Protein AF-A0A1V0A4M1-F1 (afdb_monomer_lite)

Foldseek 3Di:
DAAEEEEEELDVVVVLLLVLCVLCVVHYDYQAYAYCDPVSQVVCCVVRVHHYHPAPVRSVVRPDGLAYEYQDFQCCLLVVCLRRVVVVGAYEYEPQSHDDLVRLQVSCVRPVLVQRYFYLQLLCVQALNVLLLLCLVVCVQHQWAEKEWEADAQLNLLLSGCSSNVHDQAKKKKAKAKDWDFDAAQADPVGGPPDRGTDIKIWMWMWIDRPRHIYIYTYIPPRNGGPVHDTWMWIHHPAWIDIRFKIWGDPDPPDIDIKGFDWDFAPPDPRPQNTDTAATDIPPHTSGGQPPPPSNDHSSSSSSSVQSSQSSCVSVVNDDRPGTSLRSSSSNQVSVQSVVNNVVVDIDMDDRDPSSDDNPDPDDDPDPPPPPDDDDDDDDDDDDDDDDDDDDDDDDDDDDDDDDDDDDDDDDDDDDDDDDDDDDDDDDDDDDDDDDDDDDDDDDDDDDDDDDDDDYDDDDDDDDDDDDDDDDDDDDDDDDDDDDDDDDDDDDDDDDDDDDDDDDDDDDDDDDDDDDDDPPPPPPRDSPD

Sequence (529 aa):
MTITFGAIGGGRRTRFFLRLAAALPGRLRISGVVTRGEERGRQITDEWGVPAFRSVGDLLRHERPDYVAAAVPWPAMPDAIRSVVEHGLPVLAETPPAPDLDGLRALWQDVGGTGLVQVAEQYLLMPGHAARLALVREGVIGEPTSVQVSSTHLYHAVSMIRGLLGIGFEPAEVRAGAFDAPLADPLGPDGWTGDGTPQRRTTTIATLDFGGRMGLYDFTENQWWNPLRTRRIVVRGSIGELADDRVVRLTDPVTPVESHLVRRDTGVDLSLEFRDLKHISFDGRVVYRNPFDGSGLSDDDIAVADILERTGVWARQEGPAPYPLAEACQDHLISLAIGESARTGGPVTTGKEAWAQPVRCNGWRLVITEGSGEEADRPALARHPRVGPVAAALPVPGQVHGGGDRGRPRPRRQRAAAAPPLLARAPAVGAADGRGQARGDLRADRRARGARGDRAGGQRGRAGAPQERVPAAGRGRVRGFLRGRRHDAAQRDGDPGGPLVRPRRPARGPAGAAPPADHVITWEGRPWW

InterPro domains:
  IPR000683 Gfo/Idh/MocA-like oxidoreductase, N-terminal [PF01408] (4-111)
  IPR036291 NAD(P)-binding domain superfamily [SSF51735] (3-150)
  IPR050463 Gfo/Idh/MocA family oxidoreductases and glycosidases [PTHR43818] (2-150)

Secondary structure (DSSP, 8-state):
--EEEEEE--SHHHHHHHHHHHH-TTTEEEEEEE-S-HHHHHHHHHHHSPPEESSHHHHHHH---SEEEE---GGGHHHHHHHHHTTT--EEEPSPSSSSHHHHHHHHHHHGGG--EEE---TTTSHHHHHHHHHHHTTTTSSEEEEEEESS-HHHHHHHHHHHHT--S---EEEEEEEEEEEE--EETTEE----PEEEEEEEEEEEE-SS-EEEEEEETTTTT-TTS--EEEEEETTEEEETTEEEEESSSS-EEEEE-EEEE-SSTT--S-S-EEEEEETTEEEEE-TTTTS---HHHHHHHHHHHHHHHHHTTSS--SSBHHHHHHHHHHHHHHHHHHHHSS-EE----GGGS----SS-------------PPPPPPP-PPPPP----------------------------------------------------------------------------------------------------------------------------PPPP------------

Radius of gyration: 36.13 Å; chains: 1; bounding box: 114×107×91 Å

Structure (mmCIF, N/CA/C/O backbone):
data_AF-A0A1V0A4M1-F1
#
_entry.id   AF-A0A1V0A4M1-F1
#
loop_
_atom_site.group_PDB
_atom_site.id
_atom_site.type_symbol
_atom_site.label_atom_id
_atom_site.label_alt_id
_atom_site.label_comp_id
_atom_site.label_asym_id
_atom_site.label_entity_id
_atom_site.label_seq_id
_atom_site.pdbx_PDB_ins_code
_atom_site.Cartn_x
_atom_site.Cartn_y
_atom_site.Cartn_z
_atom_site.occupancy
_atom_site.B_iso_or_equiv
_atom_site.auth_seq_id
_atom_site.auth_comp_id
_atom_site.auth_asym_id
_atom_site.auth_atom_id
_atom_site.pdbx_PDB_model_num
ATOM 1 N N . MET A 1 1 ? -23.392 -8.794 3.029 1.00 82.31 1 MET A N 1
ATOM 2 C CA . MET A 1 1 ? -23.694 -8.295 4.388 1.00 82.31 1 MET A CA 1
ATOM 3 C C . MET A 1 1 ? -22.776 -7.112 4.628 1.00 82.31 1 MET A C 1
ATOM 5 O O . MET A 1 1 ? -21.588 -7.277 4.399 1.00 82.31 1 MET A O 1
ATOM 9 N N . THR A 1 2 ? -23.289 -5.946 5.020 1.00 95.88 2 THR A N 1
ATOM 10 C CA . THR A 1 2 ? -22.465 -4.738 5.204 1.00 95.88 2 THR A CA 1
ATOM 11 C C . THR A 1 2 ? -21.412 -4.948 6.299 1.00 95.88 2 THR A C 1
ATOM 13 O O . THR A 1 2 ? -21.731 -5.461 7.373 1.00 95.88 2 THR A O 1
ATOM 16 N N . ILE A 1 3 ? -20.169 -4.557 6.035 1.00 98.31 3 ILE A N 1
ATOM 17 C CA . ILE A 1 3 ? -19.078 -4.431 7.004 1.00 98.31 3 ILE A CA 1
ATOM 18 C C . ILE A 1 3 ? -19.245 -3.119 7.775 1.00 98.31 3 ILE A C 1
ATOM 20 O O . ILE A 1 3 ? -19.440 -2.060 7.178 1.00 98.31 3 ILE A O 1
ATOM 24 N N . THR A 1 4 ? -19.164 -3.186 9.101 1.00 98.44 4 THR A N 1
ATOM 25 C CA . THR A 1 4 ? -19.245 -2.035 10.006 1.00 98.44 4 THR A CA 1
ATOM 26 C C . THR A 1 4 ? -17.897 -1.821 10.677 1.00 98.44 4 THR A C 1
ATOM 28 O O . THR A 1 4 ? -17.433 -2.695 11.402 1.00 98.44 4 THR A O 1
ATOM 31 N N . PHE A 1 5 ? -17.284 -0.652 10.504 1.00 98.75 5 PHE A N 1
ATOM 32 C CA . PHE A 1 5 ? -15.995 -0.338 11.122 1.00 98.75 5 PHE A CA 1
ATOM 33 C C . PHE A 1 5 ? -16.015 0.973 11.912 1.00 98.75 5 PHE A C 1
ATOM 35 O O . PHE A 1 5 ? -16.737 1.911 11.587 1.00 98.75 5 PHE A O 1
ATOM 42 N N . GLY A 1 6 ? -15.221 1.041 12.977 1.00 98.62 6 GLY A N 1
ATOM 43 C CA . GLY A 1 6 ? -14.880 2.308 13.623 1.00 98.62 6 GLY A CA 1
ATOM 44 C C . GLY A 1 6 ? -13.687 2.957 12.928 1.00 98.62 6 GLY A C 1
ATOM 45 O O . GLY A 1 6 ? -12.928 2.269 12.249 1.00 98.62 6 GLY A O 1
ATOM 46 N N . ALA A 1 7 ? -13.451 4.249 13.146 1.00 98.44 7 ALA A N 1
ATOM 47 C CA . ALA A 1 7 ? -12.192 4.886 12.754 1.00 98.44 7 ALA A CA 1
ATOM 48 C C . ALA A 1 7 ? -11.535 5.638 13.921 1.00 98.44 7 ALA A C 1
ATOM 50 O O . ALA A 1 7 ? -12.231 6.207 14.759 1.00 98.44 7 ALA A O 1
ATOM 51 N N . ILE A 1 8 ? -10.201 5.686 13.964 1.00 98.38 8 ILE A N 1
ATOM 52 C CA . ILE A 1 8 ? -9.423 6.541 14.874 1.00 98.38 8 ILE A CA 1
ATOM 53 C C . ILE A 1 8 ? -8.665 7.579 14.053 1.00 98.38 8 ILE A C 1
ATOM 55 O O . ILE A 1 8 ? -7.984 7.250 13.086 1.00 98.38 8 ILE A O 1
ATOM 59 N N . GLY A 1 9 ? -8.732 8.832 14.494 1.00 96.75 9 GLY A N 1
ATOM 60 C CA . GLY A 1 9 ? -8.091 9.968 13.845 1.00 96.75 9 GLY A CA 1
ATOM 61 C C . GLY A 1 9 ? -9.068 10.759 12.982 1.00 96.75 9 GLY A C 1
ATOM 62 O O . GLY A 1 9 ? -10.015 10.223 12.419 1.00 96.75 9 GLY A O 1
ATOM 63 N N . GLY A 1 10 ? -8.837 12.068 12.883 1.00 93.12 10 GLY A N 1
ATOM 64 C CA . GLY A 1 10 ? -9.635 12.986 12.065 1.00 93.12 10 GLY A CA 1
ATOM 65 C C . GLY A 1 10 ? -8.887 13.486 10.829 1.00 93.12 10 GLY A C 1
ATOM 66 O O . GLY A 1 10 ? -9.061 14.649 10.463 1.00 93.12 10 GLY A O 1
ATOM 67 N N . GLY A 1 11 ? -8.000 12.675 10.246 1.00 92.38 11 GLY A N 1
ATOM 68 C CA . GLY A 1 11 ? -7.174 13.063 9.097 1.00 92.38 11 GLY A CA 1
ATOM 69 C C . GLY A 1 11 ? -7.951 13.136 7.776 1.00 92.38 11 GLY A C 1
ATOM 70 O O . GLY A 1 11 ? -9.155 12.874 7.726 1.00 92.38 11 GLY A O 1
ATOM 71 N N . ARG A 1 12 ? -7.251 13.451 6.677 1.00 91.12 12 ARG A N 1
ATOM 72 C CA . ARG A 1 12 ? -7.808 13.300 5.319 1.00 91.12 12 ARG A CA 1
ATOM 73 C C . ARG A 1 12 ? -8.047 11.824 4.980 1.00 91.12 12 ARG A C 1
ATOM 75 O O . ARG A 1 12 ? -9.084 11.515 4.409 1.00 91.12 12 ARG A O 1
ATOM 82 N N . ARG A 1 13 ? -7.190 10.898 5.434 1.00 94.88 13 ARG A N 1
ATOM 83 C CA . ARG A 1 13 ? -7.414 9.448 5.264 1.00 94.88 13 ARG A CA 1
ATOM 84 C C . ARG A 1 13 ? -8.703 8.948 5.930 1.00 94.88 13 ARG A C 1
ATOM 86 O O . ARG A 1 13 ? -9.442 8.195 5.312 1.00 94.88 13 ARG A O 1
ATOM 93 N N . THR A 1 14 ? -9.075 9.463 7.105 1.00 96.69 14 THR A N 1
ATOM 94 C CA . THR A 1 14 ? -10.398 9.170 7.691 1.00 96.69 14 THR A CA 1
ATOM 95 C C . THR A 1 14 ? -11.543 9.682 6.812 1.00 96.69 14 THR A C 1
ATOM 97 O O . THR A 1 14 ? -12.535 8.982 6.632 1.00 96.69 14 THR A O 1
ATOM 100 N N . ARG A 1 15 ? -11.409 10.876 6.211 1.00 95.69 15 ARG A N 1
ATOM 101 C CA . ARG A 1 15 ? -12.386 11.382 5.226 1.00 95.69 15 ARG A CA 1
ATOM 102 C C . ARG A 1 15 ? -12.441 10.528 3.960 1.00 95.69 15 ARG A C 1
ATOM 104 O O . ARG A 1 15 ? -13.508 10.392 3.377 1.00 95.69 15 ARG A O 1
ATOM 111 N N . PHE A 1 16 ? -11.327 9.925 3.548 1.00 96.12 16 PHE A N 1
ATOM 112 C CA . PHE A 1 16 ? -11.307 8.949 2.458 1.00 96.12 16 PHE A CA 1
ATOM 113 C C . PHE A 1 16 ? -12.146 7.716 2.838 1.00 96.12 16 PHE A C 1
ATOM 115 O O . PHE A 1 16 ? -13.059 7.361 2.096 1.00 96.12 16 PHE A O 1
ATOM 122 N N . PHE A 1 17 ? -11.957 7.141 4.029 1.00 98.12 17 PHE A N 1
ATOM 123 C CA . PHE A 1 17 ? -12.806 6.041 4.507 1.00 98.12 17 PHE A CA 1
ATOM 124 C C . PHE A 1 17 ? -14.297 6.424 4.578 1.00 98.12 17 PHE A C 1
ATOM 126 O O . PHE A 1 17 ? -15.149 5.648 4.149 1.00 98.12 17 PHE A O 1
ATOM 133 N N . LEU A 1 18 ? -14.615 7.635 5.054 1.00 97.88 18 LEU A N 1
ATOM 134 C CA . LEU A 1 18 ? -15.982 8.176 5.081 1.00 97.88 18 LEU A CA 1
ATOM 135 C C . LEU A 1 18 ? -16.575 8.327 3.669 1.00 97.88 18 LEU A C 1
ATOM 137 O O . LEU A 1 18 ? -17.707 7.903 3.439 1.00 97.88 18 LEU A O 1
ATOM 141 N N . ARG A 1 19 ? -15.796 8.825 2.698 1.00 97.56 19 ARG A N 1
ATOM 142 C CA . ARG A 1 19 ? -16.190 8.887 1.280 1.00 97.56 19 ARG A CA 1
ATOM 143 C C . ARG A 1 19 ? -16.479 7.501 0.704 1.00 97.56 19 ARG A C 1
ATOM 145 O O . ARG A 1 19 ? -17.467 7.350 -0.006 1.00 97.56 19 ARG A O 1
ATOM 152 N N . LEU A 1 20 ? -15.651 6.498 1.003 1.00 98.12 20 LEU A N 1
ATOM 153 C CA . LEU A 1 20 ? -15.854 5.128 0.518 1.00 98.12 20 LEU A CA 1
ATOM 154 C C . LEU A 1 20 ? -17.085 4.468 1.144 1.00 98.12 20 LEU A C 1
ATOM 156 O O . LEU A 1 20 ? -17.860 3.841 0.428 1.00 98.12 20 LEU A O 1
ATOM 160 N N . ALA A 1 21 ? -17.318 4.657 2.446 1.00 97.50 21 ALA A N 1
ATOM 161 C CA . ALA A 1 21 ? -18.536 4.187 3.106 1.00 97.50 21 ALA A CA 1
ATOM 162 C C . ALA A 1 21 ? -19.799 4.851 2.521 1.00 97.50 21 ALA A C 1
ATOM 164 O O . ALA A 1 21 ? -20.790 4.172 2.261 1.00 97.50 21 ALA A O 1
ATOM 165 N N . ALA A 1 22 ? -19.747 6.156 2.231 1.00 96.75 22 ALA A N 1
ATOM 166 C CA . ALA A 1 22 ? -20.837 6.876 1.571 1.00 96.75 22 ALA A CA 1
ATOM 167 C C . ALA A 1 22 ? -21.062 6.438 0.108 1.00 96.75 22 ALA A C 1
ATOM 169 O O . ALA A 1 22 ? -22.201 6.423 -0.354 1.00 96.75 22 ALA A O 1
ATOM 170 N N . ALA A 1 23 ? -20.002 6.060 -0.616 1.00 96.56 23 ALA A N 1
ATOM 171 C CA . ALA A 1 23 ? -20.084 5.551 -1.988 1.00 96.56 23 ALA A CA 1
ATOM 172 C C . ALA A 1 23 ? -20.543 4.081 -2.071 1.00 96.56 23 ALA A C 1
ATOM 174 O O . ALA A 1 23 ? -21.127 3.673 -3.074 1.00 96.56 23 ALA A O 1
ATOM 175 N N . LEU A 1 24 ? -20.302 3.281 -1.025 1.00 97.44 24 LEU A N 1
ATOM 176 C CA . LEU A 1 24 ? -20.588 1.842 -0.978 1.00 97.44 24 LEU A CA 1
ATOM 177 C C . LEU A 1 24 ? -21.485 1.442 0.221 1.00 97.44 24 LEU A C 1
ATOM 179 O O . LEU A 1 24 ? -21.157 0.482 0.923 1.00 97.44 24 LEU A O 1
ATOM 183 N N . PRO A 1 25 ? -22.649 2.084 0.458 1.00 95.56 25 PRO A N 1
ATOM 184 C CA . PRO A 1 25 ? -23.432 1.910 1.693 1.00 95.56 25 PRO A CA 1
ATOM 185 C C . PRO A 1 25 ? -23.995 0.490 1.895 1.00 95.56 25 PRO A C 1
ATOM 187 O O . PRO A 1 25 ? -24.290 0.076 3.015 1.00 95.56 25 PRO A O 1
ATOM 190 N N . GLY A 1 26 ? -24.124 -0.296 0.819 1.00 95.94 26 GLY A N 1
ATOM 191 C CA . GLY A 1 26 ? -24.495 -1.717 0.884 1.00 95.94 26 GLY A CA 1
ATOM 192 C C . GLY A 1 26 ? -23.355 -2.663 1.293 1.00 95.94 26 GLY A C 1
ATOM 193 O O . GLY A 1 26 ? -23.593 -3.862 1.441 1.00 95.94 26 GLY A O 1
ATOM 194 N N . ARG A 1 27 ? -22.125 -2.152 1.445 1.00 97.50 27 ARG A N 1
ATOM 195 C CA . ARG A 1 27 ? -20.906 -2.934 1.725 1.00 97.50 27 ARG A CA 1
ATOM 196 C C . ARG A 1 27 ? -20.094 -2.403 2.894 1.00 97.50 27 ARG A C 1
ATOM 198 O O . ARG A 1 27 ? -19.628 -3.200 3.694 1.00 97.50 27 ARG A O 1
ATOM 205 N N . LEU A 1 28 ? -19.964 -1.086 3.017 1.00 98.31 28 LEU A N 1
ATOM 206 C CA . LEU A 1 28 ? -19.162 -0.413 4.033 1.00 98.31 28 LEU A CA 1
ATOM 207 C C . LEU A 1 28 ? -20.028 0.580 4.815 1.00 98.31 28 LEU A C 1
ATOM 209 O O . LEU A 1 28 ? -20.766 1.368 4.230 1.00 98.31 28 LEU A O 1
ATOM 213 N N . ARG A 1 29 ? -19.898 0.579 6.142 1.00 98.12 29 ARG A N 1
ATOM 214 C CA . ARG A 1 29 ? -20.491 1.575 7.039 1.00 98.12 29 ARG A CA 1
ATOM 215 C C . ARG A 1 29 ? -19.513 1.912 8.157 1.00 98.12 29 ARG A C 1
ATOM 217 O O . ARG A 1 29 ? -18.894 1.015 8.722 1.00 98.12 29 ARG A O 1
ATOM 224 N N . ILE A 1 30 ? -19.431 3.191 8.515 1.00 97.69 30 ILE A N 1
ATOM 225 C CA . ILE A 1 30 ? -18.683 3.632 9.694 1.00 97.69 30 ILE A CA 1
ATOM 226 C C . ILE A 1 30 ? -19.649 3.806 10.869 1.00 97.69 30 ILE A C 1
ATOM 228 O O . ILE A 1 30 ? -20.643 4.518 10.738 1.00 97.69 30 ILE A O 1
ATOM 232 N N . SER A 1 31 ? -19.371 3.153 12.000 1.00 97.50 31 SER A N 1
ATOM 233 C CA . SER A 1 31 ? -20.165 3.289 13.236 1.00 97.50 31 SER A CA 1
ATOM 234 C C . SER A 1 31 ? -19.814 4.544 14.037 1.00 97.50 31 SER A C 1
ATOM 236 O O . SER A 1 31 ? -20.642 5.063 14.779 1.00 97.50 31 SER A O 1
ATOM 238 N N . GLY A 1 32 ? -18.595 5.063 13.877 1.00 98.06 32 GLY A N 1
ATOM 239 C CA . GLY A 1 32 ? -18.172 6.319 14.485 1.00 98.06 32 GLY A CA 1
ATOM 240 C C . GLY A 1 32 ? -16.685 6.615 14.324 1.00 98.06 32 GLY A C 1
ATOM 241 O O . GLY A 1 32 ? -15.900 5.749 13.928 1.00 98.06 32 GLY A O 1
ATOM 242 N N . VAL 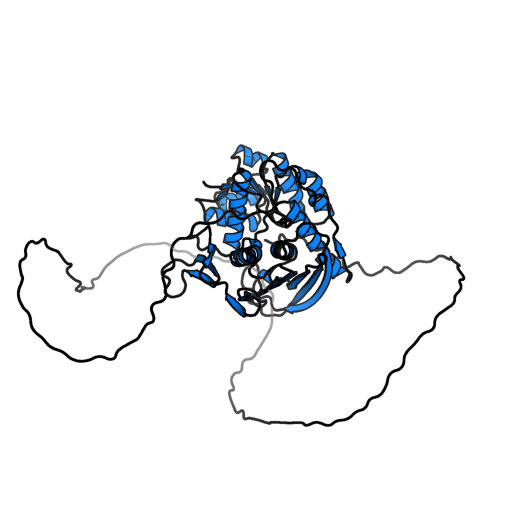A 1 33 ? -16.294 7.847 14.659 1.00 98.38 33 VAL A N 1
ATOM 243 C CA . VAL A 1 33 ? -14.902 8.315 14.566 1.00 98.38 33 VAL A CA 1
ATOM 244 C C . VAL A 1 33 ? -14.371 8.783 15.920 1.00 98.38 33 VAL A C 1
ATOM 246 O O . VAL A 1 33 ? -14.806 9.791 16.472 1.00 98.38 33 VAL A O 1
ATOM 249 N N . VAL A 1 34 ? -13.365 8.092 16.445 1.00 98.31 34 VAL A N 1
ATOM 250 C CA . VAL A 1 34 ? -12.632 8.483 17.651 1.00 98.31 34 VAL A CA 1
ATOM 251 C C . VAL A 1 34 ? -11.619 9.576 17.300 1.00 98.31 34 VAL A C 1
ATOM 253 O O . VAL A 1 34 ? -10.750 9.395 16.445 1.00 98.31 34 VAL A O 1
ATOM 256 N N . THR A 1 35 ? -11.685 10.721 17.977 1.00 96.12 35 THR A N 1
ATOM 257 C CA . THR A 1 35 ? -10.749 11.841 17.773 1.00 96.12 35 THR A CA 1
ATOM 258 C C . THR A 1 35 ? -10.191 12.357 19.099 1.00 96.12 35 THR A C 1
ATOM 260 O O . THR A 1 35 ? -10.790 12.180 20.156 1.00 96.12 35 THR A O 1
ATOM 263 N N . ARG A 1 36 ? -9.043 13.053 19.074 1.00 89.12 36 ARG A N 1
ATOM 264 C CA . ARG A 1 36 ? -8.453 13.673 20.282 1.00 89.12 36 ARG A CA 1
ATOM 265 C C . ARG A 1 36 ? -8.967 15.082 20.598 1.00 89.12 36 ARG A C 1
ATOM 267 O O . ARG A 1 36 ? -8.821 15.503 21.739 1.00 89.12 36 ARG A O 1
ATOM 274 N N . GLY A 1 37 ? -9.587 15.786 19.651 1.00 89.25 37 GLY A N 1
ATOM 275 C CA . GLY A 1 37 ? -10.135 17.132 19.861 1.00 89.25 37 GLY A CA 1
ATOM 276 C C . GLY A 1 37 ? -11.644 17.163 19.652 1.00 89.25 37 GLY A C 1
ATOM 277 O O . GLY A 1 37 ? -12.123 16.660 18.640 1.00 89.25 37 GLY A O 1
ATOM 278 N N . GLU A 1 38 ? -12.385 17.770 20.581 1.00 91.62 38 GLU A N 1
ATOM 279 C CA . GLU A 1 38 ? -13.848 17.871 20.489 1.00 91.62 38 GLU A CA 1
ATOM 280 C C . GLU A 1 38 ? -14.294 18.633 19.234 1.00 91.62 38 GLU A C 1
ATOM 282 O O . GLU A 1 38 ? -15.157 18.153 18.507 1.00 91.62 38 GLU A O 1
ATOM 287 N N . GLU A 1 39 ? -13.654 19.765 18.928 1.00 94.00 39 GLU A N 1
ATOM 288 C CA . GLU A 1 39 ? -13.916 20.552 17.716 1.00 94.00 39 GLU A CA 1
ATOM 289 C C . GLU A 1 39 ? -13.775 19.705 16.442 1.00 94.00 39 GLU A C 1
ATOM 291 O O . GLU A 1 39 ? -14.656 19.708 15.586 1.00 94.00 39 GLU A O 1
ATOM 296 N N . ARG A 1 40 ? -12.700 18.910 16.343 1.00 92.94 40 ARG A N 1
ATOM 297 C CA . ARG A 1 40 ? -12.467 18.018 15.200 1.00 92.94 40 ARG A CA 1
ATOM 298 C C . ARG A 1 40 ? -13.524 16.913 15.118 1.00 92.94 40 ARG A C 1
ATOM 300 O O . ARG A 1 40 ? -13.888 16.522 14.014 1.00 92.94 40 ARG A O 1
ATOM 307 N N . GLY A 1 41 ? -14.014 16.434 16.261 1.00 94.38 41 GLY A N 1
ATOM 308 C CA . GLY A 1 41 ? -15.144 15.514 16.333 1.00 94.38 41 GLY A CA 1
ATOM 309 C C . GLY A 1 41 ? -16.434 16.147 15.810 1.00 94.38 41 GLY A C 1
ATOM 310 O O . GLY A 1 41 ? -17.037 15.596 14.896 1.00 94.38 41 GLY A O 1
ATOM 311 N N . ARG A 1 42 ? -16.805 17.334 16.313 1.00 95.81 42 ARG A N 1
ATOM 312 C CA . ARG A 1 42 ? -17.986 18.092 15.856 1.00 95.81 42 ARG A CA 1
ATOM 313 C C . ARG A 1 42 ? -17.948 18.329 14.345 1.00 95.81 42 ARG A C 1
ATOM 315 O O . ARG A 1 42 ? -18.881 17.935 13.664 1.00 95.81 42 ARG A O 1
ATOM 322 N N . GLN A 1 43 ? -16.822 18.813 13.813 1.00 95.19 43 GLN A N 1
ATOM 323 C CA . GLN A 1 43 ? -16.626 18.983 12.367 1.00 95.19 43 GLN A CA 1
ATOM 324 C C . GLN A 1 43 ? -16.903 17.700 11.565 1.00 95.19 43 GLN A C 1
ATOM 326 O O . GLN A 1 43 ? -17.462 17.783 10.483 1.00 95.19 43 GLN A O 1
ATOM 331 N N . ILE A 1 44 ? -16.508 16.518 12.057 1.00 95.62 44 ILE A N 1
ATOM 332 C CA . ILE A 1 44 ? -16.776 15.245 11.363 1.00 95.62 44 ILE A CA 1
ATOM 333 C C . ILE A 1 44 ? -18.262 14.880 11.444 1.00 95.62 44 ILE A C 1
ATOM 335 O O . ILE A 1 44 ? -18.829 14.480 10.429 1.00 95.62 44 ILE A O 1
ATOM 339 N N . THR A 1 45 ? -18.896 15.057 12.605 1.00 96.81 45 THR A N 1
ATOM 340 C CA . THR A 1 45 ? -20.341 14.845 12.770 1.00 96.81 45 THR A CA 1
ATOM 341 C C . THR A 1 45 ? -21.149 15.763 11.849 1.00 96.81 45 THR A C 1
ATOM 343 O O . THR A 1 45 ? -22.062 15.291 11.178 1.00 96.81 45 THR A O 1
ATOM 346 N N . ASP A 1 46 ? -20.785 17.043 11.766 1.00 96.88 46 ASP A N 1
ATOM 347 C CA . ASP A 1 46 ? -21.477 18.052 10.956 1.00 96.88 46 ASP A CA 1
ATOM 348 C C . ASP A 1 46 ? -21.259 17.832 9.443 1.00 96.88 46 ASP A C 1
ATOM 350 O O . ASP A 1 46 ? -22.173 18.028 8.646 1.00 96.88 46 ASP A O 1
ATOM 354 N N . GLU A 1 47 ? -20.053 17.412 9.038 1.00 95.88 47 GLU A N 1
ATOM 355 C CA . GLU A 1 47 ? -19.660 17.200 7.633 1.00 95.88 47 GLU A CA 1
ATOM 356 C C . GLU A 1 47 ? -20.162 15.855 7.067 1.00 95.88 47 GLU A C 1
ATOM 358 O O . GLU A 1 47 ? -20.465 15.775 5.877 1.00 95.88 47 GLU A O 1
ATOM 363 N N . TRP A 1 48 ? -20.264 14.804 7.895 1.00 96.44 48 TRP A N 1
ATOM 364 C CA . TRP A 1 48 ? -20.542 13.426 7.445 1.00 96.44 48 TRP A CA 1
ATOM 365 C C . TRP A 1 48 ? -21.755 12.746 8.095 1.00 96.44 48 TRP A C 1
ATOM 367 O O . TRP A 1 48 ? -22.116 11.646 7.682 1.00 96.44 48 TRP A O 1
ATOM 377 N N . GLY A 1 49 ? -22.375 13.336 9.122 1.00 95.94 49 GLY A N 1
ATOM 378 C CA . GLY A 1 49 ? -23.482 12.715 9.864 1.00 95.94 49 GLY A CA 1
ATOM 379 C C . GLY A 1 49 ? -23.084 11.497 10.713 1.00 95.94 49 GLY A C 1
ATOM 380 O O . GLY A 1 49 ? -23.954 10.771 11.191 1.00 95.94 49 GLY A O 1
ATOM 381 N N . VAL A 1 50 ? -21.782 11.254 10.898 1.00 97.00 50 VAL A N 1
ATOM 382 C CA . VAL A 1 50 ? -21.228 10.105 11.634 1.00 97.00 50 VAL A CA 1
ATOM 383 C C . VAL A 1 50 ? -20.830 10.541 13.048 1.00 97.00 50 VAL A C 1
ATOM 385 O O . VAL A 1 50 ? -20.104 11.527 13.178 1.00 97.00 50 VAL A O 1
ATOM 388 N N . PRO A 1 51 ? -21.246 9.834 14.117 1.00 97.50 51 PRO A N 1
ATOM 389 C CA . PRO A 1 51 ? -20.962 10.257 15.483 1.00 97.50 51 PRO A CA 1
ATOM 390 C C . PRO A 1 51 ? -19.462 10.216 15.798 1.00 97.50 51 PRO A C 1
ATOM 392 O O . PRO A 1 51 ? -18.749 9.262 15.468 1.00 97.50 51 PRO A O 1
ATOM 395 N N . ALA A 1 52 ? -18.985 11.257 16.479 1.00 97.75 52 ALA A N 1
ATOM 396 C CA . ALA A 1 52 ? -17.603 11.368 16.921 1.00 97.75 52 ALA A CA 1
ATOM 397 C C . ALA A 1 52 ? -17.446 11.090 18.423 1.00 97.75 52 ALA A C 1
ATOM 399 O O . ALA A 1 52 ? -18.212 11.578 19.253 1.00 97.75 52 ALA A O 1
ATOM 400 N N . PHE A 1 53 ? -16.394 10.352 18.773 1.00 98.00 53 PHE A N 1
ATOM 401 C CA . PHE A 1 53 ? -16.119 9.865 20.125 1.00 98.00 53 PHE A CA 1
ATOM 402 C C . PHE A 1 53 ? -14.767 10.358 20.653 1.00 98.00 53 PHE A C 1
ATOM 404 O O . PHE A 1 53 ? -13.894 10.790 19.893 1.00 98.00 53 PHE A O 1
ATOM 411 N N . ARG A 1 54 ? -14.591 10.316 21.980 1.00 96.00 54 ARG A N 1
ATOM 412 C CA . ARG A 1 54 ? -13.361 10.755 22.666 1.00 96.00 54 ARG A CA 1
ATOM 413 C C . ARG A 1 54 ? -12.384 9.601 22.912 1.00 96.00 54 ARG A C 1
ATOM 415 O O . ARG A 1 54 ? -11.181 9.839 22.972 1.00 96.00 54 ARG A O 1
ATOM 422 N N . SER A 1 55 ? -12.891 8.373 23.017 1.00 96.56 55 SER A N 1
ATOM 423 C CA . SER A 1 55 ? -12.124 7.140 23.230 1.00 96.56 55 SER A CA 1
ATOM 424 C C . SER A 1 55 ? -12.707 5.961 22.438 1.00 96.56 55 SER A C 1
ATOM 426 O O . SER A 1 55 ? -13.848 6.023 21.974 1.00 96.56 55 SER A O 1
ATOM 428 N N . VAL A 1 56 ? -11.944 4.866 22.319 1.00 97.44 56 VAL A N 1
ATOM 429 C CA . VAL A 1 56 ? -12.454 3.588 21.787 1.00 97.44 56 VAL A CA 1
ATOM 430 C C . VAL A 1 56 ? -13.604 3.076 22.662 1.00 97.44 56 VAL A C 1
ATOM 432 O O . VAL A 1 56 ? -14.662 2.757 22.136 1.00 97.44 56 VAL A O 1
ATOM 435 N N . GLY A 1 57 ? -13.468 3.100 23.992 1.00 97.50 57 GLY A N 1
ATOM 436 C CA . GLY A 1 57 ? -14.531 2.676 24.911 1.00 97.50 57 GLY A CA 1
ATOM 437 C C . GLY A 1 57 ? -15.859 3.435 24.745 1.00 97.50 57 GLY A C 1
ATOM 438 O O . GLY A 1 57 ? -16.922 2.836 24.891 1.00 97.50 57 GLY A O 1
ATOM 439 N N . ASP A 1 58 ? -15.831 4.725 24.388 1.00 97.12 58 ASP A N 1
ATOM 440 C CA . ASP A 1 58 ? -17.051 5.488 24.070 1.00 97.12 58 ASP A CA 1
ATOM 441 C C . ASP A 1 58 ? -17.736 4.987 22.797 1.00 97.12 58 ASP A C 1
ATOM 443 O O . ASP A 1 58 ? -18.950 4.788 22.803 1.00 97.12 58 ASP A O 1
ATOM 447 N N . LEU A 1 59 ? -16.957 4.738 21.736 1.00 98.00 59 LEU A N 1
ATOM 448 C CA . LEU A 1 59 ? -17.458 4.144 20.497 1.00 98.00 59 LEU A CA 1
ATOM 449 C C . LEU A 1 59 ? -18.133 2.798 20.793 1.00 98.00 59 LEU A C 1
ATOM 451 O O . LEU A 1 59 ? -19.267 2.591 20.381 1.00 98.00 59 LEU A O 1
ATOM 455 N N . LEU A 1 60 ? -17.495 1.924 21.578 1.00 97.88 60 LEU A N 1
ATOM 456 C CA . LEU A 1 60 ? -18.032 0.592 21.891 1.00 97.88 60 LEU A CA 1
ATOM 457 C C . LEU A 1 60 ? -19.287 0.609 22.770 1.00 97.88 60 LEU A C 1
ATOM 459 O O . LEU A 1 60 ? -20.078 -0.330 22.707 1.00 97.88 60 LEU A O 1
ATOM 463 N N . ARG A 1 61 ? -19.490 1.664 23.570 1.00 97.69 61 ARG A N 1
ATOM 464 C CA . ARG A 1 61 ? -20.749 1.888 24.302 1.00 97.69 61 ARG A CA 1
ATOM 465 C C . ARG A 1 61 ? -21.895 2.334 23.394 1.00 97.69 61 ARG A C 1
ATOM 467 O O . ARG A 1 61 ? -23.047 2.131 23.761 1.00 97.69 61 ARG A O 1
ATOM 474 N N . HIS A 1 62 ? -21.590 2.942 22.249 1.00 97.06 62 HIS A N 1
ATOM 475 C CA . HIS A 1 62 ? -22.579 3.297 21.234 1.00 97.06 62 HIS A CA 1
ATOM 476 C C . HIS A 1 62 ? -22.869 2.117 20.299 1.00 97.06 62 HIS A C 1
ATOM 478 O O . HIS A 1 62 ? -24.018 1.708 20.158 1.00 97.06 62 HIS A O 1
ATOM 484 N N . GLU A 1 63 ? -21.826 1.554 19.687 1.00 97.19 63 GLU A N 1
ATOM 485 C CA . GLU A 1 63 ? -21.906 0.415 18.778 1.00 97.19 63 GLU A CA 1
ATOM 486 C C . GLU A 1 63 ? -20.552 -0.310 18.700 1.00 97.19 63 GLU A C 1
ATOM 488 O O . GLU A 1 63 ? -19.507 0.315 18.515 1.00 97.19 63 GLU A O 1
ATOM 493 N N . ARG A 1 64 ? -20.556 -1.648 18.779 1.00 97.50 64 ARG A N 1
ATOM 494 C CA . ARG A 1 64 ? -19.350 -2.466 18.571 1.00 97.50 64 ARG A CA 1
ATOM 495 C C . ARG A 1 64 ? -19.165 -2.755 17.070 1.00 97.50 64 ARG A C 1
ATOM 497 O O . ARG A 1 64 ? -19.969 -3.509 16.525 1.00 97.50 64 ARG A O 1
ATOM 504 N N . PRO A 1 65 ? -18.138 -2.201 16.397 1.00 98.25 65 PRO A N 1
ATOM 505 C CA . PRO A 1 65 ? -17.849 -2.526 15.004 1.00 98.25 65 PRO A CA 1
ATOM 506 C C . PRO A 1 65 ? -17.202 -3.913 14.858 1.00 98.25 65 PRO A C 1
ATOM 508 O O . PRO A 1 65 ? -16.759 -4.509 15.842 1.00 98.25 65 PRO A O 1
ATOM 511 N N . ASP A 1 66 ? -17.085 -4.387 13.615 1.00 98.56 66 ASP A N 1
ATOM 512 C CA . ASP A 1 66 ? -16.299 -5.571 13.253 1.00 98.56 66 ASP A CA 1
ATOM 513 C C . ASP A 1 66 ? -14.800 -5.346 13.548 1.00 98.56 66 ASP A C 1
ATOM 515 O O . ASP A 1 66 ? -14.135 -6.208 14.118 1.00 98.56 66 ASP A O 1
ATOM 519 N N . TYR A 1 67 ? -14.279 -4.164 13.200 1.00 98.81 67 TYR A N 1
ATOM 520 C CA . TYR A 1 67 ? -12.899 -3.727 13.457 1.00 98.81 67 TYR A CA 1
ATOM 521 C C . TYR A 1 67 ? -12.803 -2.196 13.569 1.00 98.81 67 TYR A C 1
ATOM 523 O O . TYR A 1 67 ? -13.779 -1.477 13.336 1.00 98.81 67 TYR A O 1
ATOM 531 N N . VAL A 1 68 ? -11.619 -1.673 13.901 1.00 98.88 68 VAL A N 1
ATOM 532 C CA . VAL A 1 68 ? -11.338 -0.225 13.906 1.00 98.88 68 VAL A CA 1
ATOM 533 C C . VAL A 1 68 ? -10.195 0.117 12.944 1.00 98.88 68 VAL A C 1
ATOM 535 O O . VAL A 1 68 ? -9.130 -0.486 13.009 1.00 98.88 68 VAL A O 1
ATOM 538 N N . ALA A 1 69 ? -10.388 1.097 12.060 1.00 98.75 69 ALA A N 1
ATOM 539 C CA . ALA A 1 69 ? -9.355 1.615 11.164 1.00 98.75 69 ALA A CA 1
ATOM 540 C C . ALA A 1 69 ? -8.602 2.793 11.814 1.00 98.75 69 ALA A C 1
ATOM 542 O O . ALA A 1 69 ? -9.193 3.839 12.085 1.00 98.75 69 ALA A O 1
ATOM 543 N N . ALA A 1 70 ? -7.303 2.655 12.075 1.00 98.50 70 ALA A N 1
ATOM 544 C CA . ALA A 1 70 ? -6.481 3.694 12.692 1.00 98.50 70 ALA A CA 1
ATOM 545 C C . ALA A 1 70 ? -5.742 4.527 11.632 1.00 98.50 70 ALA A C 1
ATOM 547 O O . ALA A 1 70 ? -4.840 4.038 10.961 1.00 98.50 70 ALA A O 1
ATOM 548 N N . ALA A 1 71 ? -6.105 5.807 11.513 1.00 97.56 71 ALA A N 1
ATOM 549 C CA . ALA A 1 71 ? -5.548 6.772 10.565 1.00 97.56 71 ALA A CA 1
ATOM 550 C C . ALA A 1 71 ? -5.023 8.020 11.304 1.00 97.56 71 ALA A C 1
ATOM 552 O O . ALA A 1 71 ? -5.624 9.102 11.299 1.00 97.56 71 ALA A O 1
ATOM 553 N N . VAL A 1 72 ? -3.884 7.851 11.978 1.00 97.00 72 VAL A N 1
ATOM 554 C CA . VAL A 1 72 ? -3.218 8.866 12.814 1.00 97.00 72 VAL A CA 1
ATOM 555 C C . VAL A 1 72 ? -1.778 9.129 12.340 1.00 97.00 72 VAL A C 1
ATOM 557 O O . VAL A 1 72 ? -1.225 8.309 11.611 1.00 97.00 72 VAL A O 1
ATOM 560 N N . PRO A 1 73 ? -1.140 10.256 12.722 1.00 95.69 73 PRO A N 1
ATOM 561 C CA . PRO A 1 73 ? 0.279 10.486 12.434 1.00 95.69 73 PRO A CA 1
ATOM 562 C C . PRO A 1 73 ? 1.160 9.373 13.014 1.00 95.69 73 PRO A C 1
ATOM 564 O O . PRO A 1 73 ? 0.875 8.890 14.110 1.00 95.69 73 PRO A O 1
ATOM 567 N N . TRP A 1 74 ? 2.251 9.019 12.326 1.00 94.62 74 TRP A N 1
ATOM 568 C CA . TRP A 1 74 ? 3.081 7.849 12.655 1.00 94.62 74 TRP A CA 1
ATOM 569 C C . TRP A 1 74 ? 3.498 7.743 14.137 1.00 94.62 74 TRP A C 1
ATOM 571 O O . TRP A 1 74 ? 3.361 6.653 14.688 1.00 94.62 74 TRP A O 1
ATOM 581 N N . PRO A 1 75 ? 3.915 8.823 14.842 1.00 96.62 75 PRO A N 1
ATOM 582 C CA . PRO A 1 75 ? 4.291 8.727 16.259 1.00 96.62 75 PRO A CA 1
ATOM 583 C C . PRO A 1 75 ? 3.148 8.308 17.195 1.00 96.62 75 PRO A C 1
ATOM 585 O O . PRO A 1 75 ? 3.406 7.853 18.300 1.00 96.62 75 PRO A O 1
ATOM 588 N N . ALA A 1 76 ? 1.891 8.465 16.769 1.00 96.88 76 ALA A N 1
ATOM 589 C CA . ALA A 1 76 ? 0.703 8.070 17.523 1.00 96.88 76 ALA A CA 1
ATOM 590 C C . ALA A 1 76 ? 0.103 6.731 17.052 1.00 96.88 76 ALA A C 1
ATOM 592 O O . ALA A 1 76 ? -0.871 6.268 17.647 1.00 96.88 76 ALA A O 1
ATOM 593 N N . MET A 1 77 ? 0.638 6.119 15.987 1.00 98.06 77 MET A N 1
ATOM 594 C CA . MET A 1 77 ? 0.099 4.874 15.430 1.00 98.06 77 MET A CA 1
ATOM 595 C C . MET A 1 77 ? 0.234 3.683 16.393 1.00 98.06 77 MET A C 1
ATOM 597 O O . MET A 1 77 ? -0.782 3.024 16.622 1.00 98.06 77 MET A O 1
ATOM 601 N N . PRO A 1 78 ? 1.392 3.441 17.049 1.00 98.50 78 PRO A N 1
ATOM 602 C CA . PRO A 1 78 ? 1.523 2.336 17.999 1.00 98.50 78 PRO A CA 1
ATOM 603 C C . PRO A 1 78 ? 0.504 2.399 19.146 1.00 98.50 78 PRO A C 1
ATOM 605 O O . PRO A 1 78 ? -0.121 1.393 19.472 1.00 98.50 78 PRO A O 1
ATOM 608 N N . ASP A 1 79 ? 0.264 3.585 19.709 1.00 98.12 79 ASP A N 1
ATOM 609 C CA . ASP A 1 79 ? -0.682 3.767 20.818 1.00 98.12 79 ASP A CA 1
ATOM 610 C C . ASP A 1 79 ? -2.144 3.637 20.370 1.00 98.12 79 ASP A C 1
ATOM 612 O O . ASP A 1 79 ? -2.974 3.099 21.104 1.00 98.12 79 ASP A O 1
ATOM 616 N N . ALA A 1 80 ? -2.471 4.071 19.147 1.00 98.19 80 ALA A N 1
ATOM 617 C CA . ALA A 1 80 ? -3.789 3.838 18.563 1.00 98.19 80 ALA A CA 1
ATOM 618 C C . ALA A 1 80 ? -4.054 2.338 18.339 1.00 98.19 80 ALA A C 1
ATOM 620 O O . ALA A 1 80 ? -5.155 1.872 18.627 1.00 98.19 80 ALA A O 1
ATOM 621 N N . ILE A 1 81 ? -3.048 1.581 17.883 1.00 98.75 81 ILE A N 1
ATOM 622 C CA . ILE A 1 81 ? -3.123 0.120 17.726 1.00 98.75 81 ILE A CA 1
ATOM 623 C C . ILE A 1 81 ? -3.324 -0.553 19.089 1.00 98.75 81 ILE A C 1
ATOM 625 O O . ILE A 1 81 ? -4.298 -1.290 19.256 1.00 98.75 81 ILE A O 1
ATOM 629 N N . ARG A 1 82 ? -2.459 -0.259 20.074 1.00 98.50 82 ARG A N 1
ATOM 630 C CA . ARG A 1 82 ? -2.564 -0.778 21.452 1.00 98.50 82 ARG A CA 1
ATOM 631 C C . ARG A 1 82 ? -3.955 -0.539 22.031 1.00 98.50 82 ARG A C 1
ATOM 633 O O . ARG A 1 82 ? -4.600 -1.490 22.455 1.00 98.50 82 ARG A O 1
ATOM 640 N N . SER A 1 83 ? -4.465 0.690 21.937 1.00 97.88 83 SER A N 1
ATOM 641 C CA . SER A 1 83 ? -5.771 1.055 22.495 1.00 97.88 83 SER A CA 1
ATOM 642 C C . SER A 1 83 ? -6.941 0.251 21.910 1.00 97.88 83 SER A C 1
ATOM 644 O O . SER A 1 83 ? -7.902 -0.028 22.625 1.00 97.88 83 SER A O 1
ATOM 646 N N . VAL A 1 84 ? -6.890 -0.170 20.639 1.00 98.62 84 VAL A N 1
ATOM 647 C CA . VAL A 1 84 ? -7.919 -1.061 20.063 1.00 98.62 84 VAL A CA 1
ATOM 648 C C . VAL A 1 84 ? -7.726 -2.507 20.527 1.00 98.62 84 VAL A C 1
ATOM 650 O O . VAL A 1 84 ? -8.694 -3.163 20.918 1.00 98.62 84 VAL A O 1
ATOM 653 N N . VAL A 1 85 ? -6.481 -2.990 20.531 1.00 98.50 85 VAL A N 1
ATOM 654 C CA . VAL A 1 85 ? -6.132 -4.364 20.928 1.00 98.50 85 VAL A CA 1
ATOM 655 C C . VAL A 1 85 ? -6.439 -4.625 22.411 1.00 98.50 85 VAL A C 1
ATOM 657 O O . VAL A 1 85 ? -6.960 -5.688 22.741 1.00 98.50 85 VAL A O 1
ATOM 660 N N . GLU A 1 86 ? -6.240 -3.638 23.288 1.00 97.69 86 GLU A N 1
ATOM 661 C CA . GLU A 1 86 ? -6.640 -3.655 24.708 1.00 97.69 86 GLU A CA 1
ATOM 662 C C . GLU A 1 86 ? -8.146 -3.904 24.910 1.00 97.69 86 GLU A C 1
ATOM 664 O O . GLU A 1 86 ? -8.549 -4.505 25.905 1.00 97.69 86 GLU A O 1
ATOM 669 N N . HIS A 1 87 ? -8.987 -3.493 23.954 1.00 97.94 87 HIS A N 1
ATOM 670 C CA . HIS A 1 87 ? -10.433 -3.747 23.963 1.00 97.94 87 HIS A CA 1
ATOM 671 C C . HIS A 1 87 ? -10.817 -5.077 23.277 1.00 97.94 87 HIS A C 1
ATOM 673 O O . HIS A 1 87 ? -12.003 -5.344 23.057 1.00 97.94 87 HIS A O 1
ATOM 679 N N . GLY A 1 88 ? -9.838 -5.919 22.922 1.00 97.50 88 GLY A N 1
ATOM 680 C CA . GLY A 1 88 ? -10.054 -7.214 22.272 1.00 97.50 88 GLY A CA 1
ATOM 681 C C . GLY A 1 88 ? -10.676 -7.095 20.879 1.00 97.50 88 GLY A C 1
ATOM 682 O O . GLY A 1 88 ? -11.522 -7.914 20.508 1.00 97.50 88 GLY A O 1
ATOM 683 N N . LEU A 1 89 ? -10.320 -6.044 20.135 1.00 98.12 89 LEU A N 1
ATOM 684 C CA . LEU A 1 89 ? -10.851 -5.767 18.803 1.00 98.12 89 LEU A CA 1
ATOM 685 C C . LEU A 1 89 ? -9.783 -5.884 17.712 1.00 98.12 89 LEU A C 1
ATOM 687 O O . LEU A 1 89 ? -8.632 -5.510 17.939 1.00 98.12 89 LEU A O 1
ATOM 691 N N . PRO A 1 90 ? -10.169 -6.336 16.507 1.00 98.75 90 PRO A N 1
ATOM 692 C CA . PRO A 1 90 ? -9.319 -6.235 15.334 1.00 98.75 90 PRO A CA 1
ATOM 693 C C . PRO A 1 90 ? -9.080 -4.773 14.933 1.00 98.75 90 PRO A C 1
ATOM 695 O O . PRO A 1 90 ? -9.979 -3.929 15.025 1.00 98.75 90 PRO A O 1
ATOM 698 N N . VAL A 1 91 ? -7.876 -4.478 14.445 1.00 98.75 91 VAL A N 1
ATOM 699 C CA . VAL A 1 91 ? -7.464 -3.140 14.003 1.00 98.75 91 VAL A CA 1
ATOM 700 C C . VAL A 1 91 ? -6.803 -3.187 12.627 1.00 98.75 91 VAL A C 1
ATOM 702 O O . VAL A 1 91 ? -6.004 -4.077 12.339 1.00 98.75 91 VAL A O 1
ATOM 705 N N . LEU A 1 92 ? -7.134 -2.202 11.792 1.00 98.81 92 LEU A N 1
ATOM 706 C CA . LEU A 1 92 ? -6.472 -1.918 10.520 1.00 98.81 92 LEU A CA 1
ATOM 707 C C . LEU A 1 92 ? -5.679 -0.619 10.666 1.00 98.81 92 LEU A C 1
ATOM 709 O O . LEU A 1 92 ? -6.265 0.462 10.690 1.00 98.81 92 LEU A O 1
ATOM 713 N N . ALA A 1 93 ? -4.363 -0.715 10.807 1.00 98.56 93 ALA A N 1
ATOM 714 C CA . ALA A 1 93 ? -3.490 0.447 10.934 1.00 98.56 93 ALA A CA 1
ATOM 715 C C . ALA A 1 93 ? -3.108 1.014 9.563 1.00 98.56 93 ALA A C 1
ATOM 717 O O . ALA A 1 93 ? -2.763 0.259 8.661 1.00 98.56 93 ALA A O 1
ATOM 718 N N . GLU A 1 94 ? -3.111 2.333 9.399 1.00 97.19 94 GLU A N 1
ATOM 719 C CA . GLU A 1 94 ? -2.476 2.972 8.241 1.00 97.19 94 GLU A CA 1
ATOM 720 C C . GLU A 1 94 ? -0.953 2.774 8.221 1.00 97.19 94 GLU A C 1
ATOM 722 O O . GLU A 1 94 ? -0.329 2.466 9.239 1.00 97.19 94 GLU A O 1
ATOM 727 N N . THR A 1 95 ? -0.347 2.941 7.044 1.00 93.81 95 THR A N 1
ATOM 728 C CA . THR A 1 95 ? 1.086 2.694 6.846 1.00 93.81 95 THR A CA 1
ATOM 729 C C . THR A 1 95 ? 1.959 3.877 7.309 1.00 93.81 95 THR A C 1
ATOM 731 O O . THR A 1 95 ? 1.582 5.046 7.134 1.00 93.81 95 THR A O 1
ATOM 734 N N . PRO A 1 96 ? 3.160 3.614 7.865 1.00 93.88 96 PRO A N 1
ATOM 735 C CA . PRO A 1 96 ? 3.614 2.369 8.487 1.00 93.88 96 PRO A CA 1
ATOM 736 C C . PRO A 1 96 ? 3.054 2.223 9.925 1.00 93.88 96 PRO A C 1
ATOM 738 O O . PRO A 1 96 ? 2.701 3.222 10.559 1.00 93.88 96 PRO A O 1
ATOM 741 N N . PRO A 1 97 ? 3.027 1.001 10.494 1.00 95.50 97 PRO A N 1
ATOM 742 C CA . PRO A 1 97 ? 2.454 0.752 11.823 1.00 95.50 97 PRO A CA 1
ATOM 743 C C . PRO A 1 97 ? 3.251 1.380 12.988 1.00 95.50 97 PRO A C 1
ATOM 745 O O . PRO A 1 97 ? 2.690 1.601 14.061 1.00 95.50 97 PRO A O 1
ATOM 748 N N . ALA A 1 98 ? 4.535 1.700 12.789 1.00 97.38 98 ALA A N 1
ATOM 749 C CA . ALA A 1 98 ? 5.361 2.473 13.720 1.00 97.38 98 ALA A CA 1
ATOM 750 C C . ALA A 1 98 ? 6.394 3.334 12.955 1.00 97.38 98 ALA A C 1
ATOM 752 O O . ALA A 1 98 ? 6.703 3.007 11.809 1.00 97.38 98 ALA A O 1
ATOM 753 N N . PRO A 1 99 ? 6.951 4.413 13.549 1.00 95.88 99 PRO A N 1
ATOM 754 C CA . PRO A 1 99 ? 7.882 5.308 12.850 1.00 95.88 99 PRO A CA 1
ATOM 755 C C . PRO A 1 99 ? 9.222 4.662 12.476 1.00 95.88 99 PRO A C 1
ATOM 757 O O . PRO A 1 99 ? 9.708 4.859 11.364 1.00 95.88 99 PRO A O 1
ATOM 760 N N . ASP A 1 100 ? 9.808 3.898 13.395 1.00 97.25 100 ASP A N 1
ATOM 761 C CA . ASP A 1 100 ? 11.186 3.403 13.343 1.00 97.25 100 ASP A CA 1
ATOM 762 C C . ASP A 1 100 ? 11.288 1.948 13.837 1.00 97.25 100 ASP A C 1
ATOM 764 O O . ASP A 1 100 ? 10.303 1.347 14.269 1.00 97.25 100 ASP A O 1
ATOM 768 N N . LEU A 1 101 ? 12.486 1.363 13.743 1.00 97.31 101 LEU A N 1
ATOM 769 C CA . LEU A 1 101 ? 12.720 -0.053 14.028 1.00 97.31 101 LEU A CA 1
ATOM 770 C C . LEU A 1 101 ? 12.476 -0.432 15.497 1.00 97.31 101 LEU A C 1
ATOM 772 O O . LEU A 1 101 ? 11.950 -1.511 15.769 1.00 97.31 101 LEU A O 1
ATOM 776 N N . ASP A 1 102 ? 12.810 0.439 16.445 1.00 98.00 102 ASP A N 1
ATOM 777 C CA . ASP A 1 102 ? 12.581 0.148 17.861 1.00 98.00 102 ASP A CA 1
ATOM 778 C C . ASP A 1 102 ? 11.089 0.289 18.206 1.00 98.00 102 ASP A C 1
ATOM 780 O O . ASP A 1 102 ? 10.546 -0.541 18.938 1.00 98.00 102 ASP A O 1
ATOM 784 N N . GLY A 1 103 ? 10.385 1.230 17.568 1.00 98.06 103 GLY A N 1
ATOM 785 C CA . GLY A 1 103 ? 8.925 1.309 17.569 1.00 98.06 103 GLY A CA 1
ATOM 786 C C . GLY A 1 103 ? 8.245 0.066 16.981 1.00 98.06 103 GLY A C 1
ATOM 787 O O . GLY A 1 103 ? 7.290 -0.432 17.578 1.00 98.06 103 GLY A O 1
ATOM 788 N N . LEU A 1 104 ? 8.744 -0.479 15.861 1.00 98.06 104 LEU A N 1
ATOM 789 C CA . LEU A 1 104 ? 8.247 -1.738 15.277 1.00 98.06 104 LEU A CA 1
ATOM 790 C C . LEU A 1 104 ? 8.447 -2.919 16.235 1.00 98.06 104 LEU A C 1
ATOM 792 O O . LEU A 1 104 ? 7.536 -3.725 16.417 1.00 98.06 104 LEU A O 1
ATOM 796 N N . ARG A 1 105 ? 9.628 -3.027 16.858 1.00 98.31 105 ARG A N 1
ATOM 797 C CA . ARG A 1 105 ? 9.955 -4.099 17.812 1.00 98.31 105 ARG A CA 1
ATOM 798 C C . ARG A 1 105 ? 9.096 -4.028 19.069 1.00 98.31 105 ARG A C 1
ATOM 800 O O . ARG A 1 105 ? 8.551 -5.055 19.467 1.00 98.31 105 ARG A O 1
ATOM 807 N N . ALA A 1 106 ? 8.941 -2.842 19.657 1.00 98.38 106 ALA A N 1
ATOM 808 C CA . ALA A 1 106 ? 8.079 -2.631 20.817 1.00 98.38 106 ALA A CA 1
ATOM 809 C C . ALA A 1 106 ? 6.618 -2.970 20.484 1.00 98.38 106 ALA A C 1
ATOM 811 O O . ALA A 1 106 ? 5.998 -3.777 21.170 1.00 98.38 106 ALA A O 1
ATOM 812 N N . LEU A 1 107 ? 6.092 -2.449 19.369 1.00 98.50 107 LEU A N 1
ATOM 813 C CA . LEU A 1 107 ? 4.740 -2.770 18.915 1.00 98.50 107 LEU A CA 1
ATOM 814 C C . LEU A 1 107 ? 4.558 -4.280 18.686 1.00 98.50 107 LEU A C 1
ATOM 816 O O . LEU A 1 107 ? 3.560 -4.854 19.116 1.00 98.50 107 LEU A O 1
ATOM 820 N N . TRP A 1 108 ? 5.522 -4.952 18.053 1.00 98.12 108 TRP A N 1
ATOM 821 C CA . TRP A 1 108 ? 5.454 -6.399 17.846 1.00 98.12 108 TRP A CA 1
ATOM 822 C C . TRP A 1 108 ? 5.424 -7.188 19.162 1.00 98.12 108 TRP A C 1
ATOM 824 O O . TRP A 1 108 ? 4.657 -8.145 19.273 1.00 98.12 108 TRP A O 1
ATOM 834 N N . GLN A 1 109 ? 6.219 -6.785 20.158 1.00 97.75 109 GLN A N 1
ATOM 835 C CA . GLN A 1 109 ? 6.208 -7.395 21.492 1.00 97.75 109 GLN A CA 1
ATOM 836 C C . GLN A 1 109 ? 4.852 -7.223 22.188 1.00 97.75 109 GLN A C 1
ATOM 838 O O . GLN A 1 109 ? 4.351 -8.184 22.769 1.00 97.75 109 GLN A O 1
ATOM 843 N N . ASP A 1 110 ? 4.242 -6.040 22.080 1.00 97.81 110 ASP A N 1
ATOM 844 C CA . ASP A 1 110 ? 2.976 -5.722 22.746 1.00 97.81 110 ASP A CA 1
ATOM 845 C C . ASP A 1 110 ? 1.769 -6.433 22.113 1.00 97.81 110 ASP A C 1
ATOM 847 O O . ASP A 1 110 ? 0.915 -6.964 22.825 1.00 97.81 110 ASP A O 1
ATOM 851 N N . VAL A 1 111 ? 1.663 -6.426 20.775 1.00 98.06 111 VAL A N 1
ATOM 852 C CA . VAL A 1 111 ? 0.430 -6.846 20.075 1.00 98.06 111 VAL A CA 1
ATOM 853 C C . VAL A 1 111 ? 0.616 -7.936 19.019 1.00 98.06 111 VAL A C 1
ATOM 855 O O . VAL A 1 111 ? -0.377 -8.539 18.607 1.00 98.06 111 VAL A O 1
ATOM 858 N N . GLY A 1 112 ? 1.843 -8.258 18.595 1.00 95.94 112 GLY A N 1
ATOM 859 C CA . GLY A 1 112 ? 2.101 -9.231 17.521 1.00 95.94 112 GLY A CA 1
ATOM 860 C C . GLY A 1 112 ? 1.554 -10.631 17.823 1.00 95.94 112 GLY A C 1
ATOM 861 O O . GLY A 1 112 ? 0.943 -11.266 16.965 1.00 95.94 112 GLY A O 1
ATOM 862 N N . GLY A 1 113 ? 1.668 -11.073 19.080 1.00 94.56 113 GLY A N 1
ATOM 863 C CA . GLY A 1 113 ? 1.135 -12.359 19.544 1.00 94.56 113 GLY A CA 1
ATOM 864 C C . GLY A 1 113 ? -0.397 -12.454 19.606 1.00 94.56 113 GLY A C 1
ATOM 865 O O . GLY A 1 113 ? -0.921 -13.557 19.738 1.00 94.56 113 GLY A O 1
ATOM 866 N N . THR A 1 114 ? -1.127 -11.337 19.500 1.00 96.25 114 THR A N 1
ATOM 867 C CA . THR A 1 114 ? -2.604 -11.334 19.560 1.00 96.25 114 THR A CA 1
ATOM 868 C C . THR A 1 114 ? -3.257 -11.767 18.249 1.00 96.25 114 THR A C 1
ATOM 870 O O . THR A 1 114 ? -4.407 -12.200 18.246 1.00 96.25 114 THR A O 1
ATOM 873 N N . GLY A 1 115 ? -2.551 -11.605 17.125 1.00 95.00 115 GLY A N 1
ATOM 874 C CA . GLY A 1 115 ? -3.109 -11.779 15.785 1.00 95.00 115 GLY A CA 1
ATOM 875 C C . GLY A 1 115 ? -4.158 -10.732 15.378 1.00 95.00 115 GLY A C 1
ATOM 876 O O . GLY A 1 115 ? -4.701 -10.853 14.287 1.00 95.00 115 GLY A O 1
ATOM 877 N N . LEU A 1 116 ? -4.446 -9.707 16.195 1.00 98.12 116 LEU A N 1
ATOM 878 C CA . LEU A 1 116 ? -5.537 -8.742 15.966 1.00 98.12 116 LEU A CA 1
ATOM 879 C C . LEU A 1 116 ? -5.183 -7.561 15.041 1.00 98.12 116 LEU A C 1
ATOM 881 O O . LEU A 1 116 ? -6.041 -6.717 14.785 1.00 98.12 116 LEU A O 1
ATOM 885 N N . VAL A 1 117 ? -3.954 -7.484 14.523 1.00 98.56 117 VAL A N 1
ATOM 886 C CA . VAL A 1 117 ? -3.457 -6.310 13.784 1.00 98.56 117 VAL A CA 1
ATOM 887 C C . VAL A 1 117 ? -3.223 -6.617 12.307 1.00 98.56 117 VAL A C 1
ATOM 889 O O . VAL A 1 117 ? -2.419 -7.485 11.957 1.00 98.56 117 VAL A O 1
ATOM 892 N N . GLN A 1 118 ? -3.893 -5.847 11.452 1.00 98.56 118 GLN A N 1
ATOM 893 C CA . GLN A 1 118 ? -3.659 -5.752 10.011 1.00 98.56 118 GLN A CA 1
ATOM 894 C C . GLN A 1 118 ? -3.171 -4.343 9.659 1.00 98.56 118 GLN A C 1
ATOM 896 O O . GLN A 1 118 ? -3.369 -3.402 10.432 1.00 98.56 118 GLN A O 1
ATOM 901 N N . VAL A 1 119 ? -2.568 -4.180 8.483 1.00 98.56 119 VAL A N 1
ATOM 902 C CA . VAL A 1 119 ? -2.074 -2.884 7.993 1.00 98.56 119 VAL A CA 1
ATOM 903 C C . VAL A 1 119 ? -2.687 -2.548 6.629 1.00 98.56 119 VAL A C 1
ATOM 905 O O . VAL A 1 119 ? -2.890 -3.424 5.799 1.00 98.56 119 VAL A O 1
ATOM 908 N N . ALA A 1 120 ? -3.018 -1.281 6.391 1.00 97.81 120 ALA A N 1
ATOM 909 C CA . ALA A 1 120 ? -3.719 -0.798 5.203 1.00 97.81 120 ALA A CA 1
ATOM 910 C C . ALA A 1 120 ? -2.795 -0.647 3.977 1.00 97.81 120 ALA A C 1
ATOM 912 O O . ALA A 1 120 ? -2.738 0.413 3.360 1.00 97.81 120 ALA A O 1
ATOM 913 N N . GLU A 1 121 ? -2.061 -1.702 3.623 1.00 97.62 121 GLU A N 1
ATOM 914 C CA . GLU A 1 121 ? -1.264 -1.750 2.395 1.00 97.62 121 GLU A CA 1
ATOM 915 C C . GLU A 1 121 ? -2.139 -2.126 1.189 1.00 97.62 121 GLU A C 1
ATOM 917 O O . GLU A 1 121 ? -2.438 -3.298 0.952 1.00 97.62 121 GLU A O 1
ATOM 922 N N . GLN A 1 122 ? -2.567 -1.122 0.421 1.00 95.81 122 GLN A N 1
ATOM 923 C CA . GLN A 1 122 ? -3.466 -1.317 -0.714 1.00 95.81 122 GLN A CA 1
ATOM 924 C C . GLN A 1 122 ? -2.769 -1.535 -2.072 1.00 95.81 122 GLN A C 1
ATOM 926 O O . GLN A 1 122 ? -3.439 -1.910 -3.033 1.00 95.81 122 GLN A O 1
ATOM 931 N N . TYR A 1 123 ? -1.456 -1.316 -2.219 1.00 96.94 123 TYR A N 1
ATOM 932 C CA . TYR A 1 123 ? -0.843 -1.182 -3.554 1.00 96.94 123 TYR A CA 1
ATOM 933 C C . TYR A 1 123 ? -0.930 -2.439 -4.428 1.00 96.94 123 TYR A C 1
ATOM 935 O O . TYR A 1 123 ? -1.154 -2.328 -5.633 1.00 96.94 123 TYR A O 1
ATOM 943 N N . LEU A 1 124 ? -0.834 -3.639 -3.848 1.00 97.31 124 LEU A N 1
ATOM 944 C CA . LEU A 1 124 ? -1.033 -4.902 -4.579 1.00 97.31 124 LEU A CA 1
ATOM 945 C C . LEU A 1 124 ? -2.515 -5.257 -4.822 1.00 97.31 124 LEU A C 1
ATOM 947 O O . LEU A 1 124 ? -2.795 -6.188 -5.578 1.00 97.31 124 LEU A O 1
ATOM 951 N N . LEU A 1 125 ? -3.455 -4.518 -4.222 1.00 98.06 125 LEU A N 1
ATOM 952 C CA . LEU A 1 125 ? -4.900 -4.626 -4.463 1.00 98.06 125 LEU A CA 1
ATOM 953 C C . LEU A 1 125 ? -5.392 -3.654 -5.547 1.00 98.06 125 LEU A C 1
ATOM 955 O O . LEU A 1 125 ? -6.469 -3.864 -6.106 1.00 98.06 125 LEU A O 1
ATOM 959 N N . MET A 1 126 ? -4.601 -2.628 -5.894 1.00 97.88 126 MET A N 1
ATOM 960 C CA . MET A 1 126 ? -4.893 -1.754 -7.035 1.00 97.88 126 MET A CA 1
ATOM 961 C C . MET A 1 126 ? -5.069 -2.593 -8.308 1.00 97.88 126 MET A C 1
ATOM 963 O O . MET A 1 126 ? -4.196 -3.418 -8.594 1.00 97.88 126 MET A O 1
ATOM 967 N N . PRO A 1 127 ? -6.128 -2.377 -9.114 1.00 98.38 127 PRO A N 1
ATOM 968 C CA . PRO A 1 127 ? -6.503 -3.253 -10.223 1.00 98.38 127 PRO A CA 1
ATOM 969 C C . PRO A 1 127 ? -5.354 -3.710 -11.126 1.00 98.38 127 PRO A C 1
ATOM 971 O O . PRO A 1 127 ? -5.188 -4.907 -11.366 1.00 98.38 127 PRO A O 1
ATOM 974 N N . GLY A 1 128 ? -4.520 -2.772 -11.589 1.00 97.81 128 GLY A N 1
ATOM 975 C CA . GLY A 1 128 ? -3.361 -3.090 -12.426 1.00 97.81 128 GLY A CA 1
ATOM 976 C C . GLY A 1 128 ? -2.321 -3.960 -11.713 1.00 97.81 128 GLY A C 1
ATOM 977 O O . GLY A 1 128 ? -1.809 -4.907 -12.298 1.00 97.81 128 GLY A O 1
ATOM 978 N N . HIS A 1 129 ? -2.013 -3.693 -10.442 1.00 98.38 129 HIS A N 1
ATOM 979 C CA . HIS A 1 129 ? -1.051 -4.494 -9.678 1.00 98.38 129 HIS A CA 1
ATOM 980 C C . HIS A 1 129 ? -1.618 -5.859 -9.273 1.00 98.38 129 HIS A C 1
ATOM 982 O O . HIS A 1 129 ? -0.897 -6.849 -9.376 1.00 98.38 129 HIS A O 1
ATOM 988 N N . ALA A 1 130 ? -2.907 -5.941 -8.940 1.00 98.62 130 ALA A N 1
ATOM 989 C CA . ALA A 1 130 ? -3.602 -7.199 -8.687 1.00 98.62 130 ALA A CA 1
ATOM 990 C C . ALA A 1 130 ? -3.595 -8.114 -9.928 1.00 98.62 130 ALA A C 1
ATOM 992 O O . ALA A 1 130 ? -3.293 -9.302 -9.816 1.00 98.62 130 ALA A O 1
ATOM 993 N N . ALA A 1 131 ? -3.840 -7.559 -11.123 1.00 98.75 131 ALA A N 1
ATOM 994 C CA . ALA A 1 131 ? -3.742 -8.294 -12.385 1.00 98.75 131 ALA A CA 1
ATOM 995 C C . ALA A 1 131 ? -2.311 -8.793 -12.668 1.00 98.75 131 ALA A C 1
ATOM 997 O O . ALA A 1 131 ? -2.122 -9.956 -13.022 1.00 98.75 131 ALA A O 1
ATOM 998 N N . ARG A 1 132 ? -1.290 -7.949 -12.461 1.00 98.75 132 ARG A N 1
ATOM 999 C CA . ARG A 1 132 ? 0.130 -8.331 -12.615 1.00 98.75 132 ARG A CA 1
ATOM 1000 C C . ARG A 1 132 ? 0.522 -9.443 -11.640 1.00 98.75 132 ARG A C 1
ATOM 1002 O O . ARG A 1 132 ? 1.130 -10.427 -12.049 1.00 98.75 132 ARG A O 1
ATOM 1009 N N . LEU A 1 133 ? 0.124 -9.318 -10.373 1.00 98.69 133 LEU A N 1
ATOM 1010 C CA . LEU A 1 133 ? 0.365 -10.315 -9.331 1.00 98.69 133 LEU A CA 1
ATOM 1011 C C . LEU A 1 133 ? -0.333 -11.650 -9.636 1.00 98.69 133 LEU A C 1
ATOM 1013 O O . LEU A 1 133 ? 0.238 -12.701 -9.354 1.00 98.69 133 LEU A O 1
ATOM 1017 N N . ALA A 1 134 ? -1.525 -11.628 -10.242 1.00 98.69 134 ALA A N 1
ATOM 1018 C CA . ALA A 1 134 ? -2.197 -12.838 -10.712 1.00 98.69 134 ALA A CA 1
ATOM 1019 C C . ALA A 1 134 ? -1.369 -13.561 -11.790 1.00 98.69 134 ALA A C 1
ATOM 1021 O O . ALA A 1 134 ? -1.055 -14.734 -11.609 1.00 98.69 134 ALA A O 1
ATOM 1022 N N . LEU A 1 135 ? -0.921 -12.861 -12.843 1.00 98.69 135 LEU A N 1
ATOM 1023 C CA . LEU A 1 135 ? -0.075 -13.458 -13.892 1.00 98.69 135 LEU A CA 1
ATOM 1024 C C . LEU A 1 135 ? 1.250 -14.012 -13.339 1.00 98.69 135 LEU A C 1
ATOM 1026 O O . LEU A 1 135 ? 1.706 -15.079 -13.751 1.00 98.69 135 LEU A O 1
ATOM 1030 N N . VAL A 1 136 ? 1.862 -13.301 -12.389 1.00 98.69 136 VAL A N 1
ATOM 1031 C CA . VAL A 1 136 ? 3.087 -13.740 -11.705 1.00 98.69 136 VAL A CA 1
ATOM 1032 C C . VAL A 1 136 ? 2.846 -15.029 -10.911 1.00 98.69 136 VAL A C 1
ATOM 1034 O O . VAL A 1 136 ? 3.599 -15.986 -11.066 1.00 98.69 136 VAL A O 1
ATOM 1037 N N . ARG A 1 137 ? 1.767 -15.099 -10.119 1.00 98.25 137 ARG A N 1
ATOM 1038 C CA . ARG A 1 137 ? 1.401 -16.292 -9.329 1.00 98.25 137 ARG A CA 1
ATOM 1039 C C . ARG A 1 137 ? 0.980 -17.488 -10.183 1.00 98.25 137 ARG A C 1
ATOM 1041 O O . ARG A 1 137 ? 1.170 -18.623 -9.768 1.00 98.25 137 ARG A O 1
ATOM 1048 N N . GLU A 1 138 ? 0.437 -17.242 -11.370 1.00 97.75 138 GLU A N 1
ATOM 1049 C CA . GLU A 1 138 ? 0.138 -18.269 -12.375 1.00 97.75 138 GLU A CA 1
ATOM 1050 C C . GLU A 1 138 ? 1.394 -18.800 -13.097 1.00 97.75 138 GLU A C 1
ATOM 1052 O O . GLU A 1 138 ? 1.288 -19.733 -13.891 1.00 97.75 138 GLU A O 1
ATOM 1057 N N . GLY A 1 139 ? 2.576 -18.217 -12.857 1.00 98.19 139 GLY A N 1
ATOM 1058 C CA . GLY A 1 139 ? 3.830 -18.630 -13.492 1.00 98.19 139 GLY A CA 1
ATOM 1059 C C . GLY A 1 139 ? 3.970 -18.193 -14.954 1.00 98.19 139 GLY A C 1
ATOM 1060 O O . GLY A 1 139 ? 4.787 -18.755 -15.679 1.00 98.19 139 GLY A O 1
ATOM 1061 N N . VAL A 1 140 ? 3.215 -17.181 -15.404 1.00 98.50 140 VAL A N 1
ATOM 1062 C CA . VAL A 1 140 ? 3.187 -16.714 -16.811 1.00 98.50 140 VAL A CA 1
ATOM 1063 C C . VAL A 1 140 ? 4.565 -16.264 -17.322 1.00 98.50 140 VAL A C 1
ATOM 1065 O O . VAL A 1 140 ? 4.827 -16.338 -18.519 1.00 98.50 140 VAL A O 1
ATOM 1068 N N . ILE A 1 141 ? 5.454 -15.832 -16.425 1.00 98.56 141 ILE A N 1
ATOM 1069 C CA . ILE A 1 141 ? 6.849 -15.453 -16.719 1.00 98.56 141 ILE A CA 1
ATOM 1070 C C . ILE A 1 141 ? 7.881 -16.408 -16.085 1.00 98.56 141 ILE A C 1
ATOM 1072 O O . ILE A 1 141 ? 9.078 -16.124 -16.105 1.00 98.56 141 ILE A O 1
ATOM 1076 N N . GLY A 1 142 ? 7.441 -17.547 -15.541 1.00 98.31 142 GLY A N 1
ATOM 1077 C CA . GLY A 1 142 ? 8.277 -18.482 -14.782 1.00 98.31 142 GLY A CA 1
ATOM 1078 C C . GLY A 1 142 ? 8.533 -18.022 -13.349 1.00 98.31 142 GLY A C 1
ATOM 1079 O O . GLY A 1 142 ? 7.702 -17.343 -12.750 1.00 98.31 142 GLY A O 1
ATOM 1080 N N . GLU A 1 143 ? 9.689 -18.396 -12.799 1.00 98.19 143 GLU A N 1
ATOM 1081 C CA . GLU A 1 143 ? 10.112 -17.976 -11.458 1.00 98.19 143 GLU A CA 1
ATOM 1082 C C . GLU A 1 143 ? 10.525 -16.495 -11.475 1.00 98.19 143 GLU A C 1
ATOM 1084 O O . GLU A 1 143 ? 11.440 -16.163 -12.230 1.00 98.19 143 GLU A O 1
ATOM 1089 N N . PRO A 1 144 ? 9.922 -15.608 -10.659 1.00 98.38 144 PRO A N 1
ATOM 1090 C CA . PRO A 1 144 ? 10.325 -14.205 -10.573 1.00 98.38 144 PRO A CA 1
ATOM 1091 C C . PRO A 1 144 ? 11.720 -14.041 -9.960 1.00 98.38 144 PRO A C 1
ATOM 1093 O O . PRO A 1 144 ? 11.992 -14.528 -8.866 1.00 98.38 144 PRO A O 1
ATOM 1096 N N . THR A 1 145 ? 12.595 -13.301 -10.638 1.00 98.31 145 THR A N 1
ATOM 1097 C CA . THR A 1 145 ? 13.989 -13.067 -10.222 1.00 98.31 145 THR A CA 1
ATOM 1098 C C . THR A 1 145 ? 14.305 -11.597 -9.969 1.00 98.31 145 THR A C 1
ATOM 1100 O O . THR A 1 145 ? 15.189 -11.289 -9.170 1.00 98.31 145 THR A O 1
ATOM 1103 N N . SER A 1 146 ? 13.589 -10.660 -10.600 1.00 98.56 146 SER A N 1
ATOM 1104 C CA . SER A 1 146 ? 13.784 -9.231 -10.338 1.00 98.56 146 SER A CA 1
ATOM 1105 C C . SER A 1 146 ? 12.504 -8.417 -10.475 1.00 98.56 146 SER A C 1
ATOM 1107 O O . SER A 1 146 ? 11.729 -8.632 -11.404 1.00 98.56 146 SER A O 1
ATOM 1109 N N . VAL A 1 147 ? 12.311 -7.447 -9.578 1.00 98.81 147 VAL A N 1
ATOM 1110 C CA . VAL A 1 147 ? 11.225 -6.459 -9.643 1.00 98.81 147 VAL A CA 1
ATOM 1111 C C . VAL A 1 147 ? 11.814 -5.053 -9.624 1.00 98.81 147 VAL A C 1
ATOM 1113 O O . VAL A 1 147 ? 12.694 -4.761 -8.822 1.00 98.81 147 VAL A O 1
ATOM 1116 N N . GLN A 1 148 ? 11.321 -4.162 -10.482 1.00 98.69 148 GLN A N 1
ATOM 1117 C CA . GLN A 1 148 ? 11.646 -2.736 -10.473 1.00 98.69 148 GLN A CA 1
ATOM 1118 C C . GLN A 1 148 ? 10.370 -1.927 -10.245 1.00 98.69 148 GLN A C 1
ATOM 1120 O O . GLN A 1 148 ? 9.388 -2.151 -10.952 1.00 98.69 148 GLN A O 1
ATOM 1125 N N . VAL A 1 149 ? 10.386 -0.984 -9.301 1.00 98.38 149 VAL A N 1
ATOM 1126 C CA . VAL A 1 149 ? 9.246 -0.111 -8.981 1.00 98.38 149 VAL A CA 1
ATOM 1127 C C . VAL A 1 149 ? 9.680 1.351 -9.021 1.00 98.38 149 VAL A C 1
ATOM 1129 O O . VAL A 1 149 ? 10.550 1.771 -8.259 1.00 98.38 149 VAL A O 1
ATOM 1132 N N . SER A 1 150 ? 9.018 2.127 -9.880 1.00 97.06 150 SER A N 1
ATOM 1133 C CA . SER A 1 150 ? 9.084 3.586 -9.905 1.00 97.06 150 SER A CA 1
ATOM 1134 C C . SER A 1 150 ? 7.677 4.166 -9.982 1.00 97.06 150 SER A C 1
ATOM 1136 O O . SER A 1 150 ? 7.104 4.319 -11.058 1.00 97.06 150 SER A O 1
ATOM 1138 N N . SER A 1 151 ? 7.063 4.421 -8.830 1.00 92.25 151 SER A N 1
ATOM 1139 C CA . SER A 1 151 ? 5.682 4.929 -8.758 1.00 92.25 151 SER A CA 1
ATOM 1140 C C . SER A 1 151 ? 5.312 5.476 -7.383 1.00 92.25 151 SER A C 1
ATOM 1142 O O . SER A 1 151 ? 4.577 6.459 -7.292 1.00 92.25 151 SER A O 1
ATOM 1144 N N . THR A 1 152 ? 5.817 4.839 -6.328 1.00 93.06 152 THR A N 1
ATOM 1145 C CA . THR A 1 152 ? 5.464 5.089 -4.931 1.00 93.06 152 THR A CA 1
ATOM 1146 C C . THR A 1 152 ? 6.692 4.996 -4.027 1.00 93.06 152 THR A C 1
ATOM 1148 O O . THR A 1 152 ? 7.738 4.496 -4.444 1.00 93.06 152 THR A O 1
ATOM 1151 N N . HIS A 1 153 ? 6.577 5.510 -2.806 1.00 90.81 153 HIS A N 1
ATOM 1152 C CA . HIS A 1 153 ? 7.685 5.626 -1.868 1.00 90.81 153 HIS A CA 1
ATOM 1153 C C . HIS A 1 153 ? 7.867 4.383 -0.997 1.00 90.81 153 HIS A C 1
ATOM 1155 O O . HIS A 1 153 ? 6.894 3.755 -0.583 1.00 90.81 153 HIS A O 1
ATOM 1161 N N . LEU A 1 154 ? 9.130 4.125 -0.643 1.00 92.00 154 LEU A N 1
ATOM 1162 C CA . LEU A 1 154 ? 9.578 3.317 0.495 1.00 92.00 154 LEU A CA 1
ATOM 1163 C C . LEU A 1 154 ? 8.693 2.080 0.743 1.00 92.00 154 LEU A C 1
ATOM 1165 O O . LEU A 1 154 ? 8.697 1.167 -0.080 1.00 92.00 154 LEU A O 1
ATOM 1169 N N . TYR A 1 155 ? 7.910 2.096 1.826 1.00 93.25 155 TYR A N 1
ATOM 1170 C CA . TYR A 1 155 ? 7.042 1.012 2.294 1.00 93.25 155 TYR A CA 1
ATOM 1171 C C . TYR A 1 155 ? 6.236 0.355 1.167 1.00 93.25 155 TYR A C 1
ATOM 1173 O O . TYR A 1 155 ? 6.316 -0.855 0.973 1.00 93.25 155 TYR A O 1
ATOM 1181 N N . HIS A 1 156 ? 5.541 1.164 0.367 1.00 96.69 156 HIS A N 1
ATOM 1182 C CA . HIS A 1 156 ? 4.670 0.683 -0.702 1.00 96.69 156 HIS A CA 1
ATOM 1183 C C . HIS A 1 156 ? 5.437 0.090 -1.887 1.00 96.69 156 HIS A C 1
ATOM 1185 O O . HIS A 1 156 ? 4.951 -0.804 -2.574 1.00 96.69 156 HIS A O 1
ATOM 1191 N N . ALA A 1 157 ? 6.658 0.562 -2.142 1.00 97.69 157 ALA A N 1
ATOM 1192 C CA . ALA A 1 157 ? 7.504 -0.042 -3.162 1.00 97.69 157 ALA A CA 1
ATOM 1193 C C . ALA A 1 157 ? 8.115 -1.361 -2.668 1.00 97.69 157 ALA A C 1
ATOM 1195 O O . ALA A 1 157 ? 8.235 -2.305 -3.448 1.00 97.69 157 ALA A O 1
ATOM 1196 N N . VAL A 1 158 ? 8.465 -1.450 -1.380 1.00 98.31 158 VAL A N 1
ATOM 1197 C CA . VAL A 1 158 ? 8.999 -2.671 -0.760 1.00 98.31 158 VAL A CA 1
ATOM 1198 C C . VAL A 1 158 ? 7.941 -3.775 -0.704 1.00 98.31 158 VAL A C 1
ATOM 1200 O O . VAL A 1 158 ? 8.240 -4.8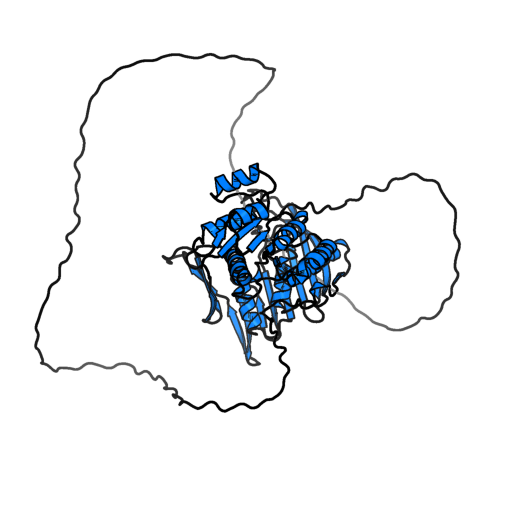90 -1.135 1.00 98.31 158 VAL A O 1
ATOM 1203 N N . SER A 1 159 ? 6.711 -3.468 -0.281 1.00 97.94 159 SER A N 1
ATOM 1204 C CA . SER A 1 159 ? 5.594 -4.426 -0.257 1.00 97.94 159 SER A CA 1
ATOM 1205 C C . SER A 1 159 ? 5.290 -4.973 -1.655 1.00 97.94 159 SER A C 1
ATOM 1207 O O . SER A 1 159 ? 5.168 -6.186 -1.849 1.00 97.94 159 SER A O 1
ATOM 1209 N N . MET A 1 160 ? 5.280 -4.101 -2.671 1.00 98.50 160 MET A N 1
ATOM 1210 C CA . MET A 1 160 ? 5.168 -4.497 -4.077 1.00 98.50 160 MET A CA 1
ATOM 1211 C C . MET A 1 160 ? 6.332 -5.389 -4.535 1.00 98.50 160 MET A C 1
ATOM 1213 O O . MET A 1 160 ? 6.088 -6.414 -5.173 1.00 98.50 160 MET A O 1
ATOM 1217 N N . ILE A 1 161 ? 7.582 -5.030 -4.217 1.00 98.75 161 ILE A N 1
ATOM 1218 C CA . ILE A 1 161 ? 8.778 -5.817 -4.568 1.00 98.75 161 ILE A CA 1
ATOM 1219 C C . ILE A 1 161 ? 8.709 -7.210 -3.934 1.00 98.75 161 ILE A C 1
ATOM 1221 O O . ILE A 1 161 ? 8.829 -8.204 -4.650 1.00 98.75 161 ILE A O 1
ATOM 1225 N N . ARG A 1 162 ? 8.477 -7.301 -2.618 1.00 98.25 162 ARG A N 1
ATOM 1226 C CA . ARG A 1 162 ? 8.413 -8.579 -1.891 1.00 98.25 162 ARG A CA 1
ATOM 1227 C C . ARG A 1 162 ? 7.259 -9.444 -2.387 1.00 98.25 162 ARG A C 1
ATOM 1229 O O . ARG A 1 162 ? 7.473 -10.607 -2.729 1.00 98.25 162 ARG A O 1
ATOM 1236 N N . GLY A 1 163 ? 6.065 -8.866 -2.525 1.00 98.00 163 GLY A N 1
ATOM 1237 C CA . GLY A 1 163 ? 4.871 -9.583 -2.969 1.00 98.00 163 GLY A CA 1
ATOM 1238 C C . GLY A 1 163 ? 4.946 -10.112 -4.406 1.00 98.00 163 GLY A C 1
ATOM 1239 O O . GLY A 1 163 ? 4.396 -11.179 -4.680 1.00 98.00 163 GLY A O 1
ATOM 1240 N N . LEU A 1 164 ? 5.647 -9.417 -5.312 1.00 98.69 164 LEU A N 1
ATOM 1241 C CA . LEU A 1 164 ? 5.864 -9.864 -6.698 1.00 98.69 164 LEU A CA 1
ATOM 1242 C C . LEU A 1 164 ? 7.066 -10.812 -6.854 1.00 98.69 164 LEU A C 1
ATOM 1244 O O . LEU A 1 164 ? 7.059 -11.634 -7.766 1.00 98.69 164 LEU A O 1
ATOM 1248 N N . LEU A 1 165 ? 8.070 -10.748 -5.971 1.00 98.50 165 LEU A N 1
ATOM 1249 C CA . LEU A 1 165 ? 9.156 -11.740 -5.910 1.00 98.50 165 LEU A CA 1
ATOM 1250 C C . LEU A 1 165 ? 8.789 -13.007 -5.118 1.00 98.50 165 LEU A C 1
ATOM 1252 O O . LEU A 1 165 ? 9.559 -13.969 -5.126 1.00 98.50 165 LEU A O 1
ATOM 1256 N N . GLY A 1 166 ? 7.659 -13.008 -4.402 1.00 96.81 166 GLY A N 1
ATOM 1257 C CA . GLY A 1 166 ? 7.300 -14.078 -3.469 1.00 96.81 166 GLY A CA 1
ATOM 1258 C C . GLY A 1 166 ? 8.302 -14.215 -2.316 1.00 96.81 166 GLY A C 1
ATOM 1259 O O . GLY A 1 166 ? 8.630 -15.334 -1.934 1.00 96.81 166 GLY A O 1
ATOM 1260 N N . ILE A 1 167 ? 8.827 -13.089 -1.825 1.00 95.88 167 ILE A N 1
ATOM 1261 C CA . ILE A 1 167 ? 9.796 -13.008 -0.723 1.00 95.88 167 ILE A CA 1
ATOM 1262 C C . ILE A 1 167 ? 9.049 -12.794 0.594 1.00 95.88 167 ILE A C 1
ATOM 1264 O O . ILE A 1 167 ? 8.241 -11.872 0.714 1.00 95.88 167 ILE A O 1
ATOM 1268 N N . GLY A 1 168 ? 9.346 -13.634 1.582 1.00 94.50 168 GLY A N 1
ATOM 1269 C CA . GLY A 1 168 ? 8.871 -13.513 2.953 1.00 94.50 168 GLY A CA 1
ATOM 1270 C C . GLY A 1 168 ? 9.859 -12.712 3.801 1.00 94.50 168 GLY A C 1
ATOM 1271 O O . GLY A 1 168 ? 10.057 -11.514 3.584 1.00 94.50 168 GLY A O 1
ATOM 1272 N N . PHE A 1 169 ? 10.441 -13.367 4.806 1.00 96.12 169 PHE A N 1
ATOM 1273 C CA . PHE A 1 169 ? 11.291 -12.759 5.838 1.00 96.12 169 PHE A CA 1
ATOM 1274 C C . PHE A 1 169 ? 12.787 -13.030 5.621 1.00 96.12 169 PHE A C 1
ATOM 1276 O O . PHE A 1 169 ? 13.551 -13.209 6.572 1.00 96.12 169 PHE A O 1
ATOM 1283 N N . GLU A 1 170 ? 13.215 -13.150 4.370 1.00 93.62 170 GLU A N 1
ATOM 1284 C CA . GLU A 1 170 ? 14.616 -13.249 3.985 1.00 93.62 170 GLU A CA 1
ATOM 1285 C C . GLU A 1 170 ? 15.379 -11.953 4.344 1.00 93.62 170 GLU A C 1
ATOM 1287 O O . GLU A 1 170 ? 14.841 -10.854 4.176 1.00 93.62 170 GLU A O 1
ATOM 1292 N N . PRO A 1 171 ? 16.633 -12.054 4.830 1.00 95.25 171 PRO A N 1
ATOM 1293 C CA . PRO A 1 171 ? 17.542 -10.915 4.923 1.00 95.25 171 PRO A CA 1
ATOM 1294 C C . PRO A 1 171 ? 17.704 -10.218 3.569 1.00 95.25 171 PRO A C 1
ATOM 1296 O O . PRO A 1 171 ? 17.837 -10.889 2.547 1.00 95.25 171 PRO A O 1
ATOM 1299 N N . ALA A 1 172 ? 17.761 -8.887 3.577 1.00 97.56 172 ALA A N 1
ATOM 1300 C CA . ALA A 1 172 ? 18.060 -8.089 2.391 1.00 97.56 172 ALA A CA 1
ATOM 1301 C C . ALA A 1 172 ? 19.318 -7.240 2.603 1.00 97.56 172 ALA A C 1
ATOM 1303 O O . ALA A 1 172 ? 19.393 -6.506 3.596 1.00 97.56 172 ALA A O 1
ATOM 1304 N N . GLU A 1 173 ? 20.273 -7.281 1.668 1.00 98.50 173 GLU A N 1
ATOM 1305 C CA . GLU A 1 173 ? 21.293 -6.233 1.550 1.00 98.50 173 GLU A CA 1
ATOM 1306 C C . GLU A 1 173 ? 20.733 -5.083 0.706 1.00 98.50 173 GLU A C 1
ATOM 1308 O O . GLU A 1 173 ? 20.363 -5.257 -0.455 1.00 98.50 173 GLU A O 1
ATOM 1313 N N . VAL A 1 174 ? 20.672 -3.893 1.298 1.00 98.75 174 VAL A N 1
ATOM 1314 C CA . VAL A 1 174 ? 20.187 -2.675 0.651 1.00 98.75 174 VAL A CA 1
ATOM 1315 C C . VAL A 1 174 ? 21.360 -1.758 0.330 1.00 98.75 174 VAL A C 1
ATOM 1317 O O . VAL A 1 174 ? 22.179 -1.458 1.199 1.00 98.75 174 VAL A O 1
ATOM 1320 N N . ARG A 1 175 ? 21.427 -1.283 -0.917 1.00 98.75 175 ARG A N 1
ATOM 1321 C CA . ARG A 1 175 ? 22.365 -0.242 -1.366 1.00 98.75 175 ARG A CA 1
ATOM 1322 C C . ARG A 1 175 ? 21.588 0.863 -2.056 1.00 98.75 175 ARG A C 1
ATOM 1324 O O . ARG A 1 175 ? 20.915 0.588 -3.045 1.00 98.75 175 ARG A O 1
ATOM 1331 N N . ALA A 1 176 ? 21.689 2.090 -1.562 1.00 98.56 176 ALA A N 1
ATOM 1332 C CA . ALA A 1 176 ? 20.925 3.224 -2.059 1.00 98.56 176 ALA A CA 1
ATOM 1333 C C . ALA A 1 176 ? 21.786 4.473 -2.292 1.00 98.56 176 ALA A C 1
ATOM 1335 O O . ALA A 1 176 ? 22.824 4.667 -1.664 1.00 98.56 176 ALA A O 1
ATOM 1336 N N . GLY A 1 177 ? 21.320 5.337 -3.192 1.00 98.19 177 GLY A N 1
ATOM 1337 C CA . GLY A 1 177 ? 21.878 6.661 -3.443 1.00 98.19 177 GLY A CA 1
ATOM 1338 C C . GLY A 1 177 ? 20.772 7.690 -3.656 1.00 98.19 177 GLY A C 1
ATOM 1339 O O . GLY A 1 177 ? 19.714 7.370 -4.204 1.00 98.19 177 GLY A O 1
ATOM 1340 N N . ALA A 1 178 ? 21.029 8.921 -3.216 1.00 97.81 178 ALA A N 1
ATOM 1341 C CA . ALA A 1 178 ? 20.144 10.068 -3.386 1.00 97.81 178 ALA A CA 1
ATOM 1342 C C . ALA A 1 178 ? 20.724 11.040 -4.427 1.00 97.81 178 ALA A C 1
ATOM 1344 O O . ALA A 1 178 ? 21.918 11.346 -4.410 1.00 97.81 178 ALA A O 1
ATOM 1345 N N . PHE A 1 179 ? 19.876 11.518 -5.337 1.00 97.44 179 PHE A N 1
ATOM 1346 C CA . PHE A 1 179 ? 20.262 12.353 -6.471 1.00 97.44 179 PHE A CA 1
ATOM 1347 C C . PHE A 1 179 ? 19.334 13.560 -6.599 1.00 97.44 179 PHE A C 1
ATOM 1349 O O . PHE A 1 179 ? 18.175 13.432 -6.995 1.00 97.44 179 PHE A O 1
ATOM 1356 N N . ASP A 1 180 ? 19.860 14.747 -6.313 1.00 97.75 180 ASP A N 1
ATOM 1357 C CA . ASP A 1 180 ? 19.088 15.985 -6.390 1.00 97.75 180 ASP A CA 1
ATOM 1358 C C . ASP A 1 180 ? 19.096 16.572 -7.808 1.00 97.75 180 ASP A C 1
ATOM 1360 O O . ASP A 1 180 ? 20.143 16.975 -8.338 1.00 97.75 180 ASP A O 1
ATOM 1364 N N . ALA A 1 181 ? 17.912 16.739 -8.395 1.00 97.06 181 ALA A N 1
ATOM 1365 C CA . ALA A 1 181 ? 17.722 17.340 -9.715 1.00 97.06 181 ALA A CA 1
ATOM 1366 C C . ALA A 1 181 ? 16.625 18.425 -9.692 1.00 97.06 181 ALA A C 1
ATOM 1368 O O . ALA A 1 181 ? 15.779 18.425 -8.798 1.00 97.06 181 ALA A O 1
ATOM 1369 N N . PRO A 1 182 ? 16.610 19.378 -10.646 1.00 97.19 182 PRO A N 1
ATOM 1370 C CA . PRO A 1 182 ? 15.463 20.260 -10.833 1.00 97.19 182 PRO A CA 1
ATOM 1371 C C . PRO A 1 182 ? 14.265 19.487 -11.411 1.00 97.19 182 PRO A C 1
ATOM 1373 O O . PRO A 1 182 ? 14.396 18.796 -12.423 1.00 97.19 182 PRO A O 1
ATOM 1376 N N . LEU A 1 183 ? 13.090 19.645 -10.805 1.00 96.31 183 LEU A N 1
ATOM 1377 C CA . LEU A 1 183 ? 11.808 19.109 -11.263 1.00 96.31 183 LEU A CA 1
ATOM 1378 C C . LEU A 1 183 ? 10.710 20.150 -11.010 1.00 96.31 183 LEU A C 1
ATOM 1380 O O . LEU A 1 183 ? 10.576 20.661 -9.901 1.00 96.31 183 LEU A O 1
ATOM 1384 N N . ALA A 1 184 ? 9.932 20.478 -12.042 1.00 95.88 184 ALA A N 1
ATOM 1385 C CA . ALA A 1 184 ? 8.706 21.259 -11.884 1.00 95.88 184 ALA A CA 1
ATOM 1386 C C . ALA A 1 184 ? 7.641 20.426 -11.161 1.00 95.88 184 ALA A C 1
ATOM 1388 O O . ALA A 1 184 ? 7.518 19.227 -11.422 1.00 95.88 184 ALA A O 1
ATOM 1389 N N . ASP A 1 185 ? 6.869 21.059 -10.279 1.00 92.31 185 ASP A N 1
ATOM 1390 C CA . ASP A 1 185 ? 5.933 20.369 -9.388 1.00 92.31 185 ASP A CA 1
ATOM 1391 C C . ASP A 1 185 ? 4.495 20.896 -9.569 1.00 92.31 185 ASP A C 1
ATOM 1393 O O . ASP A 1 185 ? 4.004 21.696 -8.769 1.00 92.31 185 ASP A O 1
ATOM 1397 N N . PRO A 1 186 ? 3.825 20.525 -10.679 1.00 94.00 186 PRO A N 1
ATOM 1398 C CA . PRO A 1 186 ? 2.605 21.199 -11.119 1.00 94.00 186 PRO A CA 1
ATOM 1399 C C . PRO A 1 186 ? 1.334 20.714 -10.404 1.00 94.00 186 PRO A C 1
ATOM 1401 O O . PRO A 1 186 ? 0.285 21.336 -10.566 1.00 94.00 186 PRO A O 1
ATOM 1404 N N . LEU A 1 187 ? 1.396 19.609 -9.648 1.00 92.94 187 LEU A N 1
ATOM 1405 C CA . LEU A 1 187 ? 0.252 19.001 -8.964 1.00 92.94 187 LEU A CA 1
ATOM 1406 C C . LEU A 1 187 ? 0.631 18.578 -7.538 1.00 92.94 187 LEU A C 1
ATOM 1408 O O . LEU A 1 187 ? 1.610 17.860 -7.335 1.00 92.94 187 LEU A O 1
ATOM 1412 N N . GLY A 1 188 ? -0.177 18.991 -6.564 1.00 88.31 188 GLY A N 1
ATOM 1413 C CA . GLY A 1 188 ? -0.061 18.583 -5.164 1.00 88.31 188 GLY A CA 1
ATOM 1414 C C . GLY A 1 188 ? -1.420 18.224 -4.548 1.00 88.31 188 GLY A C 1
ATOM 1415 O O . GLY A 1 188 ? -2.420 18.161 -5.266 1.00 88.31 188 GLY A O 1
ATOM 1416 N N . PRO A 1 189 ? -1.484 18.016 -3.218 1.00 83.31 189 PRO A N 1
ATOM 1417 C CA . PRO A 1 189 ? -2.713 17.623 -2.519 1.00 83.31 189 PRO A CA 1
ATOM 1418 C C . PRO A 1 189 ? -3.886 18.597 -2.697 1.00 83.31 189 PRO A C 1
ATOM 1420 O O . PRO A 1 189 ? -5.036 18.170 -2.712 1.00 83.31 189 PRO A O 1
ATOM 1423 N N . ASP A 1 190 ? -3.593 19.890 -2.863 1.00 88.06 190 ASP A N 1
ATOM 1424 C CA . ASP A 1 190 ? -4.588 20.955 -3.052 1.00 88.06 190 ASP A CA 1
ATOM 1425 C C . ASP A 1 190 ? -4.933 21.201 -4.542 1.00 88.06 190 ASP A C 1
ATOM 1427 O O . ASP A 1 190 ? -5.667 22.132 -4.874 1.00 88.06 190 ASP A O 1
ATOM 1431 N N . GLY A 1 191 ? -4.421 20.363 -5.454 1.00 91.69 191 GLY A N 1
ATOM 1432 C CA . GLY A 1 191 ? -4.663 20.435 -6.896 1.00 91.69 191 GLY A CA 1
ATOM 1433 C C . GLY A 1 191 ? -3.502 21.030 -7.698 1.00 91.69 191 GLY A C 1
ATOM 1434 O O . GLY A 1 191 ? -2.330 20.897 -7.337 1.00 91.69 191 GLY A O 1
ATOM 1435 N N . TRP A 1 192 ? -3.828 21.625 -8.851 1.00 94.88 192 TRP A N 1
ATOM 1436 C CA . TRP A 1 192 ? -2.842 22.215 -9.764 1.00 94.88 192 TRP A CA 1
ATOM 1437 C C . TRP A 1 192 ? -2.255 23.497 -9.173 1.00 94.88 192 TRP A C 1
ATOM 1439 O O . TRP A 1 192 ? -2.994 24.413 -8.821 1.00 94.88 192 TRP A O 1
ATOM 1449 N N . THR A 1 193 ? -0.927 23.588 -9.113 1.00 93.44 193 THR A N 1
ATOM 1450 C CA . THR A 1 193 ? -0.224 24.719 -8.482 1.00 93.44 193 THR A CA 1
ATOM 1451 C C . THR A 1 193 ? -0.225 25.983 -9.343 1.00 93.44 193 THR A C 1
ATOM 1453 O O . THR A 1 193 ? -0.111 27.088 -8.821 1.00 93.44 193 THR A O 1
ATOM 1456 N N . GLY A 1 194 ? -0.323 25.828 -10.668 1.00 95.19 194 GLY A N 1
ATOM 1457 C CA . GLY A 1 194 ? -0.138 26.919 -11.631 1.00 95.19 194 GLY A CA 1
ATOM 1458 C C . GLY A 1 194 ? 1.315 27.395 -11.775 1.00 95.19 194 GLY A C 1
ATOM 1459 O O . GLY A 1 194 ? 1.575 28.280 -12.588 1.00 95.19 194 GLY A O 1
ATOM 1460 N N . ASP A 1 195 ? 2.258 26.800 -11.036 1.00 93.19 195 ASP A N 1
ATOM 1461 C CA . ASP A 1 195 ? 3.684 27.119 -11.080 1.00 93.19 195 ASP A CA 1
ATOM 1462 C C . ASP A 1 195 ? 4.461 26.027 -11.832 1.00 93.19 195 ASP A C 1
ATOM 1464 O O . ASP A 1 195 ? 4.460 24.853 -11.462 1.00 93.19 195 ASP A O 1
ATOM 1468 N N . GLY A 1 196 ? 5.130 26.430 -12.914 1.00 94.56 196 GLY A N 1
ATOM 1469 C CA . GLY A 1 196 ? 6.001 25.568 -13.714 1.00 94.56 196 GLY A CA 1
ATOM 1470 C C . GLY A 1 196 ? 7.476 25.622 -13.309 1.00 94.56 196 GLY A C 1
ATOM 1471 O O . GLY A 1 196 ? 8.300 25.001 -13.980 1.00 94.56 196 GLY A O 1
ATOM 1472 N N . THR A 1 197 ? 7.837 26.380 -12.270 1.00 96.50 197 THR A N 1
ATOM 1473 C CA . THR A 1 197 ? 9.230 26.610 -11.867 1.00 96.50 197 THR A CA 1
ATOM 1474 C C . THR A 1 197 ? 9.870 25.317 -11.344 1.00 96.50 197 THR A C 1
ATOM 1476 O O . THR A 1 197 ? 9.390 24.755 -10.357 1.00 96.50 197 THR A O 1
ATOM 1479 N N . PRO A 1 198 ? 10.971 24.824 -11.948 1.00 96.69 198 PRO A N 1
ATOM 1480 C CA . PRO A 1 198 ? 11.659 23.644 -11.441 1.00 96.69 198 PRO A CA 1
ATOM 1481 C C . PRO A 1 198 ? 12.280 23.895 -10.066 1.00 96.69 198 PRO A C 1
ATOM 1483 O O . PRO A 1 198 ? 13.128 24.772 -9.902 1.00 96.69 198 PRO A O 1
ATOM 1486 N N . GLN A 1 199 ? 11.894 23.085 -9.086 1.00 94.75 199 GLN A N 1
ATOM 1487 C CA . GLN A 1 199 ? 12.448 23.092 -7.736 1.00 94.75 199 GLN A CA 1
ATOM 1488 C C . GLN A 1 199 ? 13.436 21.934 -7.574 1.00 94.75 199 GLN A C 1
ATOM 1490 O O . GLN A 1 199 ? 13.391 20.963 -8.328 1.00 94.75 199 GLN A O 1
ATOM 1495 N N . ARG A 1 200 ? 14.339 22.001 -6.590 1.00 97.06 200 ARG A N 1
ATOM 1496 C CA . ARG A 1 200 ? 15.165 20.835 -6.242 1.00 97.06 200 ARG A CA 1
ATOM 1497 C C . ARG A 1 200 ? 14.257 19.743 -5.666 1.00 97.06 200 ARG A C 1
ATOM 1499 O O . ARG A 1 200 ? 13.416 20.032 -4.812 1.00 97.06 200 ARG A O 1
ATOM 1506 N N . ARG A 1 201 ? 14.412 18.525 -6.180 1.00 95.81 201 ARG A N 1
ATOM 1507 C CA . ARG A 1 201 ? 13.744 17.309 -5.712 1.00 95.81 201 ARG A CA 1
ATOM 1508 C C . ARG A 1 201 ? 14.753 16.169 -5.670 1.00 95.81 201 ARG A C 1
ATOM 1510 O O . ARG A 1 201 ? 15.533 16.004 -6.615 1.00 95.81 201 ARG A O 1
ATOM 1517 N N . THR A 1 202 ? 14.704 15.390 -4.601 1.00 97.06 202 THR A N 1
ATOM 1518 C CA . THR A 1 202 ? 15.527 14.193 -4.416 1.00 97.06 202 THR A CA 1
ATOM 1519 C C . THR A 1 202 ? 14.946 13.036 -5.225 1.00 97.06 202 THR A C 1
ATOM 1521 O O . THR A 1 202 ? 13.737 12.794 -5.207 1.00 97.06 202 THR A O 1
ATOM 1524 N N . THR A 1 203 ? 15.798 12.287 -5.922 1.00 97.19 203 THR A N 1
ATOM 1525 C CA . THR A 1 203 ? 15.480 10.942 -6.421 1.00 97.19 203 THR A CA 1
ATOM 1526 C C . THR A 1 203 ? 16.307 9.924 -5.657 1.00 97.19 203 THR A C 1
ATOM 1528 O O . THR A 1 203 ? 17.533 9.999 -5.683 1.00 97.19 203 THR A O 1
ATOM 1531 N N . THR A 1 204 ? 15.655 8.972 -4.996 1.00 98.25 204 THR A N 1
ATOM 1532 C CA . THR A 1 204 ? 16.330 7.862 -4.318 1.00 98.25 204 THR A CA 1
ATOM 1533 C C . THR A 1 204 ? 16.246 6.624 -5.194 1.00 98.25 204 THR A C 1
ATOM 1535 O O . THR A 1 204 ? 15.152 6.189 -5.553 1.00 98.25 204 THR A O 1
ATOM 1538 N N . ILE A 1 205 ? 17.401 6.044 -5.512 1.00 98.31 205 ILE A N 1
ATOM 1539 C CA . ILE A 1 205 ? 17.511 4.765 -6.219 1.00 98.31 205 ILE A CA 1
ATOM 1540 C C . ILE A 1 205 ? 18.152 3.766 -5.262 1.00 98.31 205 ILE A C 1
ATOM 1542 O O . ILE A 1 205 ? 19.178 4.084 -4.661 1.00 98.31 205 ILE A O 1
ATOM 1546 N N . ALA A 1 206 ? 17.574 2.572 -5.119 1.00 98.69 206 ALA A N 1
ATOM 1547 C CA . ALA A 1 206 ? 18.125 1.521 -4.269 1.00 98.69 206 ALA A CA 1
ATOM 1548 C C . ALA A 1 206 ? 17.993 0.123 -4.879 1.00 98.69 206 ALA A C 1
ATOM 1550 O O . ALA A 1 206 ? 16.947 -0.225 -5.421 1.00 98.69 206 ALA A O 1
ATOM 1551 N N . THR A 1 207 ? 19.029 -0.699 -4.732 1.00 98.69 207 THR A N 1
ATOM 1552 C CA . THR A 1 207 ? 18.972 -2.144 -4.981 1.00 98.69 207 THR A CA 1
ATOM 1553 C C . THR A 1 207 ? 18.763 -2.891 -3.670 1.00 98.69 207 THR A C 1
ATOM 1555 O O . THR A 1 207 ? 19.424 -2.581 -2.677 1.00 98.69 207 THR A O 1
ATOM 1558 N N . LEU A 1 208 ? 17.873 -3.879 -3.689 1.00 98.62 208 LEU A N 1
ATOM 1559 C CA . LEU A 1 208 ? 17.548 -4.769 -2.580 1.00 98.62 208 LEU A CA 1
ATOM 1560 C C . LEU A 1 208 ? 17.914 -6.196 -3.015 1.00 98.62 208 LEU A C 1
ATOM 1562 O O . LEU A 1 208 ? 17.230 -6.752 -3.874 1.00 98.62 208 LEU A O 1
ATOM 1566 N N . ASP A 1 209 ? 18.986 -6.771 -2.476 1.00 98.31 209 ASP A N 1
ATOM 1567 C CA . ASP A 1 209 ? 19.410 -8.146 -2.776 1.00 98.31 209 ASP A CA 1
ATOM 1568 C C . ASP A 1 209 ? 18.928 -9.108 -1.685 1.00 98.31 209 ASP A C 1
ATOM 1570 O O . ASP A 1 209 ? 19.296 -8.962 -0.519 1.00 98.31 209 ASP A O 1
ATOM 1574 N N . PHE A 1 210 ? 18.116 -10.091 -2.079 1.00 97.56 210 PHE A N 1
ATOM 1575 C CA . PHE A 1 210 ? 17.564 -11.143 -1.220 1.00 97.56 210 PHE A CA 1
ATOM 1576 C C . PHE A 1 210 ? 18.305 -12.488 -1.377 1.00 97.56 210 PHE A C 1
ATOM 1578 O O . PHE A 1 210 ? 17.750 -13.544 -1.078 1.00 97.56 210 PHE A O 1
ATOM 1585 N N . GLY A 1 211 ? 19.543 -12.482 -1.885 1.00 91.94 211 GLY A N 1
ATOM 1586 C CA . GLY A 1 211 ? 20.364 -13.687 -2.046 1.00 91.94 211 GLY A CA 1
ATOM 1587 C C . GLY A 1 211 ? 20.044 -14.487 -3.310 1.00 91.94 211 GLY A C 1
ATOM 1588 O O . GLY A 1 211 ? 20.067 -15.715 -3.285 1.00 91.94 211 GLY A O 1
ATOM 1589 N N . GLY A 1 212 ? 19.728 -13.798 -4.413 1.00 89.75 212 GLY A N 1
ATOM 1590 C CA . GLY A 1 212 ? 19.419 -14.418 -5.713 1.00 89.75 212 GLY A CA 1
ATOM 1591 C C . GLY A 1 212 ? 18.168 -13.869 -6.405 1.00 89.75 212 GLY A C 1
ATOM 1592 O O . GLY A 1 212 ? 18.008 -14.045 -7.613 1.00 89.75 212 GLY A O 1
ATOM 1593 N N . ARG A 1 213 ? 17.316 -13.142 -5.671 1.00 97.81 213 ARG A N 1
ATOM 1594 C CA . ARG A 1 213 ? 16.241 -12.299 -6.220 1.00 97.81 213 ARG A CA 1
ATOM 1595 C C . ARG A 1 213 ? 16.513 -10.835 -5.871 1.00 97.81 213 ARG A C 1
ATOM 1597 O O . ARG A 1 213 ? 17.021 -10.558 -4.787 1.00 97.81 213 ARG A O 1
ATOM 1604 N N . MET A 1 214 ? 16.191 -9.903 -6.772 1.00 98.06 214 MET A N 1
ATOM 1605 C CA . MET A 1 214 ? 16.601 -8.495 -6.643 1.00 98.06 214 MET A CA 1
ATOM 1606 C C . MET A 1 214 ? 15.472 -7.484 -6.888 1.00 98.06 214 MET A C 1
ATOM 1608 O O . MET A 1 214 ? 14.838 -7.469 -7.946 1.00 98.06 214 MET A O 1
ATOM 1612 N N . GLY A 1 215 ? 15.267 -6.590 -5.921 1.00 98.62 215 GLY A N 1
ATOM 1613 C CA . GLY A 1 215 ? 14.429 -5.400 -6.053 1.00 98.62 215 GLY A CA 1
ATOM 1614 C C . GLY A 1 215 ? 15.221 -4.176 -6.523 1.00 98.62 215 GLY A C 1
ATOM 1615 O O . GLY A 1 215 ? 16.335 -3.946 -6.059 1.00 98.62 215 GLY A O 1
ATOM 1616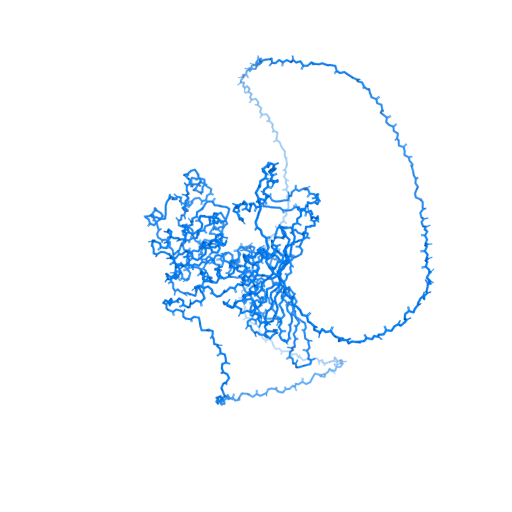 N N . LEU A 1 216 ? 14.625 -3.349 -7.383 1.00 98.69 216 LEU A N 1
ATOM 1617 C CA . LEU A 1 216 ? 15.077 -1.990 -7.687 1.00 98.69 216 LEU A CA 1
ATOM 1618 C C . LEU A 1 216 ? 13.979 -0.991 -7.308 1.00 98.69 216 LEU A C 1
ATOM 1620 O O . LEU A 1 216 ? 12.905 -0.974 -7.911 1.00 98.69 216 LEU A O 1
ATOM 1624 N N . TYR A 1 217 ? 14.279 -0.141 -6.338 1.00 98.62 217 TYR A N 1
ATOM 1625 C CA . TYR A 1 217 ? 13.502 1.036 -5.971 1.00 98.62 217 TYR A CA 1
ATOM 1626 C C . TYR A 1 217 ? 14.038 2.258 -6.726 1.00 98.62 217 TYR A C 1
ATOM 1628 O O . TYR A 1 217 ? 15.251 2.451 -6.795 1.00 98.62 217 TYR A O 1
ATOM 1636 N N . ASP A 1 218 ? 13.150 3.064 -7.303 1.00 97.69 218 ASP A N 1
ATOM 1637 C CA . ASP A 1 218 ? 13.483 4.216 -8.150 1.00 97.69 218 ASP A CA 1
ATOM 1638 C C . ASP A 1 218 ? 12.403 5.293 -7.971 1.00 97.69 218 ASP A C 1
ATOM 1640 O O . ASP A 1 218 ? 11.372 5.257 -8.637 1.00 97.69 218 ASP A O 1
ATOM 1644 N N . PHE A 1 219 ? 12.577 6.215 -7.021 1.00 97.50 219 PHE A N 1
ATOM 1645 C CA . PHE A 1 219 ? 11.510 7.140 -6.624 1.00 97.50 219 PHE A CA 1
ATOM 1646 C C . PHE A 1 219 ? 11.977 8.597 -6.529 1.00 97.50 219 PHE A C 1
ATOM 1648 O O . PHE A 1 219 ? 12.898 8.912 -5.774 1.00 97.50 219 PHE A O 1
ATOM 1655 N N . THR A 1 220 ? 11.308 9.506 -7.251 1.00 95.94 220 THR A N 1
ATOM 1656 C CA . THR A 1 220 ? 11.465 10.964 -7.078 1.00 95.94 220 THR A CA 1
ATOM 1657 C C . THR A 1 220 ? 10.435 11.512 -6.093 1.00 95.94 220 THR A C 1
ATOM 1659 O O . THR A 1 220 ? 9.253 11.203 -6.210 1.00 95.94 220 THR A O 1
ATOM 1662 N N . GLU A 1 221 ? 10.838 12.404 -5.188 1.00 92.81 221 GLU A N 1
ATOM 1663 C CA . GLU A 1 221 ? 9.917 13.177 -4.341 1.00 92.81 221 GLU A CA 1
ATOM 1664 C C . GLU A 1 221 ? 8.697 13.714 -5.118 1.00 92.81 221 GLU A C 1
ATOM 1666 O O . GLU A 1 221 ? 8.822 14.280 -6.205 1.00 92.81 221 GLU A O 1
ATOM 1671 N N . ASN A 1 222 ? 7.507 13.534 -4.535 1.00 86.94 222 ASN A N 1
ATOM 1672 C CA . ASN A 1 222 ? 6.199 13.886 -5.102 1.00 86.94 222 ASN A CA 1
ATOM 1673 C C . ASN A 1 222 ? 5.774 13.146 -6.399 1.00 86.94 222 ASN A C 1
ATOM 1675 O O . ASN A 1 222 ? 4.723 13.460 -6.958 1.00 86.94 222 ASN A O 1
ATOM 1679 N N . GLN A 1 223 ? 6.504 12.121 -6.868 1.00 92.69 223 GLN A N 1
ATOM 1680 C CA . GLN A 1 223 ? 6.183 11.367 -8.099 1.00 92.69 223 GLN A CA 1
ATOM 1681 C C . GLN A 1 223 ? 4.769 10.758 -8.136 1.00 92.69 223 GLN A C 1
ATOM 1683 O O . GLN A 1 223 ? 4.206 10.603 -9.219 1.00 92.69 223 GLN A O 1
ATOM 1688 N N . TRP A 1 224 ? 4.159 10.433 -6.992 1.00 86.62 224 TRP A N 1
ATOM 1689 C CA . TRP A 1 224 ? 2.797 9.888 -6.968 1.00 86.62 224 TRP A CA 1
ATOM 1690 C C . TRP A 1 224 ? 1.750 10.904 -7.473 1.00 86.62 224 TRP A C 1
ATOM 1692 O O . TRP A 1 224 ? 0.830 10.501 -8.189 1.00 86.62 224 TRP A O 1
ATOM 1702 N N . TRP A 1 225 ? 1.917 12.205 -7.186 1.00 85.94 225 TRP A N 1
ATOM 1703 C CA . TRP A 1 225 ? 1.090 13.287 -7.744 1.00 85.94 225 TRP A CA 1
ATOM 1704 C C . TRP A 1 225 ? 1.631 13.798 -9.086 1.00 85.94 225 TRP A C 1
ATOM 1706 O O . TRP A 1 225 ? 0.849 14.158 -9.961 1.00 85.94 225 TRP A O 1
ATOM 1716 N N . ASN A 1 226 ? 2.953 13.860 -9.261 1.00 92.88 226 ASN A N 1
ATOM 1717 C CA . ASN A 1 226 ? 3.565 14.635 -10.338 1.00 92.88 226 ASN A CA 1
ATOM 1718 C C . ASN A 1 226 ? 3.391 13.981 -11.736 1.00 92.88 226 ASN A C 1
ATOM 1720 O O . ASN A 1 226 ? 4.039 12.973 -12.029 1.00 92.88 226 ASN A O 1
ATOM 1724 N N . PRO A 1 227 ? 2.601 14.573 -12.659 1.00 93.12 227 PRO A N 1
ATOM 1725 C CA . PRO A 1 227 ? 2.342 14.002 -13.986 1.00 93.12 227 PRO A CA 1
ATOM 1726 C C . PRO A 1 227 ? 3.563 14.031 -14.925 1.00 93.12 227 PRO A C 1
ATOM 1728 O O . PRO A 1 227 ? 3.521 13.435 -15.998 1.00 93.12 227 PRO A O 1
ATOM 1731 N N . LEU A 1 228 ? 4.655 14.706 -14.541 1.00 94.62 228 LEU A N 1
ATOM 1732 C CA . LEU A 1 228 ? 5.932 14.740 -15.267 1.00 94.62 228 LEU A CA 1
ATOM 1733 C C . LEU A 1 228 ? 6.866 13.577 -14.872 1.00 94.62 228 LEU A C 1
ATOM 1735 O O . LEU A 1 228 ? 8.044 13.553 -15.251 1.00 94.62 228 LEU A O 1
ATOM 1739 N N . ARG A 1 229 ? 6.369 12.622 -14.077 1.00 93.69 229 ARG A N 1
ATOM 1740 C CA . ARG A 1 229 ? 7.057 11.384 -13.709 1.00 93.69 229 ARG A CA 1
ATOM 1741 C C . ARG A 1 229 ? 6.193 10.184 -14.080 1.00 93.69 229 ARG A C 1
ATOM 1743 O O . ARG A 1 229 ? 5.238 9.842 -13.389 1.00 93.69 229 ARG A O 1
ATOM 1750 N N . THR A 1 230 ? 6.551 9.532 -15.183 1.00 92.50 230 THR A N 1
ATOM 1751 C CA . THR A 1 230 ? 5.932 8.271 -15.600 1.00 92.50 230 THR A CA 1
ATOM 1752 C C . THR A 1 230 ? 6.077 7.230 -14.493 1.00 92.50 230 THR A C 1
ATOM 1754 O O . THR A 1 230 ? 7.140 7.099 -13.887 1.00 92.50 230 THR A O 1
ATOM 1757 N N . ARG A 1 231 ? 5.000 6.489 -14.233 1.00 93.56 231 ARG A N 1
ATOM 1758 C CA . ARG A 1 231 ? 5.015 5.338 -13.327 1.00 93.56 231 ARG A CA 1
ATOM 1759 C C . ARG A 1 231 ? 5.462 4.111 -14.118 1.00 93.56 231 ARG A C 1
ATOM 1761 O O . ARG A 1 231 ? 4.997 3.935 -15.239 1.00 93.56 231 ARG A O 1
ATOM 1768 N N . ARG A 1 232 ? 6.351 3.303 -13.546 1.00 96.06 232 ARG A N 1
ATOM 1769 C CA . ARG A 1 232 ? 6.949 2.122 -14.172 1.00 96.06 232 ARG A CA 1
ATOM 1770 C C . ARG A 1 232 ? 6.995 0.963 -13.185 1.00 96.06 232 ARG A C 1
ATOM 1772 O O . ARG A 1 232 ? 7.473 1.125 -12.061 1.00 96.06 232 ARG A O 1
ATOM 1779 N N . ILE A 1 233 ? 6.575 -0.215 -13.625 1.00 98.12 233 ILE A N 1
ATOM 1780 C CA . ILE A 1 233 ? 6.805 -1.484 -12.941 1.00 98.12 233 ILE A CA 1
ATOM 1781 C C . ILE A 1 233 ? 7.364 -2.517 -13.916 1.00 98.12 233 ILE A C 1
ATOM 1783 O O . ILE A 1 233 ? 6.859 -2.678 -15.022 1.00 98.12 233 ILE A O 1
ATOM 1787 N N . VAL A 1 234 ? 8.410 -3.234 -13.512 1.00 98.81 234 VAL A N 1
ATOM 1788 C CA . VAL A 1 234 ? 8.960 -4.354 -14.289 1.00 98.81 234 VAL A CA 1
ATOM 1789 C C . VAL A 1 234 ? 9.092 -5.568 -13.386 1.00 98.81 234 VAL A C 1
ATOM 1791 O O . VAL A 1 234 ? 9.619 -5.440 -12.288 1.00 98.81 234 VAL A O 1
ATOM 1794 N N . VAL A 1 235 ? 8.652 -6.736 -13.844 1.00 98.81 235 VAL A N 1
ATOM 1795 C CA . VAL A 1 235 ? 8.863 -8.030 -13.186 1.00 98.81 235 VAL A CA 1
ATOM 1796 C C . VAL A 1 235 ?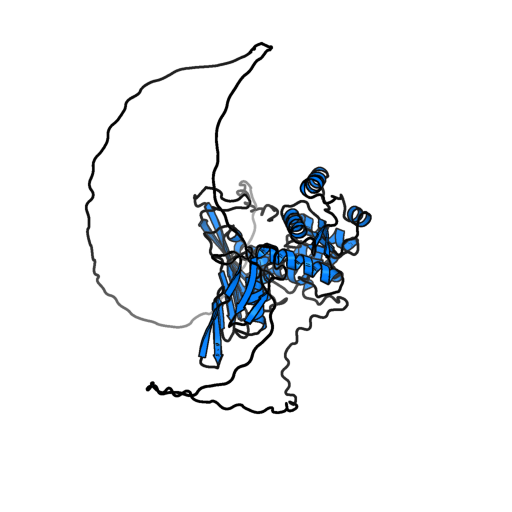 9.511 -8.972 -14.193 1.00 98.81 235 VAL A C 1
ATOM 1798 O O . VAL A 1 235 ? 8.935 -9.261 -15.238 1.00 98.81 235 VAL A O 1
ATOM 1801 N N . ARG A 1 236 ? 10.712 -9.454 -13.887 1.00 98.75 236 ARG A N 1
ATOM 1802 C CA . ARG A 1 236 ? 11.433 -10.451 -14.683 1.00 98.75 236 ARG A CA 1
ATOM 1803 C C . ARG A 1 236 ? 11.298 -11.809 -14.036 1.00 98.75 236 ARG A C 1
ATOM 1805 O O . ARG A 1 236 ? 11.460 -11.915 -12.821 1.00 98.75 236 ARG A O 1
ATOM 1812 N N . GLY A 1 237 ? 11.065 -12.826 -14.853 1.00 98.50 237 GLY A N 1
ATOM 1813 C CA . GLY A 1 237 ? 11.135 -14.215 -14.441 1.00 98.50 237 GLY A CA 1
ATOM 1814 C C . GLY A 1 237 ? 11.938 -15.076 -15.411 1.00 98.50 237 GLY A C 1
ATOM 1815 O O . GLY A 1 237 ? 12.445 -14.598 -16.425 1.00 98.50 237 GLY A O 1
ATOM 1816 N N . SER A 1 238 ? 12.087 -16.356 -15.077 1.00 98.25 238 SER A N 1
ATOM 1817 C CA . SER A 1 238 ? 12.972 -17.284 -15.791 1.00 98.25 238 SER A CA 1
ATOM 1818 C C . SER A 1 238 ? 12.598 -17.559 -17.256 1.00 98.25 238 SER A C 1
ATOM 1820 O O . SER A 1 238 ? 13.466 -17.990 -18.014 1.00 98.25 238 SER A O 1
ATOM 1822 N N . ILE A 1 239 ? 11.354 -17.295 -17.678 1.00 98.50 239 ILE A N 1
ATOM 1823 C CA . ILE A 1 239 ? 10.890 -17.488 -19.068 1.00 98.50 239 ILE A CA 1
ATOM 1824 C C . ILE A 1 239 ? 10.162 -16.266 -19.659 1.00 98.50 239 ILE A C 1
ATOM 1826 O O . ILE A 1 239 ? 9.534 -16.382 -20.715 1.00 98.50 239 ILE A O 1
ATOM 1830 N N . GLY A 1 240 ? 10.219 -15.099 -19.006 1.00 98.56 240 GLY A N 1
ATOM 1831 C CA . GLY A 1 240 ? 9.525 -13.901 -19.481 1.00 98.56 240 GLY A CA 1
ATOM 1832 C C . GLY A 1 240 ? 9.766 -12.622 -18.674 1.00 98.56 240 GLY A C 1
ATOM 1833 O O . GLY A 1 240 ? 10.405 -12.618 -17.625 1.00 98.56 240 GLY A O 1
ATOM 1834 N N . GLU A 1 241 ? 9.215 -11.519 -19.169 1.00 98.69 241 GLU A N 1
ATOM 1835 C CA . GLU A 1 241 ? 9.207 -10.206 -18.522 1.00 98.69 241 GLU A CA 1
ATOM 1836 C C . GLU A 1 241 ? 7.808 -9.588 -18.634 1.00 98.69 241 GLU A C 1
ATOM 1838 O O . GLU A 1 241 ? 7.189 -9.598 -19.699 1.00 98.69 241 GLU A O 1
ATOM 1843 N N . LEU A 1 242 ? 7.328 -9.018 -17.534 1.00 98.44 242 LEU A N 1
ATOM 1844 C CA . LEU A 1 242 ? 6.207 -8.091 -17.495 1.00 98.44 242 LEU A CA 1
ATOM 1845 C C . LEU A 1 242 ? 6.768 -6.677 -17.322 1.00 98.44 242 LEU A C 1
ATOM 1847 O O . LEU A 1 242 ? 7.512 -6.427 -16.377 1.00 98.44 242 LEU A O 1
ATOM 1851 N N . ALA A 1 243 ? 6.400 -5.753 -18.203 1.00 98.31 243 ALA A N 1
ATOM 1852 C CA . ALA A 1 243 ? 6.774 -4.345 -18.150 1.00 98.31 243 ALA A CA 1
ATOM 1853 C C . ALA A 1 243 ? 5.509 -3.490 -18.302 1.00 98.31 243 ALA A C 1
ATOM 1855 O O . ALA A 1 243 ? 4.912 -3.422 -19.377 1.00 98.31 243 ALA A O 1
ATOM 1856 N N . ASP A 1 244 ? 5.091 -2.871 -17.200 1.00 97.56 244 ASP A N 1
ATOM 1857 C CA . ASP A 1 244 ? 3.812 -2.185 -17.031 1.00 97.56 244 ASP A CA 1
ATOM 1858 C C . ASP A 1 244 ? 2.622 -3.076 -17.413 1.00 97.56 244 ASP A C 1
ATOM 1860 O O . ASP A 1 244 ? 2.240 -3.946 -16.630 1.00 97.56 244 ASP A O 1
ATOM 1864 N N . ASP A 1 245 ? 2.039 -2.889 -18.595 1.00 98.12 245 ASP A N 1
ATOM 1865 C CA . ASP A 1 245 ? 0.934 -3.714 -19.099 1.00 98.12 245 ASP A CA 1
ATOM 1866 C C . ASP A 1 245 ? 1.368 -4.715 -20.183 1.00 98.12 245 ASP A C 1
ATOM 1868 O O . ASP A 1 245 ? 0.608 -5.616 -20.530 1.00 98.12 245 ASP A O 1
ATOM 1872 N N . ARG A 1 246 ? 2.603 -4.621 -20.688 1.00 98.69 246 ARG A N 1
ATOM 1873 C CA . ARG A 1 246 ? 3.168 -5.529 -21.694 1.00 98.69 246 ARG A CA 1
ATOM 1874 C C . ARG A 1 246 ? 3.754 -6.767 -21.019 1.00 98.69 246 ARG A C 1
ATOM 1876 O O . ARG A 1 246 ? 4.469 -6.653 -20.028 1.00 98.69 246 ARG A O 1
ATOM 1883 N N . VAL A 1 247 ? 3.517 -7.947 -21.583 1.00 98.75 247 VAL A N 1
ATOM 1884 C CA . VAL A 1 247 ? 4.087 -9.219 -21.113 1.00 98.75 247 VAL A CA 1
ATOM 1885 C C . VAL A 1 247 ? 4.709 -9.955 -22.288 1.00 98.75 247 VAL A C 1
ATOM 1887 O O . VAL A 1 247 ? 4.032 -10.237 -23.275 1.00 98.75 247 VAL A O 1
ATOM 1890 N N . VAL A 1 248 ? 5.984 -10.306 -22.170 1.00 98.69 248 VAL A N 1
ATOM 1891 C CA . VAL A 1 248 ? 6.701 -11.156 -23.124 1.00 98.69 248 VAL A CA 1
ATOM 1892 C C . VAL A 1 248 ? 7.064 -12.457 -22.421 1.00 98.69 248 VAL A C 1
ATOM 1894 O O . VAL A 1 248 ? 7.597 -12.423 -21.315 1.00 98.69 248 VAL A O 1
ATOM 1897 N N . ARG A 1 249 ? 6.779 -13.607 -23.036 1.00 98.38 249 ARG A N 1
ATOM 1898 C CA . ARG A 1 249 ? 7.066 -14.929 -22.452 1.00 98.38 249 ARG A CA 1
ATOM 1899 C C . ARG A 1 249 ? 7.319 -15.990 -23.513 1.00 98.38 249 ARG A C 1
ATOM 1901 O O . ARG A 1 249 ? 6.833 -15.858 -24.633 1.00 98.38 249 ARG A O 1
ATOM 1908 N N . LEU A 1 250 ? 7.981 -17.076 -23.138 1.00 98.19 250 LEU A N 1
ATOM 1909 C CA . LEU A 1 250 ? 7.996 -18.310 -23.924 1.00 98.19 250 LEU A CA 1
ATOM 1910 C C . LEU A 1 250 ? 6.678 -19.088 -23.750 1.00 98.19 250 LEU A C 1
ATOM 1912 O O . LEU A 1 250 ? 6.251 -19.335 -22.623 1.00 98.19 250 LEU A O 1
ATOM 1916 N N . THR A 1 251 ? 6.036 -19.498 -24.849 1.00 96.12 251 THR A N 1
ATOM 1917 C CA . THR A 1 251 ? 4.913 -20.471 -24.827 1.00 96.12 251 THR A CA 1
ATOM 1918 C C . THR A 1 251 ? 5.362 -21.912 -25.050 1.00 96.12 251 THR A C 1
ATOM 1920 O O . THR A 1 251 ? 4.652 -22.851 -24.700 1.00 96.12 251 THR A O 1
ATOM 1923 N N . ASP A 1 252 ? 6.545 -22.073 -25.630 1.00 95.81 252 ASP A N 1
ATOM 1924 C CA . ASP A 1 252 ? 7.294 -23.312 -25.810 1.00 95.81 252 ASP A CA 1
ATOM 1925 C C . ASP A 1 252 ? 8.800 -22.942 -25.825 1.00 95.81 252 ASP A C 1
ATOM 1927 O O . ASP A 1 252 ? 9.118 -21.750 -25.790 1.00 95.81 252 ASP A O 1
ATOM 1931 N N . PRO A 1 253 ? 9.746 -23.900 -25.873 1.00 96.62 253 PRO A N 1
ATOM 1932 C CA . PRO A 1 253 ? 11.178 -23.604 -25.758 1.00 96.62 253 PRO A CA 1
ATOM 1933 C C . PRO A 1 253 ? 11.785 -22.650 -26.804 1.00 96.62 253 PRO A C 1
ATOM 1935 O O . PRO A 1 253 ? 12.927 -22.233 -26.616 1.00 96.62 253 PRO A O 1
ATOM 1938 N N . VAL A 1 254 ? 11.086 -22.326 -27.900 1.00 97.25 254 VAL A N 1
ATOM 1939 C CA . VAL A 1 254 ? 11.603 -21.465 -28.984 1.00 97.25 254 VAL A CA 1
ATOM 1940 C C . VAL A 1 254 ? 10.667 -20.326 -29.401 1.00 97.25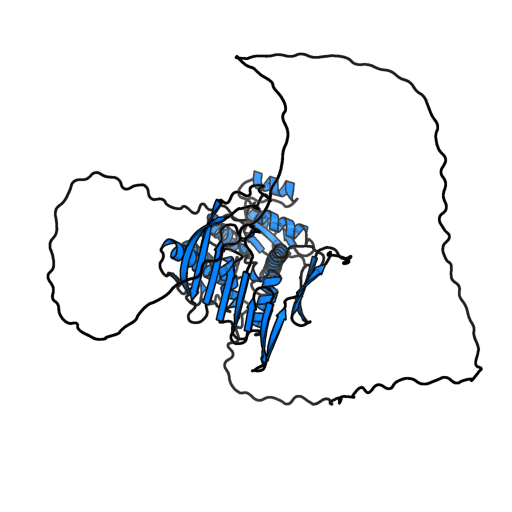 254 VAL A C 1
ATOM 1942 O O . VAL A 1 254 ? 11.111 -19.441 -30.134 1.00 97.25 254 VAL A O 1
ATOM 1945 N N . THR A 1 255 ? 9.412 -20.304 -28.942 1.00 98.06 255 THR A N 1
ATOM 1946 C CA . THR A 1 255 ? 8.419 -19.286 -29.330 1.00 98.06 255 THR A CA 1
ATOM 1947 C C . THR A 1 255 ? 8.218 -18.229 -28.235 1.00 98.06 255 THR A C 1
ATOM 1949 O O . THR A 1 255 ? 7.427 -18.447 -27.311 1.00 98.06 255 THR A O 1
ATOM 1952 N N . PRO A 1 256 ? 8.879 -17.056 -28.324 1.00 97.81 256 PRO A N 1
ATOM 1953 C CA . PRO A 1 256 ? 8.503 -15.887 -27.543 1.00 97.81 256 PRO A CA 1
ATOM 1954 C C . PRO A 1 256 ? 7.231 -15.253 -28.121 1.00 97.81 256 PRO A C 1
ATOM 1956 O O . PRO A 1 256 ? 7.163 -14.943 -29.311 1.00 97.81 256 PRO A O 1
ATOM 1959 N N . VAL A 1 257 ? 6.238 -15.016 -27.268 1.00 98.44 257 VAL A N 1
ATOM 1960 C CA . VAL A 1 257 ? 5.011 -14.279 -27.601 1.00 98.44 257 VAL A CA 1
ATOM 1961 C C . VAL A 1 257 ? 4.922 -12.998 -26.784 1.00 98.44 257 VAL A C 1
ATOM 1963 O O . VAL A 1 257 ? 5.396 -12.936 -25.648 1.00 98.44 257 VAL A O 1
ATOM 1966 N N . GLU A 1 258 ? 4.276 -11.989 -27.361 1.00 98.56 258 GLU A N 1
ATOM 1967 C CA . GLU A 1 258 ? 3.920 -10.749 -26.679 1.00 98.56 258 GLU A CA 1
ATOM 1968 C C . GLU A 1 258 ? 2.404 -10.664 -26.488 1.00 98.56 258 GLU A C 1
ATOM 1970 O O . GLU A 1 258 ? 1.630 -10.883 -27.420 1.00 98.56 258 GLU A O 1
ATOM 1975 N N . SER A 1 259 ? 2.011 -10.295 -25.274 1.00 98.25 259 SER A N 1
ATOM 1976 C CA . SER A 1 259 ? 0.640 -10.137 -24.804 1.00 98.25 259 SER A CA 1
ATOM 1977 C C . SER A 1 259 ? 0.523 -8.837 -24.006 1.00 98.25 259 SER A C 1
ATOM 1979 O O . SER A 1 259 ? 1.524 -8.298 -23.535 1.00 98.25 259 SER A O 1
ATOM 1981 N N . HIS A 1 260 ? -0.698 -8.335 -23.814 1.00 98.62 260 HIS A N 1
ATOM 1982 C CA . HIS A 1 260 ? -0.949 -7.104 -23.056 1.00 98.62 260 HIS A CA 1
ATOM 1983 C C . HIS A 1 260 ? -2.072 -7.298 -22.032 1.00 98.62 260 HIS A C 1
ATOM 1985 O O . HIS A 1 260 ? -3.039 -8.017 -22.287 1.00 98.62 260 HIS A O 1
ATOM 1991 N N . LEU A 1 261 ? -1.943 -6.637 -20.882 1.00 98.69 261 LEU A N 1
ATOM 1992 C CA . LEU A 1 261 ? -3.016 -6.409 -19.921 1.00 98.69 261 LEU A CA 1
ATOM 1993 C C . LEU A 1 261 ? -3.945 -5.327 -20.481 1.00 98.69 261 LEU A C 1
ATOM 1995 O O . LEU A 1 261 ? -3.576 -4.161 -20.588 1.00 98.69 261 LEU A O 1
ATOM 1999 N N . VAL A 1 262 ? -5.165 -5.712 -20.849 1.00 98.25 262 VAL A N 1
ATOM 2000 C CA . VAL A 1 262 ? -6.151 -4.810 -21.455 1.00 98.25 262 VAL A CA 1
ATOM 2001 C C . VAL A 1 262 ? -7.228 -4.471 -20.433 1.00 98.25 262 VAL A C 1
ATOM 2003 O O . VAL A 1 262 ? -7.979 -5.339 -19.981 1.00 98.25 262 VAL A O 1
ATOM 2006 N N . ARG A 1 263 ? -7.327 -3.189 -20.073 1.00 96.69 263 ARG A N 1
ATOM 2007 C CA . ARG A 1 263 ? -8.401 -2.671 -19.217 1.00 96.69 263 ARG A CA 1
ATOM 2008 C C . ARG A 1 263 ? -9.703 -2.527 -20.005 1.00 96.69 263 ARG A C 1
ATOM 2010 O O . ARG A 1 263 ? -9.702 -1.996 -21.114 1.00 96.69 263 ARG A O 1
ATOM 2017 N N . ARG A 1 264 ? -10.828 -2.929 -19.407 1.00 96.00 264 ARG A N 1
ATOM 2018 C CA . ARG A 1 264 ? -12.167 -2.491 -19.826 1.00 96.00 264 ARG A CA 1
ATOM 2019 C C . ARG A 1 264 ? -12.657 -1.414 -18.865 1.00 96.00 264 ARG A C 1
ATOM 2021 O O . ARG A 1 264 ? -13.318 -1.727 -17.873 1.00 96.00 264 ARG A O 1
ATOM 2028 N N . ASP A 1 265 ? -12.367 -0.168 -19.205 1.00 95.50 265 ASP A N 1
ATOM 2029 C CA . ASP A 1 265 ? -13.013 1.002 -18.616 1.00 95.50 265 ASP A CA 1
ATOM 2030 C C . ASP A 1 265 ? -14.269 1.368 -19.448 1.00 95.50 265 ASP A C 1
ATOM 2032 O O . ASP A 1 265 ? -14.261 1.281 -20.679 1.00 95.50 265 ASP A O 1
ATOM 2036 N N . THR A 1 266 ? -15.372 1.726 -18.790 1.00 95.88 266 THR A N 1
ATOM 2037 C CA . THR A 1 266 ? -16.631 2.191 -19.409 1.00 95.88 266 THR A CA 1
ATOM 2038 C C . THR A 1 266 ? -16.758 3.716 -19.361 1.00 95.88 266 THR A C 1
ATOM 2040 O O . THR A 1 266 ? -15.881 4.398 -18.831 1.00 95.88 266 THR A O 1
ATOM 2043 N N . GLY A 1 267 ? -17.818 4.282 -19.952 1.00 93.62 267 GLY A N 1
ATOM 2044 C CA . GLY A 1 267 ? -18.043 5.734 -20.003 1.00 93.62 267 GLY A CA 1
ATOM 2045 C C . GLY A 1 267 ? -17.023 6.500 -20.853 1.00 93.62 267 GLY A C 1
ATOM 2046 O O . GLY A 1 267 ? -16.773 7.681 -20.611 1.00 93.62 267 GLY A O 1
ATOM 2047 N N . VAL A 1 268 ? -16.410 5.817 -21.824 1.00 93.31 268 VAL A N 1
ATOM 2048 C CA . VAL A 1 268 ? -15.489 6.374 -22.823 1.00 93.31 268 VAL A CA 1
ATOM 2049 C C . VAL A 1 268 ? -16.087 6.155 -24.214 1.00 93.31 268 VAL A C 1
ATOM 2051 O O . VAL A 1 268 ? -16.581 5.065 -24.509 1.00 93.31 268 VAL A O 1
ATOM 2054 N N . ASP A 1 269 ? -16.026 7.187 -25.060 1.00 92.00 269 ASP A N 1
ATOM 2055 C CA . ASP A 1 269 ? -16.591 7.198 -26.418 1.00 92.00 269 ASP A CA 1
ATOM 2056 C C . ASP A 1 269 ? -18.070 6.735 -26.444 1.00 92.00 269 ASP A C 1
ATOM 2058 O O . ASP A 1 269 ? -18.866 7.217 -25.639 1.00 92.00 269 ASP A O 1
ATOM 2062 N N . LEU A 1 270 ? -18.469 5.805 -27.320 1.00 93.25 270 LEU A N 1
ATOM 2063 C CA . LEU A 1 270 ? -19.858 5.337 -27.448 1.00 93.25 270 LEU A CA 1
ATOM 2064 C C . LEU A 1 270 ? -20.307 4.355 -26.339 1.00 93.25 270 LEU A C 1
ATOM 2066 O O . LEU A 1 270 ? -21.341 3.695 -26.468 1.00 93.25 270 LEU A O 1
ATOM 2070 N N . SER A 1 271 ? -19.565 4.248 -25.231 1.00 92.56 271 SER A N 1
ATOM 2071 C CA . SER A 1 271 ? -20.009 3.528 -24.033 1.00 92.56 271 SER A CA 1
ATOM 2072 C C . SER A 1 271 ? -21.085 4.330 -23.293 1.00 92.56 271 SER A C 1
ATOM 2074 O O . SER A 1 271 ? -20.784 5.293 -22.596 1.00 92.56 271 SER A O 1
ATOM 2076 N N . LEU A 1 272 ? -22.347 3.900 -23.409 1.00 93.06 272 LEU A N 1
ATOM 2077 C CA . LEU A 1 272 ? -23.491 4.504 -22.701 1.00 93.06 272 LEU A CA 1
ATOM 2078 C C . LEU A 1 272 ? -23.571 4.128 -21.204 1.00 93.06 272 LEU A C 1
ATOM 2080 O O . LEU A 1 272 ? -24.466 4.587 -20.498 1.00 93.06 272 LEU A O 1
ATOM 2084 N N . GLU A 1 273 ? -22.670 3.266 -20.726 1.00 93.81 273 GLU A N 1
ATOM 2085 C CA . GLU A 1 273 ? -22.492 2.967 -19.301 1.00 93.81 273 GLU A CA 1
ATOM 2086 C C . GLU A 1 273 ? -21.775 4.140 -18.599 1.00 93.81 273 GLU A C 1
ATOM 2088 O O . GLU A 1 273 ? -21.006 4.867 -19.227 1.00 93.81 273 GLU A O 1
ATOM 2093 N N . PHE A 1 274 ? -21.961 4.309 -17.285 1.00 92.06 274 PHE A N 1
ATOM 2094 C CA . PHE A 1 274 ? -21.170 5.279 -16.515 1.00 92.06 274 PHE A CA 1
ATOM 2095 C C . PHE A 1 274 ? -19.668 4.949 -16.541 1.00 92.06 274 PHE A C 1
ATOM 2097 O O . PHE A 1 274 ? -19.261 3.809 -16.796 1.00 92.06 274 PHE A O 1
ATOM 2104 N N . ARG A 1 275 ? -18.833 5.957 -16.259 1.00 94.88 275 ARG A N 1
ATOM 2105 C CA . ARG A 1 275 ? -17.381 5.782 -16.190 1.00 94.88 275 ARG A CA 1
ATOM 2106 C C . ARG A 1 275 ? -17.005 4.920 -14.990 1.00 94.88 275 ARG A C 1
ATOM 2108 O O . ARG A 1 275 ? -17.229 5.336 -13.861 1.00 94.88 275 ARG A O 1
ATOM 2115 N N . ASP A 1 276 ? -16.439 3.749 -15.257 1.00 95.94 276 ASP A N 1
ATOM 2116 C CA . ASP A 1 276 ? -16.082 2.751 -14.246 1.00 95.94 276 ASP A CA 1
ATOM 2117 C C . ASP A 1 276 ? -15.057 1.753 -14.808 1.00 95.94 276 ASP A C 1
ATOM 2119 O O . ASP A 1 276 ? -14.963 1.585 -16.025 1.00 95.94 276 ASP A O 1
ATOM 2123 N N . LEU A 1 277 ? -14.323 1.052 -13.946 1.00 97.00 277 LEU A N 1
ATOM 2124 C CA . LEU A 1 277 ? -13.522 -0.106 -14.341 1.00 97.00 277 LEU A CA 1
ATOM 2125 C C . LEU A 1 277 ? -14.371 -1.374 -14.213 1.00 97.00 277 LEU A C 1
ATOM 2127 O O . LEU A 1 277 ? -14.854 -1.692 -13.131 1.00 97.00 277 LEU A O 1
ATOM 2131 N N . LYS A 1 278 ? -14.481 -2.173 -15.278 1.00 97.00 278 LYS A N 1
ATOM 2132 C CA . LYS A 1 278 ? -15.157 -3.483 -15.222 1.00 97.00 278 LYS A CA 1
ATOM 2133 C C . LYS A 1 278 ? -14.195 -4.616 -14.881 1.00 97.00 278 LYS A C 1
ATOM 2135 O O . LYS A 1 278 ? -14.462 -5.439 -14.003 1.00 97.00 278 LYS A O 1
ATOM 2140 N N . HIS A 1 279 ? -13.099 -4.712 -15.628 1.00 98.12 279 HIS A N 1
ATOM 2141 C CA . HIS A 1 279 ? -12.124 -5.793 -15.509 1.00 98.12 279 HIS A CA 1
ATOM 2142 C C . HIS A 1 279 ? -10.815 -5.467 -16.234 1.00 98.12 279 HIS A C 1
ATOM 2144 O O . HIS A 1 279 ? -10.765 -4.564 -17.067 1.00 98.12 279 HIS A O 1
ATOM 2150 N N . ILE A 1 280 ? -9.785 -6.268 -15.965 1.00 98.75 280 ILE A N 1
ATOM 2151 C CA . ILE A 1 280 ? -8.555 -6.336 -16.758 1.00 98.75 280 ILE A CA 1
ATOM 2152 C C . ILE A 1 280 ? -8.441 -7.754 -17.320 1.00 98.75 280 ILE A C 1
ATOM 2154 O O . ILE A 1 280 ? -8.674 -8.738 -16.606 1.00 98.75 280 ILE A O 1
ATOM 2158 N N . SER A 1 281 ? -8.133 -7.860 -18.610 1.00 98.75 281 SER A N 1
ATOM 2159 C CA . SER A 1 281 ? -7.965 -9.124 -19.322 1.00 98.75 281 SER A CA 1
ATOM 2160 C C . SER A 1 281 ? -6.539 -9.317 -19.832 1.00 98.75 281 SER A C 1
ATOM 2162 O O . SER A 1 281 ? -5.787 -8.363 -20.006 1.00 98.75 281 SER A O 1
ATOM 2164 N N . PHE A 1 282 ? -6.174 -10.575 -20.050 1.00 98.62 282 PHE A N 1
ATOM 2165 C CA . PHE A 1 282 ? -4.901 -11.019 -20.600 1.00 98.62 282 PHE A CA 1
ATOM 2166 C C . PHE A 1 282 ? -5.183 -12.200 -21.529 1.00 98.62 282 PHE A C 1
ATOM 2168 O O . PHE A 1 282 ? -5.895 -13.114 -21.121 1.00 98.62 282 PHE A O 1
ATOM 2175 N N . ASP A 1 283 ? -4.695 -12.187 -22.771 1.00 96.94 283 ASP A N 1
ATOM 2176 C CA . ASP A 1 283 ? -4.941 -13.246 -23.772 1.00 96.94 283 ASP A CA 1
ATOM 2177 C C . ASP A 1 283 ? -6.410 -13.722 -23.847 1.00 96.94 283 ASP A C 1
ATOM 2179 O O . ASP A 1 283 ? -6.718 -14.913 -23.872 1.00 96.94 283 ASP A O 1
ATOM 2183 N N . GLY A 1 284 ? -7.350 -12.770 -23.837 1.00 95.88 284 GLY A N 1
ATOM 2184 C CA . GLY A 1 284 ? -8.788 -13.035 -23.965 1.00 95.88 284 GLY A CA 1
ATOM 2185 C C . GLY A 1 284 ? -9.497 -13.558 -22.706 1.00 95.88 284 GLY A C 1
ATOM 2186 O O . GLY A 1 284 ? -10.722 -13.671 -22.721 1.00 95.88 284 GLY A O 1
ATOM 2187 N N . ARG A 1 285 ? -8.784 -13.824 -21.602 1.00 97.75 285 ARG A N 1
ATOM 2188 C CA . ARG A 1 285 ? -9.376 -14.182 -20.297 1.00 97.75 285 ARG A CA 1
ATOM 2189 C C . ARG A 1 285 ? -9.326 -13.013 -19.314 1.00 97.75 285 ARG A C 1
ATOM 2191 O O . ARG A 1 285 ? -8.403 -12.208 -19.336 1.00 97.75 285 ARG A O 1
ATOM 2198 N N . VAL A 1 286 ? -10.312 -12.923 -18.423 1.00 98.56 286 VAL A N 1
ATOM 2199 C CA . VAL A 1 286 ? -10.320 -11.938 -17.328 1.00 98.56 286 VAL A CA 1
ATOM 2200 C C . VAL A 1 286 ? -9.382 -12.407 -16.216 1.00 98.56 286 VAL A C 1
ATOM 2202 O O . VAL A 1 286 ? -9.534 -13.527 -15.737 1.00 98.56 286 VAL A O 1
ATOM 2205 N N . VAL A 1 287 ? -8.451 -11.545 -15.798 1.00 98.56 287 VAL A N 1
ATOM 2206 C CA . VAL A 1 287 ? -7.467 -11.821 -14.727 1.00 98.56 287 VAL A CA 1
ATOM 2207 C C . VAL A 1 287 ? -7.655 -10.939 -13.492 1.00 98.56 287 VAL A C 1
ATOM 2209 O O . VAL A 1 287 ? -7.197 -11.278 -12.408 1.00 98.56 287 VAL A O 1
ATOM 2212 N N . TYR A 1 288 ? -8.396 -9.840 -13.632 1.00 98.62 288 TYR A N 1
ATOM 2213 C CA . TYR A 1 288 ? -8.899 -9.035 -12.523 1.00 98.62 288 TYR A CA 1
ATOM 2214 C C . TYR A 1 288 ? -10.320 -8.561 -12.838 1.00 98.62 288 TYR A C 1
ATOM 2216 O O . TYR A 1 288 ? -10.600 -8.163 -13.968 1.00 98.62 288 TYR A O 1
ATOM 2224 N N . ARG A 1 289 ? -11.213 -8.550 -11.847 1.00 98.44 289 ARG A N 1
ATOM 2225 C CA . ARG A 1 289 ? -12.573 -8.003 -11.951 1.00 98.44 289 ARG A CA 1
ATOM 2226 C C . ARG A 1 289 ? -12.779 -7.002 -10.824 1.00 98.44 289 ARG A C 1
ATOM 2228 O O . ARG A 1 289 ? -12.482 -7.339 -9.684 1.00 98.44 289 ARG A O 1
ATOM 2235 N N . ASN A 1 290 ? -13.311 -5.819 -11.136 1.00 97.81 290 ASN A N 1
ATOM 2236 C CA . ASN A 1 290 ? -13.656 -4.837 -10.111 1.00 97.81 290 ASN A CA 1
ATOM 2237 C C . ASN A 1 290 ? -14.750 -5.429 -9.198 1.00 97.81 290 ASN A C 1
ATOM 2239 O O . ASN A 1 290 ? -15.833 -5.749 -9.702 1.00 97.81 290 ASN A O 1
ATOM 2243 N N . PRO A 1 291 ? -14.507 -5.610 -7.886 1.00 96.50 291 PRO A N 1
ATOM 2244 C CA . PRO A 1 291 ? -15.536 -6.100 -6.976 1.00 96.50 291 PRO A CA 1
ATOM 2245 C C . PRO A 1 291 ? -16.642 -5.057 -6.764 1.00 96.50 291 PRO A C 1
ATOM 2247 O O . PRO A 1 291 ? -17.772 -5.441 -6.460 1.00 96.50 291 PRO A O 1
ATOM 2250 N N . PHE A 1 292 ? -16.356 -3.767 -6.973 1.00 96.69 292 PHE A N 1
ATOM 2251 C CA . PHE A 1 292 ? -17.244 -2.617 -6.778 1.00 96.69 292 PHE A CA 1
ATOM 2252 C C . PHE A 1 292 ? -17.840 -2.096 -8.096 1.00 96.69 292 PHE A C 1
ATOM 2254 O O . PHE A 1 292 ? -17.944 -0.888 -8.295 1.00 96.69 292 PHE A O 1
ATOM 2261 N N . ASP A 1 293 ? -18.232 -2.994 -9.003 1.00 92.88 293 ASP A N 1
ATOM 2262 C CA . ASP A 1 293 ? -18.872 -2.604 -10.266 1.00 92.88 293 ASP A CA 1
ATOM 2263 C C . ASP A 1 293 ? -20.124 -1.727 -10.045 1.00 92.88 293 ASP A C 1
ATOM 2265 O O . ASP A 1 293 ? -20.955 -2.008 -9.175 1.00 92.88 293 ASP A O 1
ATOM 2269 N N . GLY A 1 294 ? -20.248 -0.666 -10.841 1.00 92.69 294 GLY A N 1
ATOM 2270 C CA . GLY A 1 294 ? -21.271 0.373 -10.755 1.00 92.69 294 GLY A CA 1
ATOM 2271 C C . GLY A 1 294 ? -20.909 1.561 -9.855 1.00 92.69 294 GLY A C 1
ATOM 2272 O O . GLY A 1 294 ? -21.749 2.441 -9.678 1.00 92.69 294 GLY A O 1
ATOM 2273 N N . SER A 1 295 ? -19.706 1.600 -9.271 1.00 93.69 295 SER A N 1
ATOM 2274 C CA . SER A 1 295 ? -19.319 2.624 -8.285 1.00 93.69 295 SER A CA 1
ATOM 2275 C C . SER A 1 295 ? -18.571 3.827 -8.869 1.00 93.69 295 SER A C 1
ATOM 2277 O O . SER A 1 295 ? -18.577 4.894 -8.255 1.00 93.69 295 SER A O 1
ATOM 2279 N N . GLY A 1 296 ? -17.927 3.679 -10.034 1.00 94.56 296 GLY A N 1
ATOM 2280 C CA . GLY A 1 296 ? -17.118 4.739 -10.655 1.00 94.56 296 GLY A CA 1
ATOM 2281 C C . GLY A 1 296 ? -15.888 5.163 -9.839 1.00 94.56 296 GLY A C 1
ATOM 2282 O O . GLY A 1 296 ? -15.362 6.262 -10.029 1.00 94.56 296 GLY A O 1
ATOM 2283 N N . LEU A 1 297 ? -15.454 4.311 -8.909 1.00 96.69 297 LEU A N 1
ATOM 2284 C CA . LEU A 1 297 ? -14.307 4.530 -8.034 1.00 96.69 297 LEU A CA 1
ATOM 2285 C C . LEU A 1 297 ? -12.976 4.465 -8.805 1.00 96.69 297 LEU A C 1
ATOM 2287 O O . LEU A 1 297 ? -12.842 3.759 -9.804 1.00 96.69 297 LEU A O 1
ATOM 2291 N N . SER A 1 298 ? -11.973 5.211 -8.332 1.00 96.06 298 SER A N 1
ATOM 2292 C CA . SER A 1 298 ? -10.612 5.159 -8.888 1.00 96.06 298 SER A CA 1
ATOM 2293 C C . SER A 1 298 ? -9.870 3.857 -8.532 1.00 96.06 298 SER A C 1
ATOM 2295 O O . SER A 1 298 ? -10.269 3.133 -7.625 1.00 96.06 298 SER A O 1
ATOM 2297 N N . ASP A 1 299 ? -8.746 3.565 -9.197 1.00 96.62 299 ASP A N 1
ATOM 2298 C CA . ASP A 1 299 ? -7.920 2.383 -8.888 1.00 96.62 299 ASP A CA 1
ATOM 2299 C C . ASP A 1 299 ? -7.431 2.339 -7.418 1.00 96.62 299 ASP A C 1
ATOM 2301 O O . ASP A 1 299 ? -7.332 1.250 -6.853 1.00 96.62 299 ASP A O 1
ATOM 2305 N N . ASP A 1 300 ? -7.152 3.491 -6.788 1.00 95.75 300 ASP A N 1
ATOM 2306 C CA . ASP A 1 300 ? -6.793 3.574 -5.357 1.00 95.75 300 ASP A CA 1
ATOM 2307 C C . ASP A 1 300 ? -8.038 3.458 -4.460 1.00 95.75 300 ASP A C 1
ATOM 2309 O O . ASP A 1 300 ? -8.022 2.741 -3.465 1.00 95.75 300 ASP A O 1
ATOM 2313 N N . ASP A 1 301 ? -9.161 4.067 -4.853 1.00 98.00 301 ASP A N 1
ATOM 2314 C CA . ASP A 1 301 ? -10.440 3.921 -4.146 1.00 98.00 301 ASP A CA 1
ATOM 2315 C C . ASP A 1 301 ? -10.897 2.458 -4.077 1.00 98.00 301 ASP A C 1
ATOM 2317 O O . ASP A 1 301 ? -11.349 2.001 -3.029 1.00 98.00 301 ASP A O 1
ATOM 2321 N N . ILE A 1 302 ? -10.769 1.725 -5.189 1.00 98.62 302 ILE A N 1
ATOM 2322 C CA . ILE A 1 302 ? -11.069 0.293 -5.283 1.00 98.62 302 ILE A CA 1
ATOM 2323 C C . ILE A 1 302 ? -10.136 -0.494 -4.358 1.00 98.62 302 ILE A C 1
ATOM 2325 O O . ILE A 1 302 ? -10.605 -1.352 -3.617 1.00 98.62 302 ILE A O 1
ATOM 2329 N N . ALA A 1 303 ? -8.837 -0.188 -4.354 1.00 98.31 303 ALA A N 1
ATOM 2330 C CA . ALA A 1 303 ? -7.860 -0.869 -3.509 1.00 98.31 303 ALA A CA 1
ATOM 2331 C C . ALA A 1 303 ? -8.119 -0.650 -2.006 1.00 98.31 303 ALA A C 1
ATOM 2333 O O . ALA A 1 303 ? -8.076 -1.597 -1.218 1.00 98.31 303 ALA A O 1
ATOM 2334 N N . VAL A 1 304 ? -8.436 0.588 -1.610 1.00 98.38 304 VAL A N 1
ATOM 2335 C CA . VAL A 1 304 ? -8.765 0.936 -0.220 1.00 98.38 304 VAL A CA 1
ATOM 2336 C C . VAL A 1 304 ? -10.125 0.351 0.187 1.00 98.38 304 VAL A C 1
ATOM 2338 O O . VAL A 1 304 ? -10.265 -0.156 1.298 1.00 98.38 304 VAL A O 1
ATOM 2341 N N . ALA A 1 305 ? -11.126 0.343 -0.696 1.00 98.56 305 ALA A N 1
ATOM 2342 C CA . ALA A 1 305 ? -12.402 -0.317 -0.420 1.00 98.56 305 ALA A CA 1
ATOM 2343 C C . ALA A 1 305 ? -12.249 -1.844 -0.272 1.00 98.56 305 ALA A C 1
ATOM 2345 O O . ALA A 1 305 ? -12.874 -2.430 0.612 1.00 98.56 305 ALA A O 1
ATOM 2346 N N . ASP A 1 306 ? -11.385 -2.477 -1.073 1.00 98.44 306 ASP A N 1
ATOM 2347 C CA . ASP A 1 306 ? -11.094 -3.914 -1.005 1.00 98.44 306 ASP A CA 1
ATOM 2348 C C . ASP A 1 306 ? -10.403 -4.277 0.321 1.00 98.44 306 ASP A C 1
ATOM 2350 O O . ASP A 1 306 ? -10.845 -5.194 1.012 1.00 98.44 306 ASP A O 1
ATOM 2354 N N . ILE A 1 307 ? -9.389 -3.520 0.769 1.00 98.50 307 ILE A N 1
ATOM 2355 C CA . ILE A 1 307 ? -8.750 -3.807 2.068 1.00 98.50 307 ILE A CA 1
ATOM 2356 C C . ILE A 1 307 ? -9.686 -3.559 3.262 1.00 98.50 307 ILE A C 1
ATOM 2358 O O . ILE A 1 307 ? -9.649 -4.326 4.228 1.00 98.50 307 ILE A O 1
ATOM 2362 N N . LEU A 1 308 ? -10.580 -2.564 3.188 1.00 98.62 308 LEU A N 1
ATOM 2363 C CA . LEU A 1 308 ? -11.617 -2.337 4.203 1.00 98.62 308 LEU A CA 1
ATOM 2364 C C . LEU A 1 308 ? -12.638 -3.493 4.250 1.00 98.62 308 LEU A C 1
ATOM 2366 O O . LEU A 1 308 ? -12.993 -3.950 5.341 1.00 98.62 308 LEU A O 1
ATOM 2370 N N . GLU A 1 309 ? -13.096 -3.989 3.095 1.00 98.44 309 GLU A N 1
ATOM 2371 C CA . GLU A 1 309 ? -14.043 -5.113 3.006 1.00 98.44 309 GLU A CA 1
ATOM 2372 C C . GLU A 1 309 ? -13.390 -6.425 3.478 1.00 98.44 309 GLU A C 1
ATOM 2374 O O . GLU A 1 309 ? -13.936 -7.104 4.352 1.00 98.44 309 GLU A O 1
ATOM 2379 N N . ARG A 1 310 ? -12.170 -6.735 3.011 1.00 98.50 310 ARG A N 1
ATOM 2380 C CA . ARG A 1 310 ? -11.400 -7.915 3.450 1.00 98.50 310 ARG A CA 1
ATOM 2381 C C . ARG A 1 310 ? -11.076 -7.898 4.938 1.00 98.50 310 ARG A C 1
ATOM 2383 O O . ARG A 1 310 ? -11.138 -8.950 5.566 1.00 98.50 310 ARG A O 1
ATOM 2390 N N . THR A 1 311 ? -10.770 -6.735 5.518 1.00 98.69 311 THR A N 1
ATOM 2391 C CA . THR A 1 311 ? -10.559 -6.627 6.972 1.00 98.69 311 THR A CA 1
ATOM 2392 C C . THR A 1 311 ? -11.833 -6.981 7.732 1.00 98.69 311 THR A C 1
ATOM 2394 O O . THR A 1 311 ? -11.758 -7.702 8.720 1.00 98.69 311 THR A O 1
ATOM 2397 N N . GLY A 1 312 ? -13.005 -6.550 7.257 1.00 98.38 312 GLY A N 1
ATOM 2398 C CA . GLY A 1 312 ? -14.289 -6.924 7.855 1.00 98.38 312 GLY A CA 1
ATOM 2399 C C . GLY A 1 312 ? -14.567 -8.425 7.798 1.00 98.38 312 GLY A C 1
ATOM 2400 O O . GLY A 1 312 ? -14.908 -9.032 8.811 1.00 98.38 312 GLY A O 1
ATOM 2401 N N . VAL A 1 313 ? -14.361 -9.033 6.628 1.00 98.31 313 VAL A N 1
ATOM 2402 C CA . VAL A 1 313 ? -14.492 -10.486 6.418 1.00 98.31 313 VAL A CA 1
ATOM 2403 C C . VAL A 1 313 ? -13.526 -11.262 7.327 1.00 98.31 313 VAL A C 1
ATOM 2405 O O . VAL A 1 313 ? -13.923 -12.205 8.009 1.00 98.31 313 VAL A O 1
ATOM 2408 N N . TRP A 1 314 ? -12.267 -10.832 7.414 1.00 98.44 314 TRP A N 1
ATOM 2409 C CA . TRP A 1 314 ? -11.273 -11.427 8.307 1.00 98.44 314 TRP A CA 1
ATOM 2410 C C . TRP A 1 314 ? -11.614 -11.251 9.798 1.00 98.44 314 TRP A C 1
ATOM 2412 O O . TRP A 1 314 ? -11.511 -12.206 10.566 1.00 98.44 314 TRP A O 1
ATOM 2422 N N . ALA A 1 315 ? -12.077 -10.068 10.209 1.00 98.19 315 ALA A N 1
ATOM 2423 C CA . ALA A 1 315 ? -12.491 -9.773 11.581 1.00 98.19 315 ALA A CA 1
ATOM 2424 C C . ALA A 1 315 ? -13.661 -10.661 12.048 1.00 98.19 315 ALA A C 1
ATOM 2426 O O . ALA A 1 315 ? -13.725 -11.045 13.217 1.00 98.19 315 ALA A O 1
ATOM 2427 N N . ARG A 1 316 ? -14.544 -11.049 11.119 1.00 97.31 316 ARG A N 1
ATOM 2428 C CA . ARG A 1 316 ? -15.618 -12.038 11.329 1.00 97.31 316 ARG A CA 1
ATOM 2429 C C . ARG A 1 316 ? -15.161 -13.497 11.242 1.00 97.31 316 ARG A C 1
ATOM 2431 O O . ARG A 1 316 ? -15.968 -14.393 11.459 1.00 97.31 316 ARG A O 1
ATOM 2438 N N . GLN A 1 317 ? -13.879 -13.741 10.962 1.00 96.50 317 GLN A N 1
ATOM 2439 C CA . GLN A 1 317 ? -13.277 -15.063 10.730 1.00 96.50 317 GLN A CA 1
ATOM 2440 C C . GLN A 1 317 ? -13.796 -15.769 9.458 1.00 96.50 317 GLN A C 1
ATOM 2442 O O . GLN A 1 317 ? -13.589 -16.969 9.277 1.00 96.50 317 GLN A O 1
ATOM 2447 N N . GLU A 1 318 ? -14.412 -15.010 8.547 1.00 96.44 318 GLU A N 1
ATOM 2448 C CA . GLU A 1 318 ? -15.002 -15.465 7.279 1.00 96.44 318 GLU A CA 1
ATOM 2449 C C . GLU A 1 318 ? -13.972 -15.521 6.126 1.00 96.44 318 GLU A C 1
ATOM 2451 O O . GLU A 1 318 ? -14.294 -15.962 5.023 1.00 96.44 318 GLU A O 1
ATOM 2456 N N . GLY A 1 319 ? -12.725 -15.092 6.360 1.00 95.12 319 GLY A N 1
ATOM 2457 C CA . GLY A 1 319 ? -11.657 -15.097 5.357 1.00 95.12 319 GLY A CA 1
ATOM 2458 C C . GLY A 1 319 ? -10.253 -14.838 5.923 1.00 95.12 319 GLY A C 1
ATOM 2459 O O . GLY A 1 319 ? -10.091 -14.632 7.129 1.00 95.12 319 GLY A O 1
ATOM 2460 N N . PRO A 1 320 ? -9.217 -14.877 5.063 1.00 96.12 320 PRO A N 1
ATOM 2461 C CA . PRO A 1 320 ? -7.823 -14.740 5.471 1.00 96.12 320 PRO A CA 1
ATOM 2462 C C . PRO A 1 320 ? -7.468 -13.301 5.860 1.00 96.12 320 PRO A C 1
ATOM 2464 O O . PRO A 1 320 ? -8.062 -12.344 5.367 1.00 96.12 320 PRO A O 1
ATOM 2467 N N . ALA A 1 321 ? -6.435 -13.165 6.692 1.00 95.94 321 ALA A N 1
ATOM 2468 C CA . ALA A 1 321 ? -5.825 -11.885 7.042 1.00 95.94 321 ALA A CA 1
ATOM 2469 C C . ALA A 1 321 ? -5.417 -11.099 5.772 1.00 95.94 321 ALA A C 1
ATOM 2471 O O . ALA A 1 321 ? -4.657 -11.644 4.966 1.00 95.94 321 ALA A O 1
ATOM 2472 N N . PRO A 1 322 ? -5.904 -9.858 5.558 1.00 96.19 322 PRO A N 1
ATOM 2473 C CA . PRO A 1 322 ? -5.611 -9.097 4.342 1.00 96.19 322 PRO A CA 1
ATOM 2474 C C . PRO A 1 322 ? -4.148 -8.658 4.225 1.00 96.19 322 PRO A C 1
ATOM 2476 O O . PRO A 1 322 ? -3.596 -8.729 3.129 1.00 96.19 322 PRO A O 1
ATOM 2479 N N . TYR A 1 323 ? -3.533 -8.210 5.326 1.00 97.75 323 TYR A N 1
ATOM 2480 C CA . TYR A 1 323 ? -2.126 -7.803 5.371 1.00 97.75 323 TYR A CA 1
ATOM 2481 C C . TYR A 1 323 ? -1.610 -7.835 6.824 1.00 97.75 323 TYR A C 1
ATOM 2483 O O . TYR A 1 323 ? -1.797 -6.867 7.571 1.00 97.75 323 TYR A O 1
ATOM 2491 N N . PRO A 1 324 ? -1.009 -8.953 7.274 1.00 97.38 324 PRO A N 1
ATOM 2492 C CA . PRO A 1 324 ? -0.592 -9.119 8.665 1.00 97.38 324 PRO A CA 1
ATOM 2493 C C . PRO A 1 324 ? 0.449 -8.089 9.118 1.00 97.38 324 PRO A C 1
ATOM 2495 O O . PRO A 1 324 ? 1.346 -7.727 8.357 1.00 97.38 324 PRO A O 1
ATOM 2498 N N . LEU A 1 325 ? 0.414 -7.711 10.403 1.00 98.25 325 LEU A N 1
ATOM 2499 C CA . LEU A 1 325 ? 1.433 -6.843 11.017 1.00 98.25 325 LEU A CA 1
ATOM 2500 C C . LEU A 1 325 ? 2.875 -7.328 10.776 1.00 98.25 325 LEU A C 1
ATOM 2502 O O . LEU A 1 325 ? 3.765 -6.503 10.606 1.00 98.25 325 LEU A O 1
ATOM 2506 N N . ALA A 1 326 ? 3.110 -8.643 10.731 1.00 97.69 326 ALA A N 1
ATOM 2507 C CA . ALA A 1 326 ? 4.439 -9.199 10.480 1.00 97.69 326 ALA A CA 1
ATOM 2508 C C . ALA A 1 326 ? 5.011 -8.762 9.121 1.00 97.69 326 ALA A C 1
ATOM 2510 O O . ALA A 1 326 ? 6.148 -8.294 9.056 1.00 97.69 326 ALA A O 1
ATOM 2511 N N . GLU A 1 327 ? 4.205 -8.859 8.059 1.00 97.31 327 GLU A N 1
ATOM 2512 C CA . GLU A 1 327 ? 4.592 -8.433 6.710 1.00 97.31 327 GLU A CA 1
ATOM 2513 C C . GLU A 1 327 ? 4.925 -6.941 6.694 1.00 97.31 327 GLU A C 1
ATOM 2515 O O . GLU A 1 327 ? 5.993 -6.551 6.228 1.00 97.31 327 GLU A O 1
ATOM 2520 N N . ALA A 1 328 ? 4.065 -6.130 7.315 1.00 97.38 328 ALA A N 1
ATOM 2521 C CA . ALA A 1 328 ? 4.239 -4.688 7.419 1.00 97.38 328 ALA A CA 1
ATOM 2522 C C . ALA A 1 328 ? 5.498 -4.274 8.199 1.00 97.38 328 ALA A C 1
ATOM 2524 O O . ALA A 1 328 ? 6.194 -3.336 7.809 1.00 97.38 328 ALA A O 1
ATOM 2525 N N . CYS A 1 329 ? 5.828 -4.968 9.292 1.00 98.00 329 CYS A N 1
ATOM 2526 C CA . CYS A 1 329 ? 7.071 -4.715 10.017 1.00 98.00 329 CYS A CA 1
ATOM 2527 C C . CYS A 1 329 ? 8.302 -5.041 9.155 1.00 98.00 329 CYS A C 1
ATOM 2529 O O . CYS A 1 329 ? 9.280 -4.294 9.186 1.00 98.00 329 CYS A O 1
ATOM 2531 N N . GLN A 1 330 ? 8.246 -6.104 8.344 1.00 97.88 330 GLN A N 1
ATOM 2532 C CA . GLN A 1 330 ? 9.326 -6.460 7.421 1.00 97.88 330 GLN A CA 1
ATOM 2533 C C . GLN A 1 330 ? 9.471 -5.447 6.272 1.00 97.88 330 GLN A C 1
ATOM 2535 O O . GLN A 1 330 ? 10.593 -5.041 5.958 1.00 97.88 330 GLN A O 1
ATOM 2540 N N . ASP A 1 331 ? 8.360 -4.984 5.689 1.00 97.94 331 ASP A N 1
ATOM 2541 C CA . ASP A 1 331 ? 8.364 -3.937 4.658 1.00 97.94 331 ASP A CA 1
ATOM 2542 C C . ASP A 1 331 ? 8.965 -2.628 5.177 1.00 97.94 331 ASP A C 1
ATOM 2544 O O . ASP A 1 331 ? 9.793 -1.997 4.508 1.00 97.94 331 ASP A O 1
ATOM 2548 N N . HIS A 1 332 ? 8.587 -2.225 6.395 1.00 97.94 332 HIS A N 1
ATOM 2549 C CA . HIS A 1 332 ? 9.087 -0.988 6.987 1.00 97.94 332 HIS A CA 1
ATOM 2550 C C . HIS A 1 332 ? 10.553 -1.098 7.429 1.00 97.94 332 HIS A C 1
ATOM 2552 O O . HIS A 1 332 ? 11.321 -0.170 7.197 1.00 97.94 332 HIS A O 1
ATOM 2558 N N . LEU A 1 333 ? 11.000 -2.247 7.952 1.00 98.38 333 LEU A N 1
ATOM 2559 C CA . LEU A 1 333 ? 12.422 -2.513 8.231 1.00 98.38 333 LEU A CA 1
ATOM 2560 C C . LEU A 1 333 ? 13.302 -2.301 6.987 1.00 98.38 333 LEU A C 1
ATOM 2562 O O . LEU A 1 333 ? 14.314 -1.601 7.044 1.00 98.38 333 LEU A O 1
ATOM 2566 N N . ILE A 1 334 ? 12.910 -2.882 5.852 1.00 98.50 334 ILE A N 1
ATOM 2567 C CA . ILE A 1 334 ? 13.654 -2.759 4.590 1.00 98.50 334 ILE A CA 1
ATOM 2568 C C . ILE A 1 334 ? 13.564 -1.325 4.040 1.00 98.50 334 ILE A C 1
ATOM 2570 O O . ILE A 1 334 ? 14.544 -0.794 3.516 1.00 98.50 334 ILE A O 1
ATOM 2574 N N . SER A 1 335 ? 12.430 -0.653 4.232 1.00 97.94 335 SER A N 1
ATOM 2575 C CA . SER A 1 335 ? 12.248 0.762 3.881 1.00 97.94 335 SER A CA 1
ATOM 2576 C C . SER A 1 335 ? 13.161 1.701 4.672 1.00 97.94 335 SER A C 1
ATOM 2578 O O . SER A 1 335 ? 13.753 2.620 4.101 1.00 97.94 335 SER A O 1
ATOM 2580 N N . LEU A 1 336 ? 13.329 1.450 5.972 1.00 98.31 336 LEU A N 1
ATOM 2581 C CA . LEU A 1 336 ? 14.276 2.172 6.823 1.00 98.31 336 LEU A CA 1
ATOM 2582 C C . LEU A 1 336 ? 15.722 1.932 6.359 1.00 98.31 336 LEU A C 1
ATOM 2584 O O . LEU A 1 336 ? 16.505 2.879 6.301 1.00 98.31 336 LEU A O 1
ATOM 2588 N N . ALA A 1 337 ? 16.061 0.709 5.936 1.00 98.56 337 ALA A N 1
ATOM 2589 C CA . ALA A 1 337 ? 17.375 0.391 5.371 1.00 98.56 337 ALA A CA 1
ATOM 2590 C C . ALA A 1 337 ? 17.665 1.113 4.037 1.00 98.56 337 ALA A C 1
ATOM 2592 O O . ALA A 1 337 ? 18.813 1.492 3.800 1.00 98.56 337 ALA A O 1
ATOM 2593 N N . ILE A 1 338 ? 16.653 1.385 3.198 1.00 98.62 338 ILE A N 1
ATOM 2594 C CA . ILE A 1 338 ? 16.804 2.243 2.002 1.00 98.62 338 ILE A CA 1
ATOM 2595 C C . ILE A 1 338 ? 17.217 3.662 2.409 1.00 98.62 338 ILE A C 1
ATOM 2597 O O . ILE A 1 338 ? 18.189 4.198 1.873 1.00 98.62 338 ILE A O 1
ATOM 2601 N N . GLY A 1 339 ? 16.505 4.260 3.370 1.00 97.50 339 GLY A N 1
ATOM 2602 C CA . GLY A 1 339 ? 16.817 5.600 3.875 1.00 97.50 339 GLY A CA 1
ATOM 2603 C C . GLY A 1 339 ? 18.206 5.677 4.515 1.00 97.50 339 GLY A C 1
ATOM 2604 O O . GLY A 1 339 ? 18.980 6.585 4.214 1.00 97.50 339 GLY A O 1
ATOM 2605 N N . GLU A 1 340 ? 18.553 4.693 5.345 1.00 98.31 340 GLU A N 1
ATOM 2606 C CA . GLU A 1 340 ? 19.846 4.622 6.028 1.00 98.31 340 GLU A CA 1
ATOM 2607 C C . GLU A 1 340 ? 21.015 4.407 5.056 1.00 98.31 340 GLU A C 1
ATOM 2609 O O . GLU A 1 340 ? 22.052 5.063 5.177 1.00 98.31 340 GLU A O 1
ATOM 2614 N N . SER A 1 341 ? 20.846 3.551 4.044 1.00 98.69 341 SER A N 1
ATOM 2615 C CA . SER A 1 341 ? 21.865 3.340 3.014 1.00 98.69 341 SER A CA 1
ATOM 2616 C C . SER A 1 341 ? 22.086 4.607 2.180 1.00 98.69 341 SER A C 1
ATOM 2618 O O . SER A 1 341 ? 23.229 5.019 1.987 1.00 98.69 341 SER A O 1
ATOM 2620 N N . ALA A 1 342 ? 21.013 5.301 1.781 1.00 97.94 342 ALA A N 1
ATOM 2621 C CA . ALA A 1 342 ? 21.113 6.549 1.020 1.00 97.94 342 ALA A CA 1
ATOM 2622 C C . ALA A 1 342 ? 21.779 7.676 1.832 1.00 97.94 342 ALA A C 1
ATOM 2624 O O . ALA A 1 342 ? 22.519 8.487 1.277 1.00 97.94 342 ALA A O 1
ATOM 2625 N N . ARG A 1 343 ? 21.543 7.707 3.151 1.00 97.62 343 ARG A N 1
ATOM 2626 C CA . ARG A 1 343 ? 22.120 8.679 4.092 1.00 97.62 343 ARG A CA 1
ATOM 2627 C C . ARG A 1 343 ? 23.602 8.424 4.388 1.00 97.62 343 ARG A C 1
ATOM 2629 O O . ARG A 1 343 ? 24.352 9.375 4.593 1.00 97.62 343 ARG A O 1
ATOM 2636 N N . THR A 1 344 ? 24.016 7.161 4.464 1.00 97.75 344 THR A N 1
ATOM 2637 C CA . THR A 1 344 ? 25.390 6.766 4.834 1.00 97.75 344 THR A CA 1
ATOM 2638 C C . THR A 1 344 ? 26.301 6.507 3.634 1.00 97.75 344 THR A C 1
ATOM 2640 O O . THR A 1 344 ? 27.521 6.523 3.787 1.00 97.75 344 THR A O 1
ATOM 2643 N N . GLY A 1 345 ? 25.734 6.252 2.451 1.00 96.25 345 GLY A N 1
ATOM 2644 C CA . GLY A 1 345 ? 26.459 5.824 1.251 1.00 96.25 345 GLY A CA 1
ATOM 2645 C C . GLY A 1 345 ? 26.989 4.383 1.312 1.00 96.25 345 GLY A C 1
ATOM 2646 O O . GLY A 1 345 ? 27.717 3.964 0.412 1.00 96.25 345 GLY A O 1
ATOM 2647 N N . GLY A 1 346 ? 26.661 3.629 2.368 1.00 96.56 346 GLY A N 1
ATOM 2648 C CA . GLY A 1 346 ? 27.102 2.250 2.587 1.00 96.56 346 GLY A CA 1
ATOM 2649 C C . GLY A 1 346 ? 25.973 1.225 2.420 1.00 96.56 346 GLY A C 1
ATOM 2650 O O . GLY A 1 346 ? 24.798 1.594 2.443 1.00 96.56 346 GLY A O 1
ATOM 2651 N N . PRO A 1 347 ? 26.297 -0.071 2.255 1.00 98.12 347 PRO A N 1
ATOM 2652 C CA . PRO A 1 347 ? 25.297 -1.132 2.317 1.00 98.12 347 PRO A CA 1
ATOM 2653 C C . PRO A 1 347 ? 24.698 -1.252 3.723 1.00 98.12 347 PRO A C 1
ATOM 2655 O O . PRO A 1 347 ? 25.408 -1.118 4.720 1.00 98.12 347 PRO A O 1
ATOM 2658 N N . VAL A 1 348 ? 23.407 -1.570 3.792 1.00 98.62 348 VAL A N 1
ATOM 2659 C CA . VAL A 1 348 ? 22.684 -1.869 5.033 1.00 98.62 348 VAL A CA 1
ATOM 2660 C C . VAL A 1 348 ? 22.047 -3.246 4.903 1.00 98.62 348 VAL A C 1
ATOM 2662 O O . VAL A 1 348 ? 21.199 -3.458 4.040 1.00 98.62 348 VAL A O 1
ATOM 2665 N N . THR A 1 349 ? 22.441 -4.190 5.755 1.00 97.94 349 THR A N 1
ATOM 2666 C CA . THR A 1 349 ? 21.848 -5.535 5.784 1.00 97.94 349 THR A CA 1
ATOM 2667 C C . THR A 1 349 ? 20.743 -5.605 6.831 1.00 97.94 349 THR A C 1
ATOM 2669 O O . THR A 1 349 ? 20.967 -5.315 8.005 1.00 97.94 349 THR A O 1
ATOM 2672 N N . THR A 1 350 ? 19.551 -6.023 6.416 1.00 97.00 350 THR A N 1
ATOM 2673 C CA . THR A 1 350 ? 18.421 -6.299 7.313 1.00 97.00 350 THR A CA 1
ATOM 2674 C C . THR A 1 350 ? 18.490 -7.734 7.837 1.00 97.00 350 THR A C 1
ATOM 2676 O O . THR A 1 350 ? 18.829 -8.658 7.100 1.00 97.00 350 THR A O 1
ATOM 2679 N N . GLY A 1 351 ? 18.207 -7.929 9.127 1.00 91.06 351 GLY A N 1
ATOM 2680 C CA . GLY A 1 351 ? 18.190 -9.248 9.764 1.00 91.06 351 GLY A CA 1
ATOM 2681 C C . GLY A 1 351 ? 16.809 -9.910 9.749 1.00 91.06 351 GLY A C 1
ATOM 2682 O O . GLY A 1 351 ? 15.815 -9.305 9.352 1.00 91.06 351 GLY A O 1
ATOM 2683 N N . LYS A 1 352 ? 16.738 -11.151 10.250 1.00 92.94 352 LYS A N 1
ATOM 2684 C CA . LYS A 1 352 ? 15.462 -11.775 10.631 1.00 92.94 352 LYS A CA 1
ATOM 2685 C C . LYS A 1 352 ? 15.049 -11.274 12.014 1.00 92.94 352 LYS A C 1
ATOM 2687 O O . LYS A 1 352 ? 15.705 -11.592 13.003 1.00 92.94 352 LYS A O 1
ATOM 2692 N N . GLU A 1 353 ? 13.971 -10.504 12.071 1.00 95.81 353 GLU A N 1
ATOM 2693 C CA . GLU A 1 353 ? 13.396 -9.973 13.312 1.00 95.81 353 GLU A CA 1
ATOM 2694 C C . GLU A 1 353 ? 12.362 -10.936 13.927 1.00 95.81 353 GLU A C 1
ATOM 2696 O O . GLU A 1 353 ? 11.974 -11.943 13.329 1.00 95.81 353 GLU A O 1
ATOM 2701 N N . ALA A 1 354 ? 11.885 -10.626 15.137 1.00 95.69 354 ALA A N 1
ATOM 2702 C CA . ALA A 1 354 ? 10.968 -11.487 15.895 1.00 95.69 354 ALA A CA 1
ATOM 2703 C C . ALA A 1 354 ? 9.630 -11.784 15.181 1.00 95.69 354 ALA A C 1
ATOM 2705 O O . ALA A 1 354 ? 9.007 -12.809 15.459 1.00 95.69 354 ALA A O 1
ATOM 2706 N N . TRP A 1 355 ? 9.202 -10.927 14.249 1.00 95.62 355 TRP A N 1
ATOM 2707 C CA . TRP A 1 355 ? 7.994 -11.125 13.440 1.00 95.62 355 TRP A CA 1
ATOM 2708 C C . TRP A 1 355 ? 8.135 -12.145 12.307 1.00 95.62 355 TRP A C 1
ATOM 2710 O O . TRP A 1 355 ? 7.128 -12.567 11.750 1.00 95.62 355 TRP A O 1
ATOM 2720 N N . ALA A 1 356 ? 9.352 -12.609 12.009 1.00 93.62 356 ALA A N 1
ATOM 2721 C CA . ALA A 1 356 ? 9.573 -13.710 11.073 1.00 93.62 356 ALA A CA 1
ATOM 2722 C C . ALA A 1 356 ? 9.127 -15.082 11.628 1.00 93.62 356 ALA A C 1
ATOM 2724 O O . ALA A 1 356 ? 9.169 -16.082 10.910 1.00 93.62 356 ALA A O 1
ATOM 2725 N N . GLN A 1 357 ? 8.746 -15.166 12.910 1.00 81.75 357 GLN A N 1
ATOM 2726 C CA . GLN A 1 357 ? 8.248 -16.400 13.517 1.00 81.75 357 GLN A CA 1
ATOM 2727 C C . GLN A 1 357 ? 6.737 -16.564 13.277 1.00 81.75 357 GLN A C 1
ATOM 2729 O O . GLN A 1 357 ? 5.983 -15.607 13.460 1.00 81.75 357 GLN A O 1
ATOM 2734 N N . PRO A 1 358 ? 6.255 -17.774 12.931 1.00 62.34 358 PRO A N 1
ATOM 2735 C CA . PRO A 1 358 ? 4.836 -18.005 12.691 1.00 62.34 358 PRO A CA 1
ATOM 2736 C C . PRO A 1 358 ? 4.025 -17.852 13.985 1.00 62.34 358 PRO A C 1
ATOM 2738 O O . PRO A 1 358 ? 4.041 -18.722 14.861 1.00 62.34 358 PRO A O 1
ATOM 2741 N N . VAL A 1 359 ? 3.265 -16.758 14.083 1.00 59.69 359 VAL A N 1
ATOM 2742 C CA . VAL A 1 359 ? 2.266 -16.568 15.142 1.00 59.69 359 VAL A CA 1
ATOM 2743 C C . VAL A 1 359 ? 1.182 -17.636 14.992 1.00 59.69 359 VAL A C 1
ATOM 2745 O O . VAL A 1 359 ? 0.634 -17.845 13.908 1.00 59.69 359 VAL A O 1
ATOM 2748 N N . ARG A 1 360 ? 0.857 -18.333 16.087 1.00 47.66 360 ARG A N 1
ATOM 2749 C CA . ARG A 1 360 ? -0.208 -19.346 16.109 1.00 47.66 360 ARG A CA 1
ATOM 2750 C C . ARG A 1 360 ? -1.590 -18.684 16.121 1.00 47.66 360 ARG A C 1
ATOM 2752 O O . ARG A 1 360 ? -2.252 -18.647 17.152 1.00 47.66 360 ARG A O 1
ATOM 2759 N N . CYS A 1 361 ? -2.033 -18.193 14.969 1.00 45.00 361 CYS A N 1
ATOM 2760 C CA . CYS A 1 361 ? -3.409 -17.744 14.778 1.00 45.00 361 CYS A CA 1
ATOM 2761 C C . CYS A 1 361 ? -4.363 -18.947 14.664 1.00 45.00 361 CYS A C 1
ATOM 2763 O O . CYS A 1 361 ? -4.057 -19.941 14.000 1.00 45.00 361 CYS A O 1
ATOM 2765 N N . ASN A 1 362 ? -5.537 -18.856 15.292 1.00 40.22 362 ASN A N 1
ATOM 2766 C CA . ASN A 1 362 ? -6.568 -19.890 15.194 1.00 40.22 362 ASN A CA 1
ATOM 2767 C C . ASN A 1 362 ? -7.164 -19.948 13.773 1.00 40.22 362 ASN A C 1
ATOM 2769 O O . ASN A 1 362 ? -7.557 -18.929 13.212 1.00 40.22 362 ASN A O 1
ATOM 2773 N N . GLY A 1 363 ? -7.293 -21.157 13.220 1.00 40.09 363 GLY A N 1
ATOM 2774 C CA . GLY A 1 363 ? -8.170 -21.455 12.077 1.00 40.09 363 GLY A CA 1
ATOM 2775 C C . GLY A 1 363 ? -7.518 -21.473 10.691 1.00 40.09 363 GLY A C 1
ATOM 2776 O O . GLY A 1 363 ? -7.717 -22.437 9.958 1.00 40.09 363 GLY A O 1
ATOM 2777 N N . TRP A 1 364 ? -6.713 -20.470 10.330 1.00 41.16 364 TRP A N 1
ATOM 2778 C CA . TRP A 1 364 ? -6.234 -20.309 8.947 1.00 41.16 364 TRP A CA 1
ATOM 2779 C C . TRP A 1 364 ? -4.711 -20.419 8.837 1.00 41.16 364 TRP A C 1
ATOM 2781 O O . TRP A 1 364 ? -3.979 -19.448 9.018 1.00 41.16 364 TRP A O 1
ATOM 2791 N N . ARG A 1 365 ? -4.221 -21.621 8.509 1.00 30.17 365 ARG A N 1
ATOM 2792 C CA . ARG A 1 365 ? -2.814 -21.837 8.147 1.00 30.17 365 ARG A CA 1
ATOM 2793 C C . ARG A 1 365 ? -2.634 -21.472 6.671 1.00 30.17 365 ARG A C 1
ATOM 2795 O O . ARG A 1 365 ? -3.208 -22.136 5.812 1.00 30.17 365 ARG A O 1
ATOM 2802 N N . LEU A 1 366 ? -1.827 -20.451 6.375 1.00 31.19 366 LEU A N 1
ATOM 2803 C CA . LEU A 1 366 ? -1.360 -20.188 5.012 1.00 31.19 366 LEU A CA 1
ATOM 2804 C C . LEU A 1 366 ? -0.483 -21.371 4.581 1.00 31.19 366 LEU A C 1
ATOM 2806 O O . LEU A 1 366 ? 0.666 -21.485 5.005 1.00 31.19 366 LEU A O 1
ATOM 2810 N N . VAL A 1 367 ? -1.037 -22.287 3.787 1.00 23.72 367 VAL A N 1
ATOM 2811 C CA . VAL A 1 367 ? -0.265 -23.397 3.226 1.00 23.72 367 VAL A CA 1
ATOM 2812 C C . VAL A 1 367 ? 0.470 -22.879 1.997 1.00 23.72 367 VAL A C 1
ATOM 2814 O O . VAL A 1 367 ? -0.051 -22.918 0.885 1.00 23.72 367 VAL A O 1
ATOM 2817 N N . ILE A 1 368 ? 1.695 -22.399 2.204 1.00 27.72 368 ILE A N 1
ATOM 2818 C CA . ILE A 1 368 ? 2.678 -22.376 1.124 1.00 27.72 368 ILE A CA 1
ATOM 2819 C C . ILE A 1 368 ? 3.058 -23.840 0.893 1.00 27.72 368 ILE A C 1
ATOM 2821 O O . ILE A 1 368 ? 3.765 -24.437 1.702 1.00 27.72 368 ILE A O 1
ATOM 2825 N N . THR A 1 369 ? 2.525 -24.451 -0.164 1.00 25.02 369 THR A N 1
ATOM 2826 C CA . THR A 1 369 ? 2.988 -25.769 -0.605 1.00 25.02 369 THR A CA 1
ATOM 2827 C C . THR A 1 369 ? 4.354 -25.604 -1.253 1.00 25.02 369 THR A C 1
ATOM 2829 O O . THR A 1 369 ? 4.445 -25.282 -2.438 1.00 25.02 369 THR A O 1
ATOM 2832 N N . GLU A 1 370 ? 5.413 -25.843 -0.481 1.00 27.75 370 GLU A N 1
ATOM 2833 C CA . GLU A 1 370 ? 6.705 -26.208 -1.054 1.00 27.75 370 GLU A CA 1
ATOM 2834 C C . GLU A 1 370 ? 6.501 -27.484 -1.876 1.00 27.75 370 GLU A C 1
ATOM 2836 O O . GLU A 1 370 ? 6.131 -28.534 -1.349 1.00 27.75 370 GLU A O 1
ATOM 2841 N N . GLY A 1 371 ? 6.675 -27.376 -3.193 1.00 26.42 371 GLY A N 1
ATOM 2842 C CA . GLY A 1 371 ? 6.566 -28.503 -4.110 1.00 26.42 371 GLY A CA 1
ATOM 2843 C C . GLY A 1 371 ? 7.779 -29.417 -3.993 1.00 26.42 371 GLY A C 1
ATOM 2844 O O . GLY A 1 371 ? 8.648 -29.394 -4.862 1.00 26.42 371 GLY A O 1
ATOM 2845 N N . SER A 1 372 ? 7.840 -30.227 -2.935 1.00 29.02 372 SER A N 1
ATOM 2846 C CA . SER A 1 372 ? 8.756 -31.363 -2.863 1.00 29.02 372 SER A CA 1
ATOM 2847 C C . SER A 1 372 ? 8.415 -32.340 -3.988 1.00 29.02 372 SER A C 1
ATOM 2849 O O . SER A 1 372 ? 7.348 -32.957 -3.981 1.00 29.02 372 SER A O 1
ATOM 2851 N N . GLY A 1 373 ? 9.304 -32.451 -4.973 1.00 35.38 373 GLY A N 1
ATOM 2852 C CA . GLY A 1 373 ? 9.138 -33.386 -6.075 1.00 35.38 373 GLY A CA 1
ATOM 2853 C C . GLY A 1 373 ? 9.292 -34.823 -5.592 1.00 35.38 373 GLY A C 1
ATOM 2854 O O . GLY A 1 373 ? 10.414 -35.279 -5.395 1.00 35.38 373 GLY A O 1
ATOM 2855 N N . GLU A 1 374 ? 8.176 -35.535 -5.463 1.00 27.59 374 GLU A N 1
ATOM 2856 C CA . GLU A 1 374 ? 8.146 -36.994 -5.411 1.00 27.59 374 GLU A CA 1
ATOM 2857 C C . GLU A 1 374 ? 7.157 -37.523 -6.455 1.00 27.59 374 GLU A C 1
ATOM 2859 O O . GLU A 1 374 ? 6.048 -37.014 -6.634 1.00 27.59 374 GLU A O 1
ATOM 2864 N N . GLU A 1 375 ? 7.619 -38.516 -7.205 1.00 39.09 375 GLU A N 1
ATOM 2865 C CA . GLU A 1 375 ? 6.938 -39.096 -8.355 1.00 39.09 375 GLU A CA 1
ATOM 2866 C C . GLU A 1 375 ? 5.883 -40.105 -7.875 1.00 39.09 375 GLU A C 1
ATOM 2868 O O . GLU A 1 375 ? 6.219 -41.158 -7.339 1.00 39.09 375 GLU A O 1
ATOM 2873 N N . ALA A 1 376 ? 4.598 -39.776 -8.050 1.00 27.12 376 ALA A N 1
ATOM 2874 C CA . ALA A 1 376 ? 3.477 -40.628 -7.653 1.00 27.12 376 ALA A CA 1
ATOM 2875 C C . ALA A 1 376 ? 2.447 -40.793 -8.786 1.00 27.12 376 ALA A C 1
ATOM 2877 O O . ALA A 1 376 ? 2.156 -39.859 -9.538 1.00 27.12 376 ALA A O 1
ATOM 2878 N N . ASP A 1 377 ? 1.913 -42.011 -8.895 1.00 28.00 377 ASP A N 1
ATOM 2879 C CA . ASP A 1 377 ? 1.162 -42.530 -10.043 1.00 28.00 377 ASP A CA 1
ATOM 2880 C C . ASP A 1 377 ? -0.038 -41.691 -10.520 1.00 28.00 377 ASP A C 1
ATOM 2882 O O . ASP A 1 377 ? -0.863 -41.197 -9.748 1.00 28.00 377 ASP A O 1
ATOM 2886 N N . ARG A 1 378 ? -0.209 -41.645 -11.848 1.00 28.19 378 ARG A N 1
ATOM 2887 C CA . ARG A 1 378 ? -1.398 -41.090 -12.513 1.00 28.19 378 ARG A CA 1
ATOM 2888 C C . ARG A 1 378 ? -2.488 -42.159 -12.689 1.00 28.19 378 ARG A C 1
ATOM 2890 O O . ARG A 1 378 ? -2.285 -43.076 -13.487 1.00 28.19 378 ARG A O 1
ATOM 2897 N N . PRO A 1 379 ? -3.697 -42.005 -12.118 1.00 27.09 379 PRO A N 1
ATOM 2898 C CA . PRO A 1 379 ? -4.857 -42.763 -12.575 1.00 27.09 379 PRO A CA 1
ATOM 2899 C C . PRO A 1 379 ? -5.340 -42.237 -13.940 1.00 27.09 379 PRO A C 1
ATOM 2901 O O . PRO A 1 379 ? -5.350 -41.033 -14.208 1.00 27.09 379 PRO A O 1
ATOM 2904 N N . ALA A 1 380 ? -5.739 -43.148 -14.828 1.00 27.05 380 ALA A N 1
ATOM 2905 C CA . ALA A 1 380 ? -6.091 -42.822 -16.209 1.00 27.05 380 ALA A CA 1
ATOM 2906 C C . ALA A 1 380 ? -7.425 -42.057 -16.331 1.00 27.05 380 ALA A C 1
ATOM 2908 O O . ALA A 1 380 ? -8.465 -42.530 -15.873 1.00 27.05 380 ALA A O 1
ATOM 2909 N N . LEU A 1 381 ? -7.423 -40.923 -17.045 1.00 30.00 381 LEU A N 1
ATOM 2910 C CA . LEU A 1 381 ? -8.657 -40.258 -17.478 1.00 30.00 381 LEU A CA 1
ATOM 2911 C C . LEU A 1 381 ? -9.241 -40.911 -18.740 1.00 30.00 381 LEU A C 1
ATOM 2913 O O . LEU A 1 381 ? -8.538 -41.191 -19.715 1.00 30.00 381 LEU A O 1
ATOM 2917 N N . ALA A 1 382 ? -10.558 -41.118 -18.718 1.00 28.09 382 ALA A N 1
ATOM 2918 C CA . ALA A 1 382 ? -11.316 -41.717 -19.808 1.00 28.09 382 ALA A CA 1
ATOM 2919 C C . ALA A 1 382 ? -11.326 -40.839 -21.074 1.00 28.09 382 ALA A C 1
ATOM 2921 O O . ALA A 1 382 ? -11.368 -39.610 -21.018 1.00 28.09 382 ALA A O 1
ATOM 2922 N N . ARG A 1 383 ? -11.316 -41.491 -22.242 1.00 28.28 383 ARG A N 1
ATOM 2923 C CA . ARG A 1 383 ? -11.335 -40.833 -23.556 1.00 28.28 383 ARG A CA 1
ATOM 2924 C C . ARG A 1 383 ? -12.770 -40.533 -23.996 1.00 28.28 383 ARG A C 1
ATOM 2926 O O . ARG A 1 383 ? -13.570 -41.458 -24.093 1.00 28.28 383 ARG A O 1
ATOM 2933 N N . HIS A 1 384 ? -13.040 -39.296 -24.410 1.00 29.98 384 HIS A N 1
ATOM 2934 C CA . HIS A 1 384 ? -14.145 -38.974 -25.324 1.00 29.98 384 HIS A CA 1
ATOM 2935 C C . HIS A 1 384 ? -13.598 -38.568 -26.710 1.00 29.98 384 HIS A C 1
ATOM 2937 O O . HIS A 1 384 ? -12.423 -38.203 -26.820 1.00 29.98 384 HIS A O 1
ATOM 2943 N N . PRO A 1 385 ? -14.376 -38.754 -27.795 1.00 31.61 385 PRO A N 1
ATOM 2944 C CA . PRO A 1 385 ? -13.814 -38.939 -29.133 1.00 31.61 385 PRO A CA 1
ATOM 2945 C C . PRO A 1 385 ? -13.392 -37.642 -29.836 1.00 31.61 385 PRO A C 1
ATOM 2947 O O . PRO A 1 385 ? -13.979 -36.578 -29.658 1.00 31.61 385 PRO A O 1
ATOM 2950 N N . ARG A 1 386 ? -12.377 -37.774 -30.698 1.00 28.50 386 ARG A N 1
ATOM 2951 C CA . ARG A 1 386 ? -11.850 -36.704 -31.557 1.00 28.50 386 ARG A CA 1
ATOM 2952 C C . ARG A 1 386 ? -12.827 -36.378 -32.690 1.00 28.50 386 ARG A C 1
ATOM 2954 O O . ARG A 1 386 ? -13.262 -37.286 -33.394 1.00 28.50 386 ARG A O 1
ATOM 2961 N N . VAL A 1 387 ? -13.057 -35.090 -32.939 1.00 29.84 387 VAL A N 1
ATOM 2962 C CA . VAL A 1 387 ? -13.615 -34.589 -34.206 1.00 29.84 387 VAL A CA 1
ATOM 2963 C C . VAL A 1 387 ? -12.444 -34.210 -35.118 1.00 29.84 387 VAL A C 1
ATOM 2965 O O . VAL A 1 387 ? -11.532 -33.505 -34.689 1.00 29.84 387 VAL A O 1
ATOM 2968 N N . GLY A 1 388 ? -12.429 -34.732 -36.347 1.00 29.44 388 GLY A N 1
ATOM 2969 C CA . GLY A 1 388 ? -11.383 -34.453 -37.339 1.00 29.44 388 GLY A CA 1
ATOM 2970 C C . GLY A 1 388 ? -11.604 -33.135 -38.099 1.00 29.44 388 GLY A C 1
ATOM 2971 O O . GLY A 1 388 ? -12.720 -32.613 -38.101 1.00 29.44 388 GLY A O 1
ATOM 2972 N N . PRO A 1 389 ? -10.565 -32.588 -38.757 1.00 31.25 389 PRO A N 1
ATOM 2973 C CA . PRO A 1 389 ? -10.667 -31.331 -39.491 1.00 31.25 389 PRO A CA 1
ATOM 2974 C C . PRO A 1 389 ? -11.358 -31.523 -40.848 1.00 31.25 389 PRO A C 1
ATOM 2976 O O . PRO A 1 389 ? -11.056 -32.467 -41.578 1.00 31.25 389 PRO A O 1
ATOM 2979 N N . VAL A 1 390 ? -12.232 -30.585 -41.222 1.00 29.61 390 VAL A N 1
ATOM 2980 C CA . VAL A 1 390 ? -12.798 -30.490 -42.577 1.00 29.61 390 VAL A CA 1
ATOM 2981 C C . VAL A 1 390 ? -12.172 -29.291 -43.281 1.00 29.61 390 VAL A C 1
ATOM 2983 O O . VAL A 1 390 ? -12.257 -28.164 -42.798 1.00 29.61 390 VAL A O 1
ATOM 2986 N N . ALA A 1 391 ? -11.524 -29.543 -44.418 1.00 28.47 391 ALA A N 1
ATOM 2987 C CA . ALA A 1 391 ? -10.921 -28.507 -45.246 1.00 28.47 391 ALA A CA 1
ATOM 2988 C C . ALA A 1 391 ? -11.994 -27.713 -46.011 1.00 28.47 391 ALA A C 1
ATOM 2990 O O . ALA A 1 391 ? -12.931 -28.292 -46.561 1.00 28.47 391 ALA A O 1
ATOM 2991 N N . ALA A 1 392 ? -11.829 -26.392 -46.086 1.00 28.20 392 ALA A N 1
ATOM 2992 C CA . ALA A 1 392 ? -12.683 -25.528 -46.892 1.00 28.20 392 ALA A CA 1
ATOM 2993 C C . ALA A 1 392 ? -12.132 -25.405 -48.322 1.00 28.20 392 ALA A C 1
ATOM 2995 O O . ALA A 1 392 ? -11.012 -24.938 -48.520 1.00 28.20 392 ALA A O 1
ATOM 2996 N N . ALA A 1 393 ? -12.944 -25.774 -49.314 1.00 28.55 393 ALA A N 1
ATOM 2997 C CA . ALA A 1 393 ? -12.705 -25.492 -50.726 1.00 28.55 393 ALA A CA 1
ATOM 2998 C C . ALA A 1 393 ? -13.889 -24.690 -51.288 1.00 28.55 393 ALA A C 1
ATOM 3000 O O . ALA A 1 393 ? -15.044 -25.090 -51.148 1.00 28.55 393 ALA A O 1
ATOM 3001 N N . LEU A 1 394 ? -13.595 -23.544 -51.904 1.00 32.94 394 LEU A N 1
ATOM 3002 C CA . LEU A 1 394 ? -14.574 -22.674 -52.563 1.00 32.94 394 LEU A CA 1
ATOM 3003 C C . LEU A 1 394 ? -14.845 -23.142 -54.002 1.00 32.94 394 LEU A C 1
ATOM 3005 O O . LEU A 1 394 ? -13.901 -23.531 -54.691 1.00 32.94 394 LEU A O 1
ATOM 3009 N N . PRO A 1 395 ? -16.080 -22.977 -54.504 1.00 31.44 395 PRO A N 1
ATOM 3010 C CA . PRO A 1 395 ? -16.324 -22.832 -55.936 1.00 31.44 395 PRO A CA 1
ATOM 3011 C C . PRO A 1 395 ? -17.013 -21.505 -56.317 1.00 31.44 395 PRO A C 1
ATOM 3013 O O . PRO A 1 395 ? -17.739 -20.884 -55.542 1.00 31.44 395 PRO A O 1
ATOM 3016 N N . VAL A 1 396 ? -16.756 -21.091 -57.559 1.00 29.58 396 VAL A N 1
ATOM 3017 C CA . VAL A 1 396 ? -17.227 -19.869 -58.247 1.00 29.58 396 VAL A CA 1
ATOM 3018 C C . VAL A 1 396 ? -18.626 -20.119 -58.877 1.00 29.58 396 VAL A C 1
ATOM 3020 O O . VAL A 1 396 ? -18.943 -21.277 -59.152 1.00 29.58 396 VAL A O 1
ATOM 3023 N N . PRO A 1 397 ? -19.508 -19.108 -59.072 1.00 40.88 397 PRO A N 1
ATOM 3024 C CA . PRO A 1 397 ? -20.953 -19.346 -59.246 1.00 40.88 397 PRO A CA 1
ATOM 3025 C C . PRO A 1 397 ? -21.441 -19.504 -60.702 1.00 40.88 397 PRO A C 1
ATOM 3027 O O . PRO A 1 397 ? -20.831 -18.980 -61.632 1.00 40.88 397 PRO A O 1
ATOM 3030 N N . GLY A 1 398 ? -22.615 -20.136 -60.885 1.00 27.59 398 GLY A N 1
ATOM 3031 C CA . GLY A 1 398 ? -23.273 -20.312 -62.192 1.00 27.59 398 GLY A CA 1
ATOM 3032 C C . GLY A 1 398 ? -24.810 -20.479 -62.154 1.00 27.59 398 GLY A C 1
ATOM 3033 O O . GLY A 1 398 ? -25.323 -21.436 -61.593 1.00 27.59 398 GLY A O 1
ATOM 3034 N N . GLN A 1 399 ? -25.499 -19.513 -62.772 1.00 28.73 399 GLN A N 1
ATOM 3035 C CA . GLN A 1 399 ? -26.838 -19.483 -63.416 1.00 28.73 399 GLN A CA 1
ATOM 3036 C C . GLN A 1 399 ? -28.045 -20.369 -62.985 1.00 28.73 399 GLN A C 1
ATOM 3038 O O . GLN A 1 399 ? -28.117 -21.563 -63.241 1.00 28.73 399 GLN A O 1
ATOM 3043 N N . VAL A 1 400 ? -29.085 -19.665 -62.505 1.00 31.31 400 VAL A N 1
ATOM 3044 C CA . VAL A 1 400 ? -30.510 -19.614 -62.950 1.00 31.31 400 VAL A CA 1
ATOM 3045 C C . VAL A 1 400 ? -31.149 -20.789 -63.731 1.00 31.31 400 VAL A C 1
ATOM 3047 O O . VAL A 1 400 ? -30.830 -20.997 -64.894 1.00 31.31 400 VAL A O 1
ATOM 3050 N N . HIS A 1 401 ? -32.201 -21.385 -63.138 1.00 30.17 401 HIS A N 1
ATOM 3051 C CA . HIS A 1 401 ? -33.551 -21.762 -63.661 1.00 30.17 401 HIS A CA 1
ATOM 3052 C C . HIS A 1 401 ? -34.169 -22.793 -62.668 1.00 30.17 401 HIS A C 1
ATOM 3054 O O . HIS A 1 401 ? -33.421 -23.550 -62.066 1.00 30.17 401 HIS A O 1
ATOM 3060 N N . GLY A 1 402 ? -35.476 -22.935 -62.395 1.00 27.98 402 GLY A N 1
ATOM 3061 C CA . GLY A 1 402 ? -36.682 -22.157 -62.708 1.00 27.98 402 GLY A CA 1
ATOM 3062 C C . GLY A 1 402 ? -37.966 -22.976 -62.406 1.00 27.98 402 GLY A C 1
ATOM 3063 O O . GLY A 1 402 ? -38.052 -24.119 -62.830 1.00 27.98 402 GLY A O 1
ATOM 3064 N N . GLY A 1 403 ? -38.975 -22.389 -61.736 1.00 26.67 403 GLY A N 1
ATOM 3065 C CA . GLY A 1 403 ? -40.375 -22.882 -61.695 1.00 26.67 403 GLY A CA 1
ATOM 3066 C C . GLY A 1 403 ? -40.765 -23.987 -60.680 1.00 26.67 403 GLY A C 1
ATOM 3067 O O . GLY A 1 403 ? -40.066 -24.977 -60.516 1.00 26.67 403 GLY A O 1
ATOM 3068 N N . GLY A 1 404 ? -41.940 -23.839 -60.042 1.00 27.70 404 GLY A N 1
ATOM 3069 C CA . GLY A 1 404 ? -42.584 -24.857 -59.183 1.00 27.70 404 GLY A CA 1
ATOM 3070 C C . GLY A 1 404 ? -43.555 -24.249 -58.152 1.00 27.70 404 GLY A C 1
ATOM 3071 O O . GLY A 1 404 ? -43.121 -23.542 -57.251 1.00 27.70 404 GLY A O 1
ATOM 3072 N N . ASP A 1 405 ? -44.865 -24.479 -58.296 1.00 31.00 405 ASP A N 1
ATOM 3073 C CA . ASP A 1 405 ? -45.955 -23.706 -57.653 1.00 31.00 405 ASP A CA 1
ATOM 3074 C C . ASP A 1 405 ? -46.797 -24.530 -56.631 1.00 31.00 405 ASP A C 1
ATOM 3076 O O . ASP A 1 405 ? -46.829 -25.757 -56.691 1.00 31.00 405 ASP A O 1
ATOM 3080 N N . ARG A 1 406 ? -47.587 -23.813 -55.805 1.00 31.67 406 ARG A N 1
ATOM 3081 C CA . ARG A 1 406 ? -48.788 -24.211 -55.008 1.00 31.67 406 ARG A CA 1
ATOM 3082 C C . ARG A 1 406 ? -48.635 -24.775 -53.586 1.00 31.67 406 ARG A C 1
ATOM 3084 O O . ARG A 1 406 ? -48.036 -25.815 -53.355 1.00 31.67 406 ARG A O 1
ATOM 3091 N N . GLY A 1 407 ? -49.367 -24.148 -52.647 1.00 27.45 407 GLY A N 1
ATOM 3092 C CA . GLY A 1 407 ? -49.674 -24.717 -51.320 1.00 27.45 407 GLY A CA 1
ATOM 3093 C C . GLY A 1 407 ? -50.065 -23.716 -50.215 1.00 27.45 407 GLY A C 1
ATOM 3094 O O . GLY A 1 407 ? -49.316 -23.533 -49.263 1.00 27.45 407 GLY A O 1
ATOM 3095 N N . ARG A 1 408 ? -51.236 -23.061 -50.295 1.00 32.25 408 ARG A N 1
ATOM 3096 C CA . ARG A 1 408 ? -51.838 -22.274 -49.180 1.00 32.25 408 ARG A CA 1
ATOM 3097 C C . ARG A 1 408 ? -52.814 -23.162 -48.379 1.00 32.25 408 ARG A C 1
ATOM 3099 O O . ARG A 1 408 ? -53.464 -23.989 -49.014 1.00 32.25 408 ARG A O 1
ATOM 3106 N N . PRO A 1 409 ? -52.977 -22.982 -47.044 1.00 39.41 409 PRO A N 1
ATOM 3107 C CA . PRO A 1 409 ? -53.854 -21.914 -46.523 1.00 39.41 409 PRO A CA 1
ATOM 3108 C C . PRO A 1 409 ? -53.441 -21.213 -45.198 1.00 39.41 409 PRO A C 1
ATOM 3110 O O . PRO A 1 409 ? -52.624 -21.679 -44.415 1.00 39.41 409 PRO A O 1
ATOM 3113 N N . ARG A 1 410 ? -54.087 -20.063 -44.950 1.00 33.16 410 ARG A N 1
ATOM 3114 C CA . ARG A 1 410 ? -54.248 -19.315 -43.671 1.00 33.16 410 ARG A CA 1
ATOM 3115 C C . ARG A 1 410 ? -55.741 -19.435 -43.265 1.00 33.16 410 ARG A C 1
ATOM 3117 O O . ARG A 1 410 ? -56.515 -19.658 -44.199 1.00 33.16 410 ARG A O 1
ATOM 3124 N N . PRO A 1 411 ? -56.215 -19.236 -42.001 1.00 48.62 411 PRO A N 1
ATOM 3125 C CA . PRO A 1 411 ? -55.942 -18.050 -41.150 1.00 48.62 411 PRO A CA 1
ATOM 3126 C C . PRO A 1 411 ? -55.900 -18.299 -39.606 1.00 48.62 411 PRO A C 1
ATOM 3128 O O . PRO A 1 411 ? -56.217 -19.379 -39.133 1.00 48.62 411 PRO A O 1
ATOM 3131 N N . ARG A 1 412 ? -55.497 -17.339 -38.752 1.00 29.41 412 ARG A N 1
ATOM 3132 C CA . ARG A 1 412 ? -56.362 -16.287 -38.142 1.00 29.41 412 ARG A CA 1
ATOM 3133 C C . ARG A 1 412 ? -55.557 -15.112 -37.534 1.00 29.41 412 ARG A C 1
ATOM 3135 O O . ARG A 1 412 ? -54.334 -15.126 -37.523 1.00 29.41 412 ARG A O 1
ATOM 3142 N N . ARG A 1 413 ? -56.272 -14.047 -37.133 1.00 34.12 413 ARG A N 1
ATOM 3143 C CA . ARG A 1 413 ? -55.776 -12.693 -36.780 1.00 34.12 413 ARG A CA 1
ATOM 3144 C C . ARG A 1 413 ? -55.813 -12.406 -35.270 1.00 34.12 413 ARG A C 1
ATOM 3146 O O . ARG A 1 413 ? -56.755 -12.857 -34.634 1.00 34.12 413 ARG A O 1
ATOM 3153 N N . GLN A 1 414 ? -54.979 -11.463 -34.815 1.00 31.81 414 GLN A N 1
ATOM 3154 C CA . GLN A 1 414 ? -55.339 -10.241 -34.047 1.00 31.81 414 GLN A CA 1
ATOM 3155 C C . GLN A 1 414 ? -54.110 -9.299 -34.078 1.00 31.81 414 GLN A C 1
ATOM 3157 O O . GLN A 1 414 ? -53.024 -9.710 -33.703 1.00 31.81 414 GLN A O 1
ATOM 3162 N N . ARG A 1 415 ? -54.119 -8.244 -34.908 1.00 29.72 415 ARG A N 1
ATOM 3163 C CA . ARG A 1 415 ? -54.533 -6.837 -34.669 1.00 29.72 415 ARG A CA 1
ATOM 3164 C C . ARG A 1 415 ? -53.555 -6.016 -33.806 1.00 29.72 415 ARG A C 1
ATOM 3166 O O . ARG A 1 415 ? -53.282 -6.357 -32.668 1.00 29.72 415 ARG A O 1
ATOM 3173 N N . ALA A 1 416 ? -53.093 -4.909 -34.390 1.00 31.62 416 ALA A N 1
ATOM 3174 C CA . ALA A 1 416 ? -52.170 -3.926 -33.826 1.00 31.62 416 ALA A CA 1
ATOM 3175 C C . ALA A 1 416 ? -52.867 -2.567 -33.612 1.00 31.62 416 ALA A C 1
ATOM 3177 O O . ALA A 1 416 ? -53.974 -2.359 -34.117 1.00 31.62 416 ALA A O 1
ATOM 3178 N N . ALA A 1 417 ? -52.179 -1.630 -32.958 1.00 29.64 417 ALA A N 1
ATOM 3179 C CA . ALA A 1 417 ? -52.449 -0.193 -33.030 1.00 29.64 417 ALA A CA 1
ATOM 3180 C C . ALA A 1 417 ? -51.119 0.583 -32.997 1.00 29.64 417 ALA A C 1
ATOM 3182 O O . ALA A 1 417 ? -50.181 0.163 -32.323 1.00 29.64 417 ALA A O 1
ATOM 3183 N N . ALA A 1 418 ? -51.039 1.683 -33.747 1.00 32.16 418 ALA A N 1
ATOM 3184 C CA . ALA A 1 418 ? -49.857 2.538 -33.882 1.00 32.16 418 ALA A CA 1
ATOM 3185 C C . ALA A 1 418 ? -50.187 3.996 -33.501 1.00 32.16 418 ALA A C 1
ATOM 3187 O O . ALA A 1 418 ? -51.356 4.351 -33.348 1.00 32.16 418 ALA A O 1
ATOM 3188 N N . ALA A 1 419 ? -49.152 4.822 -33.334 1.00 36.75 419 ALA A N 1
ATOM 3189 C CA . ALA A 1 419 ? -49.243 6.203 -32.853 1.00 36.75 419 ALA A CA 1
ATOM 3190 C C . ALA A 1 419 ? -49.804 7.218 -33.883 1.00 36.75 419 ALA A C 1
ATOM 3192 O O . ALA A 1 419 ? -49.751 6.962 -35.088 1.00 36.75 419 ALA A O 1
ATOM 3193 N N . PRO A 1 420 ? -50.247 8.407 -33.423 1.00 41.31 420 PRO A N 1
ATOM 3194 C CA . PRO A 1 420 ? -50.384 9.623 -34.231 1.00 41.31 420 PRO A CA 1
ATOM 3195 C C . PRO A 1 420 ? -49.378 10.749 -33.833 1.00 41.31 420 PRO A C 1
ATOM 3197 O O . PRO A 1 420 ? -48.667 10.599 -32.838 1.00 41.31 420 PRO A O 1
ATOM 3200 N N . PRO A 1 421 ? -49.258 11.849 -34.617 1.00 48.34 421 PRO A N 1
ATOM 3201 C CA . PRO A 1 421 ? -48.009 12.625 -34.721 1.00 48.34 421 PRO A CA 1
ATOM 3202 C C . PRO A 1 421 ? -48.032 14.074 -34.171 1.00 48.34 421 PRO A C 1
ATOM 3204 O O . PRO A 1 421 ? -49.059 14.601 -33.753 1.00 48.34 421 PRO A O 1
ATOM 3207 N N . LEU A 1 422 ? -46.868 14.735 -34.255 1.00 36.44 422 LEU A N 1
ATOM 3208 C CA . LEU A 1 422 ? -46.635 16.172 -34.033 1.00 36.44 422 LEU A CA 1
ATOM 3209 C C . LEU A 1 422 ? -47.214 17.067 -35.146 1.00 36.44 422 LEU A C 1
ATOM 3211 O O . LEU A 1 422 ? -47.031 16.769 -36.325 1.00 36.44 422 LEU A O 1
ATOM 3215 N N . LEU A 1 423 ? -47.758 18.236 -34.777 1.00 29.30 423 LEU A N 1
ATOM 3216 C CA . LEU A 1 423 ? -47.773 19.456 -35.605 1.00 29.30 423 LEU A CA 1
ATOM 3217 C C . LEU A 1 423 ? -47.998 20.713 -34.736 1.00 29.30 423 LEU A C 1
ATOM 3219 O O . LEU A 1 423 ? -48.470 20.621 -33.606 1.00 29.30 423 LEU A O 1
ATOM 3223 N N . ALA A 1 424 ? -47.595 21.881 -35.240 1.00 29.59 424 ALA A N 1
ATOM 3224 C CA . ALA A 1 424 ? -47.352 23.092 -34.447 1.00 29.59 424 ALA A CA 1
ATOM 3225 C C . ALA A 1 424 ? -48.403 24.204 -34.632 1.00 29.59 424 ALA A C 1
ATOM 3227 O O . ALA A 1 424 ? -48.968 24.324 -35.718 1.00 29.59 424 ALA A O 1
ATOM 3228 N N . ARG A 1 425 ? -48.537 25.099 -33.632 1.00 29.14 425 ARG A N 1
ATOM 3229 C CA . ARG A 1 425 ? -48.465 26.582 -33.768 1.00 29.14 425 ARG A CA 1
ATOM 3230 C C . ARG A 1 425 ? -48.764 27.313 -32.445 1.00 29.14 425 ARG A C 1
ATOM 3232 O O . ARG A 1 425 ? -49.543 26.837 -31.629 1.00 29.14 425 ARG A O 1
ATOM 3239 N N . ALA A 1 426 ? -48.153 28.486 -32.272 1.00 31.72 426 ALA A N 1
ATOM 3240 C CA . ALA A 1 426 ? -48.448 29.450 -31.206 1.00 31.72 426 ALA A CA 1
ATOM 3241 C C . ALA A 1 426 ? -49.570 30.430 -31.615 1.00 31.72 426 ALA A C 1
ATOM 3243 O O . ALA A 1 426 ? -49.902 30.525 -32.800 1.00 31.72 426 ALA A O 1
ATOM 3244 N N . PRO A 1 427 ? -50.080 31.226 -30.662 1.00 39.41 427 PRO A N 1
ATOM 3245 C CA . PRO A 1 427 ? -50.199 32.671 -30.883 1.00 39.41 427 PRO A CA 1
ATOM 3246 C C . PRO A 1 427 ? -49.543 33.494 -29.753 1.00 39.41 427 PRO A C 1
ATOM 3248 O O . PRO A 1 427 ? -48.983 32.937 -28.810 1.00 39.41 427 PRO A O 1
ATOM 3251 N N . ALA A 1 428 ? -49.569 34.827 -29.871 1.00 31.78 428 ALA A N 1
ATOM 3252 C CA . ALA A 1 428 ? -48.737 35.738 -29.084 1.00 31.78 428 ALA A CA 1
ATOM 3253 C C . ALA A 1 428 ? -49.478 37.011 -28.600 1.00 31.78 428 ALA A C 1
ATOM 3255 O O . ALA A 1 428 ? -50.362 37.497 -29.296 1.00 31.78 428 ALA A O 1
ATOM 3256 N N . VAL A 1 429 ? -48.989 37.580 -27.482 1.00 31.11 429 VAL A N 1
ATOM 3257 C CA . VAL A 1 429 ? -49.016 39.011 -27.056 1.00 31.11 429 VAL A CA 1
ATOM 3258 C C . VAL A 1 429 ? -50.329 39.687 -26.577 1.00 31.11 429 VAL A C 1
ATOM 3260 O O . VAL A 1 429 ? -51.343 39.708 -27.263 1.00 31.11 429 VAL A O 1
ATOM 3263 N N . GLY A 1 430 ? -50.205 40.379 -25.426 1.00 25.36 430 GLY A N 1
ATOM 3264 C CA . GLY A 1 430 ? -51.059 41.453 -24.857 1.00 25.36 430 GLY A CA 1
ATOM 3265 C C . GLY A 1 430 ? -50.814 41.555 -23.330 1.00 25.36 430 GLY A C 1
ATOM 3266 O O . GLY A 1 430 ? -51.016 40.558 -22.652 1.00 25.36 430 GLY A O 1
ATOM 3267 N N . ALA A 1 431 ? -50.148 42.567 -22.738 1.00 29.17 431 ALA A N 1
ATOM 3268 C CA . ALA A 1 431 ? -50.500 43.997 -22.552 1.00 29.17 431 ALA A CA 1
ATOM 3269 C C . ALA A 1 431 ? -51.761 44.210 -21.667 1.00 29.17 431 ALA A C 1
ATOM 3271 O O . ALA A 1 431 ? -52.755 43.545 -21.924 1.00 29.17 431 ALA A O 1
ATOM 3272 N N . ALA A 1 432 ? -51.849 45.110 -20.666 1.00 30.23 432 ALA A N 1
ATOM 3273 C CA . ALA A 1 432 ? -50.908 46.017 -19.967 1.00 30.23 432 ALA A CA 1
ATOM 3274 C C . ALA A 1 432 ? -51.568 46.556 -18.646 1.00 30.23 432 ALA A C 1
ATOM 3276 O O . ALA A 1 432 ? -52.701 46.181 -18.362 1.00 30.23 432 ALA A O 1
ATOM 3277 N N . ASP A 1 433 ? -50.892 47.460 -17.905 1.00 28.34 433 ASP A N 1
ATOM 3278 C CA . ASP A 1 433 ? -51.358 48.269 -16.736 1.00 28.34 433 ASP A CA 1
ATOM 3279 C C . ASP A 1 433 ? -51.719 47.551 -15.401 1.00 28.34 433 ASP A C 1
ATOM 3281 O O . ASP A 1 433 ? -52.218 46.435 -15.391 1.00 28.34 433 ASP A O 1
ATOM 3285 N N . GLY A 1 434 ? -51.526 48.130 -14.196 1.00 26.95 434 GLY A N 1
ATOM 3286 C CA . GLY A 1 434 ? -50.809 49.360 -13.800 1.00 26.95 434 GLY A CA 1
ATOM 3287 C C . GLY A 1 434 ? -51.151 49.869 -12.369 1.00 26.95 434 GLY A C 1
ATOM 3288 O O . GLY A 1 434 ? -52.273 49.685 -11.912 1.00 26.95 434 GLY A O 1
ATOM 3289 N N . ARG A 1 435 ? -50.225 50.630 -11.732 1.00 30.48 435 ARG A N 1
ATOM 3290 C CA . ARG A 1 435 ? -50.346 51.398 -10.442 1.00 30.48 435 ARG A CA 1
ATOM 3291 C C . ARG A 1 435 ? -50.353 50.557 -9.134 1.00 30.48 435 ARG A C 1
ATOM 3293 O O . ARG A 1 435 ? -50.938 49.489 -9.106 1.00 30.48 435 ARG A O 1
ATOM 3300 N N . GLY A 1 436 ? -49.767 50.986 -8.000 1.00 26.94 436 GLY A N 1
ATOM 3301 C CA . GLY A 1 436 ? -48.916 52.157 -7.688 1.00 26.94 436 GLY A CA 1
ATOM 3302 C C . GLY A 1 436 ? -48.613 52.303 -6.168 1.00 26.94 436 GLY A C 1
ATOM 3303 O O . GLY A 1 436 ? -49.180 51.553 -5.384 1.00 26.94 436 GLY A O 1
ATOM 3304 N N . GLN A 1 437 ? -47.800 53.312 -5.774 1.00 30.42 437 GLN A N 1
ATOM 3305 C CA . GLN A 1 437 ? -47.457 53.735 -4.375 1.00 30.42 437 GLN A CA 1
ATOM 3306 C C . GLN A 1 437 ? -46.619 52.716 -3.544 1.00 30.42 437 GLN A C 1
ATOM 3308 O O . GLN A 1 437 ? -46.595 51.545 -3.884 1.00 30.42 437 GLN A O 1
ATOM 3313 N N . ALA A 1 438 ? -45.931 53.005 -2.422 1.00 31.30 438 ALA A N 1
ATOM 3314 C CA . ALA A 1 438 ? -45.194 54.152 -1.822 1.00 31.30 438 ALA A CA 1
ATOM 3315 C C . ALA A 1 438 ? -44.550 53.616 -0.493 1.00 31.30 438 ALA A C 1
ATOM 3317 O O . ALA A 1 438 ? -44.999 52.577 -0.024 1.00 31.30 438 ALA A O 1
ATOM 3318 N N . ARG A 1 439 ? -43.564 54.180 0.236 1.00 30.91 439 ARG A N 1
ATOM 3319 C CA . ARG A 1 439 ? -42.619 55.331 0.177 1.00 30.91 439 ARG A CA 1
ATOM 3320 C C . ARG A 1 439 ? -41.506 55.050 1.236 1.00 30.91 439 ARG A C 1
ATOM 3322 O O . ARG A 1 439 ? -41.824 54.393 2.223 1.00 30.91 439 ARG A O 1
ATOM 3329 N N . GLY A 1 440 ? -40.279 55.589 1.137 1.00 28.81 440 GLY A N 1
ATOM 3330 C CA . GLY A 1 440 ? -39.296 55.510 2.248 1.00 28.81 440 GLY A CA 1
ATOM 3331 C C . GLY A 1 440 ? -37.851 55.906 1.893 1.00 28.81 440 GLY A C 1
ATOM 3332 O O . GLY A 1 440 ? -37.185 55.183 1.163 1.00 28.81 440 GLY A O 1
ATOM 3333 N N . ASP A 1 441 ? -37.380 57.043 2.415 1.00 33.12 441 ASP A N 1
ATOM 3334 C CA . ASP A 1 441 ? -36.096 57.701 2.088 1.00 33.12 441 ASP A CA 1
ATOM 3335 C C . ASP A 1 441 ? -35.001 57.561 3.178 1.00 33.12 441 ASP A C 1
ATOM 3337 O O . ASP A 1 441 ? -35.282 57.130 4.293 1.00 33.12 441 ASP A O 1
ATOM 3341 N N . LEU A 1 442 ? -33.805 58.102 2.851 1.00 29.83 442 LEU A N 1
ATOM 3342 C CA . LEU A 1 442 ? -32.635 58.491 3.688 1.00 29.83 442 LEU A CA 1
ATOM 3343 C C . LEU A 1 442 ? -31.476 57.464 3.711 1.00 29.83 442 LEU A C 1
ATOM 3345 O O . LEU A 1 442 ? -31.6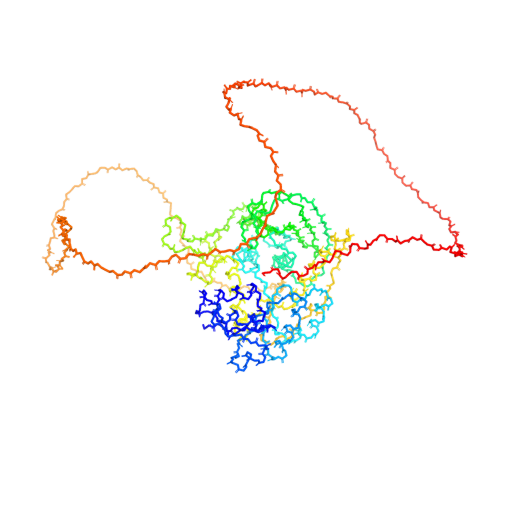47 56.321 4.109 1.00 29.83 442 LEU A O 1
ATOM 3349 N N . ARG A 1 443 ? -30.282 57.747 3.146 1.00 30.50 443 ARG A N 1
ATOM 3350 C CA . ARG A 1 443 ? -29.227 58.735 3.527 1.00 30.50 443 ARG A CA 1
ATOM 3351 C C . ARG A 1 443 ? -28.752 58.546 4.986 1.00 30.50 443 ARG A C 1
ATOM 3353 O O . ARG A 1 443 ? -29.593 58.615 5.864 1.00 30.50 443 ARG A O 1
ATOM 3360 N N . ALA A 1 444 ? -27.492 58.337 5.391 1.00 32.19 444 ALA A N 1
ATOM 3361 C CA . ALA A 1 444 ? -26.114 58.520 4.884 1.00 32.19 444 ALA A CA 1
ATOM 3362 C C . ALA A 1 444 ? -25.303 59.391 5.879 1.00 32.19 444 ALA A C 1
ATOM 3364 O O . ALA A 1 444 ? -25.586 60.576 5.993 1.00 32.19 444 ALA A O 1
ATOM 3365 N N . ASP A 1 445 ? -24.275 58.823 6.526 1.00 28.62 445 ASP A N 1
ATOM 3366 C CA . ASP A 1 445 ? -23.019 59.477 6.979 1.00 28.62 445 ASP A CA 1
ATOM 3367 C C . ASP A 1 445 ? -22.048 58.336 7.408 1.00 28.62 445 ASP A C 1
ATOM 3369 O O . ASP A 1 445 ? -22.519 57.334 7.936 1.00 28.62 445 ASP A O 1
ATOM 3373 N N . ARG A 1 446 ? -20.744 58.221 7.089 1.00 34.06 446 ARG A N 1
ATOM 3374 C CA . ARG A 1 446 ? -19.545 59.099 7.073 1.00 34.06 446 ARG A CA 1
ATOM 3375 C C . ARG A 1 446 ? -18.949 59.454 8.448 1.00 34.06 446 ARG A C 1
ATOM 3377 O O . ARG A 1 446 ? -19.466 60.320 9.140 1.00 34.06 446 ARG A O 1
ATOM 3384 N N . ARG A 1 447 ? -17.750 58.903 8.727 1.00 31.39 447 ARG A N 1
ATOM 3385 C CA . ARG A 1 447 ? -16.494 59.550 9.226 1.00 31.39 447 ARG A CA 1
ATOM 3386 C C . ARG A 1 447 ? -15.487 58.465 9.685 1.00 31.39 447 ARG A C 1
ATOM 3388 O O . ARG A 1 447 ? -15.928 57.389 10.050 1.00 31.39 447 ARG A O 1
ATOM 3395 N N . ALA A 1 448 ? -14.166 58.669 9.796 1.00 35.19 448 ALA A N 1
ATOM 3396 C CA . ALA A 1 448 ? -13.181 59.508 9.081 1.00 35.19 448 ALA A CA 1
ATOM 3397 C C . ALA A 1 448 ? -11.764 59.281 9.687 1.00 35.19 448 ALA A C 1
ATOM 3399 O O . ALA A 1 448 ? -11.666 58.853 10.833 1.00 35.19 448 ALA A O 1
ATOM 3400 N N . ARG A 1 449 ? -10.716 59.770 8.988 1.00 33.53 449 ARG A N 1
ATOM 3401 C CA . ARG A 1 449 ? -9.283 59.920 9.389 1.00 33.53 449 ARG A CA 1
ATOM 3402 C C . ARG A 1 449 ? -8.397 58.671 9.175 1.00 33.53 449 ARG A C 1
ATOM 3404 O O . ARG A 1 449 ? -8.825 57.567 9.461 1.00 33.53 449 ARG A O 1
ATOM 3411 N N . GLY A 1 450 ? -7.154 58.800 8.693 1.00 27.31 450 GLY A N 1
ATOM 3412 C CA . GLY A 1 450 ? -6.418 60.012 8.284 1.00 27.31 450 GLY A CA 1
ATOM 3413 C C . GLY A 1 450 ? -5.163 59.698 7.451 1.00 27.31 450 GLY A C 1
ATOM 3414 O O . GLY A 1 450 ? -4.729 58.554 7.401 1.00 27.31 450 GLY A O 1
ATOM 3415 N N . ALA A 1 451 ? -4.605 60.708 6.772 1.00 33.31 451 ALA A N 1
ATOM 3416 C CA . ALA A 1 451 ? -3.611 60.544 5.702 1.00 33.31 451 ALA A CA 1
ATOM 3417 C C . ALA A 1 451 ? -2.252 61.218 5.980 1.00 33.31 451 ALA A C 1
ATOM 3419 O O . ALA A 1 451 ? -2.194 62.218 6.695 1.00 33.31 451 ALA A O 1
ATOM 3420 N N . ARG A 1 452 ? -1.204 60.718 5.304 1.00 31.97 452 ARG A N 1
ATOM 3421 C CA . ARG A 1 452 ? -0.022 61.416 4.731 1.00 31.97 452 ARG A CA 1
ATOM 3422 C C . ARG A 1 452 ? 0.369 60.569 3.494 1.00 31.97 452 ARG A C 1
ATOM 3424 O O . ARG A 1 452 ? 0.322 59.352 3.615 1.00 31.97 452 ARG A O 1
ATOM 3431 N N . GLY A 1 453 ? 0.621 61.049 2.273 1.00 28.44 453 GLY A N 1
ATOM 3432 C CA . GLY A 1 453 ? 1.203 62.314 1.801 1.00 28.44 453 GLY A CA 1
ATOM 3433 C C . GLY A 1 453 ? 2.683 62.067 1.440 1.00 28.44 453 GLY A C 1
ATOM 3434 O O . GLY A 1 453 ? 3.373 61.467 2.254 1.00 28.44 453 GLY A O 1
ATOM 3435 N N . ASP A 1 454 ? 3.251 62.476 0.299 1.00 33.28 454 ASP A N 1
ATOM 3436 C CA . ASP A 1 454 ? 2.735 63.204 -0.879 1.00 33.28 454 ASP A CA 1
ATOM 3437 C C . ASP A 1 454 ? 3.805 63.177 -2.021 1.00 33.28 454 ASP A C 1
ATOM 3439 O O . ASP A 1 454 ? 4.950 62.827 -1.738 1.00 33.28 454 ASP A O 1
ATOM 3443 N N . ARG A 1 455 ? 3.473 63.650 -3.245 1.00 31.45 455 ARG A N 1
ATOM 3444 C CA . ARG A 1 455 ? 4.352 63.913 -4.435 1.00 31.45 455 ARG A CA 1
ATOM 3445 C C . ARG A 1 455 ? 4.803 62.664 -5.233 1.00 31.45 455 ARG A C 1
ATOM 3447 O O . ARG A 1 455 ? 5.249 61.700 -4.633 1.00 31.45 455 ARG A O 1
ATOM 3454 N N . ALA A 1 456 ? 4.728 62.514 -6.568 1.00 31.06 456 ALA A N 1
ATOM 3455 C CA . ALA A 1 456 ? 4.718 63.344 -7.802 1.00 31.06 456 ALA A CA 1
ATOM 3456 C C . ALA A 1 456 ? 5.926 62.914 -8.683 1.00 31.06 456 ALA A C 1
ATOM 3458 O O . ALA A 1 456 ? 6.999 62.689 -8.141 1.00 31.06 456 ALA A O 1
ATOM 3459 N N . GLY A 1 457 ? 5.864 62.790 -10.018 1.00 28.11 457 GLY A N 1
ATOM 3460 C CA . GLY A 1 457 ? 4.740 62.873 -10.965 1.00 28.11 457 GLY A CA 1
ATOM 3461 C C . GLY A 1 457 ? 5.221 62.851 -12.439 1.00 28.11 457 GLY A C 1
ATOM 3462 O O . GLY A 1 457 ? 6.395 63.089 -12.691 1.00 28.11 457 GLY A O 1
ATOM 3463 N N . GLY A 1 458 ? 4.312 62.628 -13.406 1.00 28.72 458 GLY A N 1
ATOM 3464 C CA . GLY A 1 458 ? 4.544 62.799 -14.865 1.00 28.72 458 GLY A CA 1
ATOM 3465 C C . GLY A 1 458 ? 5.438 61.742 -15.564 1.00 28.72 458 GLY A C 1
ATOM 3466 O O . GLY A 1 458 ? 6.219 61.074 -14.909 1.00 28.72 458 GLY A O 1
ATOM 3467 N N . GLN A 1 459 ? 5.383 61.502 -16.884 1.00 31.47 459 GLN A N 1
ATOM 3468 C CA . GLN A 1 459 ? 4.449 61.931 -17.937 1.00 31.47 459 GLN A CA 1
ATOM 3469 C C . GLN A 1 459 ? 4.237 60.819 -18.997 1.00 31.47 459 GLN A C 1
ATOM 3471 O O . GLN A 1 459 ? 5.011 59.882 -19.143 1.00 31.47 459 GLN A O 1
ATOM 3476 N N . ARG A 1 460 ? 3.135 60.994 -19.732 1.00 31.53 460 ARG A N 1
ATOM 3477 C CA . ARG A 1 460 ? 2.585 60.275 -20.895 1.00 31.53 460 ARG A CA 1
ATOM 3478 C C . ARG A 1 460 ? 3.497 60.226 -22.143 1.00 31.53 460 ARG A C 1
ATOM 3480 O O . ARG A 1 460 ? 4.233 61.173 -22.381 1.00 31.53 460 ARG A O 1
ATOM 3487 N N . GLY A 1 461 ? 3.243 59.260 -23.043 1.00 28.20 461 GLY A N 1
ATOM 3488 C CA . GLY A 1 461 ? 3.582 59.341 -24.486 1.00 28.20 461 GLY A CA 1
ATOM 3489 C C . GLY A 1 461 ? 4.006 57.999 -25.115 1.00 28.20 461 GLY A C 1
ATOM 3490 O O . GLY A 1 461 ? 5.163 57.633 -25.024 1.00 28.20 461 GLY A O 1
ATOM 3491 N N . ARG A 1 462 ? 3.081 57.126 -25.543 1.00 31.05 462 ARG A N 1
ATOM 3492 C CA . ARG A 1 462 ? 2.488 56.985 -26.904 1.00 31.05 462 ARG A CA 1
ATOM 3493 C C . ARG A 1 462 ? 3.416 56.479 -28.038 1.00 31.05 462 ARG A C 1
ATOM 3495 O O . ARG A 1 462 ? 4.195 57.244 -28.577 1.00 31.05 462 ARG A O 1
ATOM 3502 N N . ALA A 1 463 ? 3.080 55.264 -28.496 1.00 30.41 463 ALA A N 1
ATOM 3503 C CA . ALA A 1 463 ? 2.979 54.786 -29.890 1.00 30.41 463 ALA A CA 1
ATOM 3504 C C . ALA A 1 463 ? 4.225 54.705 -30.806 1.00 30.41 463 ALA A C 1
ATOM 3506 O O . ALA A 1 463 ? 4.876 55.697 -31.104 1.00 30.41 463 ALA A O 1
ATOM 3507 N N . GLY A 1 464 ? 4.424 53.514 -31.390 1.00 26.52 464 GLY A N 1
ATOM 3508 C CA . GLY A 1 464 ? 5.333 53.256 -32.512 1.00 26.52 464 GLY A CA 1
ATOM 3509 C C . GLY A 1 464 ? 5.405 51.759 -32.845 1.00 26.52 464 GLY A C 1
ATOM 3510 O O . GLY A 1 464 ? 5.898 50.973 -32.047 1.00 26.52 464 GLY A O 1
ATOM 3511 N N . ALA A 1 465 ? 4.894 51.368 -34.009 1.00 28.25 465 ALA A N 1
ATOM 3512 C CA . ALA A 1 465 ? 4.997 50.027 -34.602 1.00 28.25 465 ALA A CA 1
ATOM 3513 C C . ALA A 1 465 ? 5.495 50.190 -36.062 1.00 28.25 465 ALA A C 1
ATOM 3515 O O . ALA A 1 465 ? 5.665 51.329 -36.495 1.00 28.25 465 ALA A O 1
ATOM 3516 N N . PRO A 1 466 ? 5.580 49.133 -36.887 1.00 55.16 466 PRO A N 1
ATOM 3517 C CA . PRO A 1 466 ? 6.416 47.933 -36.767 1.00 55.16 466 PRO A CA 1
ATOM 3518 C C . PRO A 1 466 ? 7.307 47.739 -38.023 1.00 55.16 466 PRO A C 1
ATOM 3520 O O . PRO A 1 466 ? 7.057 48.364 -39.046 1.00 55.16 466 PRO A O 1
ATOM 3523 N N . GLN A 1 467 ? 8.272 46.809 -37.991 1.00 29.34 467 GLN A N 1
ATOM 3524 C CA . GLN A 1 467 ? 8.844 46.090 -39.157 1.00 29.34 467 GLN A CA 1
ATOM 3525 C C . GLN A 1 467 ? 9.917 45.096 -38.648 1.00 29.34 467 GLN A C 1
ATOM 3527 O O . GLN A 1 467 ? 10.485 45.339 -37.590 1.00 29.34 467 GLN A O 1
ATOM 3532 N N . GLU A 1 468 ? 10.366 44.031 -39.319 1.00 28.34 468 GLU A N 1
ATOM 3533 C CA . GLU A 1 468 ? 9.873 43.058 -40.316 1.00 28.34 468 GLU A CA 1
ATOM 3534 C C . GLU A 1 468 ? 11.117 42.187 -40.678 1.00 28.34 468 GLU A C 1
ATOM 3536 O O . GLU A 1 468 ? 12.245 42.653 -40.540 1.00 28.34 468 GLU A O 1
ATOM 3541 N N . ARG A 1 469 ? 10.919 40.974 -41.220 1.00 28.22 469 ARG A N 1
ATOM 3542 C CA . ARG A 1 469 ? 11.901 40.122 -41.953 1.00 28.22 469 ARG A CA 1
ATOM 3543 C C . ARG A 1 469 ? 12.896 39.242 -41.171 1.00 28.22 469 ARG A C 1
ATOM 3545 O O . ARG A 1 469 ? 13.925 39.669 -40.663 1.00 28.22 469 ARG A O 1
ATOM 3552 N N . VAL A 1 470 ? 12.638 37.939 -41.295 1.00 32.88 470 VAL A N 1
ATOM 3553 C CA . VAL A 1 470 ? 13.625 36.841 -41.363 1.00 32.88 470 VAL A CA 1
ATOM 3554 C C . VAL A 1 470 ? 14.103 36.735 -42.832 1.00 32.88 470 VAL A C 1
ATOM 3556 O O . VAL A 1 470 ? 13.323 37.094 -43.720 1.00 32.88 470 VAL A O 1
ATOM 3559 N N . PRO A 1 471 ? 15.335 36.267 -43.140 1.00 42.03 471 PRO A N 1
ATOM 3560 C CA . PRO A 1 471 ? 15.431 34.911 -43.707 1.00 42.03 471 PRO A CA 1
ATOM 3561 C C . PRO A 1 471 ? 16.705 34.091 -43.365 1.00 42.03 471 PRO A C 1
ATOM 3563 O O . PRO A 1 471 ? 17.830 34.558 -43.468 1.00 42.03 471 PRO A O 1
ATOM 3566 N N . ALA A 1 472 ? 16.464 32.806 -43.083 1.00 31.25 472 ALA A N 1
ATOM 3567 C CA . ALA A 1 472 ? 17.134 31.604 -43.613 1.00 31.25 472 ALA A CA 1
ATOM 3568 C C . ALA A 1 472 ? 18.676 31.364 -43.570 1.00 31.25 472 ALA A C 1
ATOM 3570 O O . ALA A 1 472 ? 19.460 31.986 -44.273 1.00 31.25 472 ALA A O 1
ATOM 3571 N N . ALA A 1 473 ? 18.995 30.205 -42.969 1.00 31.56 473 ALA A N 1
ATOM 3572 C CA . ALA A 1 473 ? 19.879 29.129 -43.464 1.00 31.56 473 ALA A CA 1
ATOM 3573 C C . ALA A 1 473 ? 21.421 29.288 -43.514 1.00 31.56 473 ALA A C 1
ATOM 3575 O O . ALA A 1 473 ? 21.986 30.068 -44.269 1.00 31.56 473 ALA A O 1
ATOM 3576 N N . GLY A 1 474 ? 22.106 28.341 -42.855 1.00 27.00 474 GLY A N 1
ATOM 3577 C CA . GLY A 1 474 ? 23.522 28.022 -43.071 1.00 27.00 474 GLY A CA 1
ATOM 3578 C C . GLY A 1 474 ? 23.856 26.594 -42.615 1.00 27.00 474 GLY A C 1
ATOM 3579 O O . GLY A 1 474 ? 23.751 26.277 -41.434 1.00 27.00 474 GLY A O 1
ATOM 3580 N N . ARG A 1 475 ? 24.240 25.707 -43.545 1.00 33.44 475 ARG A N 1
ATOM 3581 C CA . ARG A 1 475 ? 24.729 24.346 -43.234 1.00 33.44 475 ARG A CA 1
ATOM 3582 C C . ARG A 1 475 ? 26.245 24.377 -43.016 1.00 33.44 475 ARG A C 1
ATOM 3584 O O . ARG A 1 475 ? 26.955 24.877 -43.880 1.00 33.44 475 ARG A O 1
ATOM 3591 N N . GLY A 1 476 ? 26.742 23.737 -41.957 1.00 28.59 476 GLY A N 1
ATOM 3592 C CA . GLY A 1 476 ? 28.177 23.516 -41.734 1.00 28.59 476 GLY A CA 1
ATOM 3593 C C . GLY A 1 476 ? 28.483 22.054 -41.400 1.00 28.59 476 GLY A C 1
ATOM 3594 O O . GLY A 1 476 ? 28.057 21.556 -40.364 1.00 28.59 476 GLY A O 1
ATOM 3595 N N . ARG A 1 477 ? 29.217 21.355 -42.277 1.00 31.44 477 ARG A N 1
ATOM 3596 C CA . ARG A 1 477 ? 29.818 20.039 -41.986 1.00 31.44 477 ARG A CA 1
ATOM 3597 C C . ARG A 1 477 ? 31.263 20.236 -41.536 1.00 31.44 477 ARG A C 1
ATOM 3599 O O . ARG A 1 477 ? 31.972 21.008 -42.172 1.00 31.44 477 ARG A O 1
ATOM 3606 N N . VAL A 1 478 ? 31.738 19.427 -40.588 1.00 30.77 478 VAL A N 1
ATOM 3607 C CA . VAL A 1 478 ? 33.178 19.236 -40.344 1.00 30.77 478 VAL A CA 1
ATOM 3608 C C . VAL A 1 478 ? 33.495 17.737 -40.252 1.00 30.77 478 VAL A C 1
ATOM 3610 O O . VAL A 1 478 ? 33.031 17.044 -39.353 1.00 30.77 478 VAL A O 1
ATOM 3613 N N . ARG A 1 479 ? 34.291 17.241 -41.208 1.00 31.00 479 ARG A N 1
ATOM 3614 C CA . ARG A 1 479 ? 35.226 16.111 -41.015 1.00 31.00 479 ARG A CA 1
ATOM 3615 C C . ARG A 1 479 ? 36.518 16.738 -40.449 1.00 31.00 479 ARG A C 1
ATOM 3617 O O . ARG A 1 479 ? 36.827 17.853 -40.843 1.00 31.00 479 ARG A O 1
ATOM 3624 N N . GLY A 1 480 ? 37.323 16.146 -39.571 1.00 26.80 480 GLY A N 1
ATOM 3625 C CA . GLY A 1 480 ? 37.473 14.739 -39.202 1.00 26.80 480 GLY A CA 1
ATOM 3626 C C . GLY A 1 480 ? 38.879 14.256 -39.585 1.00 26.80 480 GLY A C 1
ATOM 3627 O O . GLY A 1 480 ? 39.130 14.054 -40.767 1.00 26.80 480 GLY A O 1
ATOM 3628 N N . PHE A 1 481 ? 39.773 14.084 -38.603 1.00 25.66 481 PHE A N 1
ATOM 3629 C CA . PHE A 1 481 ? 41.110 13.465 -38.707 1.00 25.66 481 PHE A CA 1
ATOM 3630 C C . PHE A 1 481 ? 41.653 13.204 -37.278 1.00 25.66 481 PHE A C 1
ATOM 3632 O O . PHE A 1 481 ? 41.295 13.951 -36.375 1.00 25.66 481 PHE A O 1
ATOM 3639 N N . LEU A 1 482 ? 42.639 12.340 -37.012 1.00 29.31 482 LEU A N 1
ATOM 3640 C CA . LEU A 1 482 ? 42.777 10.872 -37.129 1.00 29.31 482 LEU A CA 1
ATOM 3641 C C . LEU A 1 482 ? 44.175 10.498 -36.562 1.00 29.31 482 LEU A C 1
ATOM 3643 O O . LEU A 1 482 ? 45.137 11.188 -36.883 1.00 29.31 482 LEU A O 1
ATOM 3647 N N . ARG A 1 483 ? 44.299 9.338 -35.884 1.00 30.03 483 ARG A N 1
ATOM 3648 C CA . ARG A 1 483 ? 45.547 8.657 -35.411 1.00 30.03 483 ARG A CA 1
ATOM 3649 C C . ARG A 1 483 ? 46.250 9.267 -34.170 1.00 30.03 483 ARG A C 1
ATOM 3651 O O . ARG A 1 483 ? 46.302 10.476 -34.036 1.00 30.03 483 ARG A O 1
ATOM 3658 N N . GLY A 1 484 ? 46.864 8.483 -33.268 1.00 27.67 484 GLY A N 1
ATOM 3659 C CA . GLY A 1 484 ? 46.818 7.018 -33.079 1.00 27.67 484 GLY A CA 1
ATOM 3660 C C . GLY A 1 484 ? 48.055 6.391 -32.390 1.00 27.67 484 GLY A C 1
ATOM 3661 O O . GLY A 1 484 ? 49.118 7.005 -32.386 1.00 27.67 484 GLY A O 1
ATOM 3662 N N . ARG A 1 485 ? 47.890 5.110 -31.981 1.00 28.97 485 ARG A N 1
ATOM 3663 C CA . ARG A 1 485 ? 48.818 4.088 -31.387 1.00 28.97 485 ARG A CA 1
ATOM 3664 C C . ARG A 1 485 ? 48.694 3.972 -29.840 1.00 28.97 485 ARG A C 1
ATOM 3666 O O . ARG A 1 485 ? 48.600 5.005 -29.200 1.00 28.97 485 ARG A O 1
ATOM 3673 N N . ARG A 1 486 ? 48.491 2.808 -29.174 1.00 31.42 486 ARG A N 1
ATOM 3674 C CA . ARG A 1 486 ? 49.127 1.448 -29.205 1.00 31.42 486 ARG A CA 1
ATOM 3675 C C . ARG A 1 486 ? 50.638 1.512 -28.884 1.00 31.42 486 ARG A C 1
ATOM 3677 O O . ARG A 1 486 ? 51.280 2.393 -29.430 1.00 31.42 486 ARG A O 1
ATOM 3684 N N . HIS A 1 487 ? 51.316 0.674 -28.093 1.00 30.27 487 HIS A N 1
ATOM 3685 C CA . HIS A 1 487 ? 51.107 -0.603 -27.356 1.00 30.27 487 HIS A CA 1
ATOM 3686 C C . HIS A 1 487 ? 51.831 -0.442 -25.961 1.00 30.27 487 HIS A C 1
ATOM 3688 O O . HIS A 1 487 ? 52.343 0.648 -25.721 1.00 30.27 487 HIS A O 1
ATOM 3694 N N . ASP A 1 488 ? 51.946 -1.356 -24.977 1.00 28.19 488 ASP A N 1
ATOM 3695 C CA . ASP A 1 488 ? 51.595 -2.788 -24.815 1.00 28.19 488 ASP A CA 1
ATOM 3696 C C . ASP A 1 488 ? 51.360 -3.173 -23.314 1.00 28.19 488 ASP A C 1
ATOM 3698 O O . ASP A 1 488 ? 51.089 -2.291 -22.501 1.00 28.19 488 ASP A O 1
ATOM 3702 N N . ALA A 1 489 ? 51.449 -4.464 -22.935 1.00 29.17 489 ALA A N 1
ATOM 3703 C CA . ALA A 1 489 ? 51.242 -5.020 -21.578 1.00 29.17 489 ALA A CA 1
ATOM 3704 C C . ALA A 1 489 ? 52.522 -5.545 -20.868 1.00 29.17 489 ALA A C 1
ATOM 3706 O O . ALA A 1 489 ? 53.505 -5.853 -21.536 1.00 29.17 489 ALA A O 1
ATOM 3707 N N . ALA A 1 490 ? 52.471 -5.748 -19.536 1.00 29.16 490 ALA A N 1
ATOM 3708 C CA . ALA A 1 490 ? 53.298 -6.709 -18.769 1.00 29.16 490 ALA A CA 1
ATOM 3709 C C . ALA A 1 490 ? 52.730 -6.955 -17.342 1.00 29.16 490 ALA A C 1
ATOM 3711 O O . ALA A 1 490 ? 51.761 -6.314 -16.942 1.00 29.16 490 ALA A O 1
ATOM 3712 N N . GLN A 1 491 ? 53.296 -7.915 -16.599 1.00 27.66 491 GLN A N 1
ATOM 3713 C CA . GLN A 1 491 ? 52.659 -8.640 -15.482 1.00 27.66 491 GLN A CA 1
ATOM 3714 C C . GLN A 1 491 ? 53.628 -8.834 -14.281 1.00 27.66 491 GLN A C 1
ATOM 3716 O O . GLN A 1 491 ? 54.836 -8.804 -14.500 1.00 27.66 491 GLN A O 1
ATOM 3721 N N . ARG A 1 492 ? 53.078 -9.184 -13.097 1.00 29.72 492 ARG A N 1
ATOM 3722 C CA . ARG A 1 492 ? 53.675 -9.932 -11.945 1.00 29.72 492 ARG A CA 1
ATOM 3723 C C . ARG A 1 492 ? 54.332 -9.223 -10.733 1.00 29.72 492 ARG A C 1
ATOM 3725 O O . ARG A 1 492 ? 55.295 -8.483 -10.862 1.00 29.72 492 ARG A O 1
ATOM 3732 N N . ASP A 1 493 ? 53.801 -9.637 -9.572 1.00 27.53 493 ASP A N 1
ATOM 3733 C CA . ASP A 1 493 ? 54.426 -10.185 -8.345 1.00 27.53 493 ASP A CA 1
ATOM 3734 C C . ASP A 1 493 ? 55.440 -9.380 -7.493 1.00 27.53 493 ASP A C 1
ATOM 3736 O O . ASP A 1 493 ? 56.482 -8.950 -7.976 1.00 27.53 493 ASP A O 1
ATOM 3740 N N . GLY A 1 494 ? 55.204 -9.345 -6.164 1.00 26.36 494 GLY A N 1
ATOM 3741 C CA . GLY A 1 494 ? 56.264 -9.168 -5.151 1.00 26.36 494 GLY A CA 1
ATOM 3742 C C . GLY A 1 494 ? 55.911 -8.388 -3.868 1.00 26.36 494 GLY A C 1
ATOM 3743 O O . GLY A 1 494 ? 56.141 -7.187 -3.809 1.00 26.36 494 GLY A O 1
ATOM 3744 N N . ASP A 1 495 ? 55.478 -9.085 -2.811 1.00 30.09 495 ASP A N 1
ATOM 3745 C CA . ASP A 1 495 ? 55.602 -8.681 -1.388 1.00 30.09 495 ASP A CA 1
ATOM 3746 C C . ASP A 1 495 ? 56.350 -9.830 -0.670 1.00 30.09 495 ASP A C 1
ATOM 3748 O O . ASP A 1 495 ? 56.113 -10.989 -1.043 1.00 30.09 495 ASP A O 1
ATOM 3752 N N . PRO A 1 496 ? 57.321 -9.578 0.239 1.00 41.12 496 PRO A N 1
ATOM 3753 C CA . PRO A 1 496 ? 56.975 -9.507 1.673 1.00 41.12 496 PRO A CA 1
ATOM 3754 C C . PRO A 1 496 ? 57.871 -8.604 2.565 1.00 41.12 496 PRO A C 1
ATOM 3756 O O . PRO A 1 496 ? 59.086 -8.532 2.380 1.00 41.12 496 PRO A O 1
ATOM 3759 N N . GLY A 1 497 ? 57.319 -8.105 3.684 1.00 24.56 497 GLY A N 1
ATOM 3760 C CA . GLY A 1 497 ? 58.075 -7.997 4.955 1.00 24.56 497 GLY A CA 1
ATOM 3761 C C . GLY A 1 497 ? 57.904 -6.729 5.815 1.00 24.56 497 GLY A C 1
ATOM 3762 O O . GLY A 1 497 ? 58.278 -5.632 5.416 1.00 24.56 497 GLY A O 1
ATOM 3763 N N . GLY A 1 498 ? 57.425 -6.899 7.059 1.00 24.14 498 GLY A N 1
ATOM 3764 C CA . GLY A 1 498 ? 57.502 -5.893 8.145 1.00 24.14 498 GLY A CA 1
ATOM 3765 C C . GLY A 1 498 ? 58.846 -5.923 8.918 1.00 24.14 498 GLY A C 1
ATOM 3766 O O . GLY A 1 498 ? 59.782 -6.529 8.397 1.00 24.14 498 GLY A O 1
ATOM 3767 N N . PRO A 1 499 ? 58.976 -5.367 10.160 1.00 40.94 499 PRO A N 1
ATOM 3768 C CA . PRO A 1 499 ? 57.897 -5.137 11.142 1.00 40.94 499 PRO A CA 1
ATOM 3769 C C . PRO A 1 499 ? 57.937 -3.848 12.030 1.00 40.94 499 PRO A C 1
ATOM 3771 O O . PRO A 1 499 ? 58.956 -3.198 12.226 1.00 40.94 499 PRO A O 1
ATOM 3774 N N . LEU A 1 500 ? 56.775 -3.563 12.644 1.00 29.59 500 LEU A N 1
ATOM 3775 C CA . LEU A 1 500 ? 56.496 -3.029 14.005 1.00 29.59 500 LEU A CA 1
ATOM 3776 C C . LEU A 1 500 ? 57.460 -2.062 14.748 1.00 29.59 500 LEU A C 1
ATOM 3778 O O . LEU A 1 500 ? 58.473 -2.500 15.282 1.00 29.59 500 LEU A O 1
ATOM 3782 N N . VAL A 1 501 ? 56.952 -0.859 15.092 1.00 28.34 501 VAL A N 1
ATOM 3783 C CA . VAL A 1 501 ? 57.123 -0.207 16.425 1.00 28.34 501 VAL A CA 1
ATOM 3784 C C . VAL A 1 501 ? 55.841 0.571 16.826 1.00 28.34 501 VAL A C 1
ATOM 3786 O O . VAL A 1 501 ? 55.230 1.250 16.006 1.00 28.34 501 VAL A O 1
ATOM 3789 N N . ARG A 1 502 ? 55.443 0.504 18.108 1.00 28.52 502 ARG A N 1
ATOM 3790 C CA . ARG A 1 502 ? 54.417 1.322 18.818 1.00 28.52 502 ARG A CA 1
ATOM 3791 C C . ARG A 1 502 ? 55.058 1.873 20.126 1.00 28.52 502 ARG A C 1
ATOM 3793 O O . ARG A 1 502 ? 56.113 1.372 20.499 1.00 28.52 502 ARG A O 1
ATOM 3800 N N . PRO A 1 503 ? 54.389 2.700 20.960 1.00 40.53 503 PRO A N 1
ATOM 3801 C CA . PRO A 1 503 ? 53.689 3.969 20.696 1.00 40.53 503 PRO A CA 1
ATOM 3802 C C . PRO A 1 503 ? 54.115 5.090 21.696 1.00 40.53 503 PRO A C 1
ATOM 3804 O O . PRO A 1 503 ? 54.670 4.796 22.753 1.00 40.53 503 PRO A O 1
ATOM 3807 N N . ARG A 1 504 ? 53.763 6.371 21.468 1.00 27.59 504 ARG A N 1
ATOM 3808 C CA . ARG A 1 504 ? 53.763 7.405 22.540 1.00 27.59 504 ARG A CA 1
ATOM 3809 C C . ARG A 1 504 ? 52.607 8.420 22.436 1.00 27.59 504 ARG A C 1
ATOM 3811 O O . ARG A 1 504 ? 52.267 8.903 21.363 1.00 27.59 504 ARG A O 1
ATOM 3818 N N . ARG A 1 505 ? 52.049 8.745 23.606 1.00 29.33 505 ARG A N 1
ATOM 3819 C CA . ARG A 1 505 ? 51.117 9.830 24.009 1.00 29.33 505 ARG A CA 1
ATOM 3820 C C . ARG A 1 505 ? 51.451 10.134 25.497 1.00 29.33 505 ARG A C 1
ATOM 3822 O O . ARG A 1 505 ? 52.117 9.281 26.089 1.00 29.33 505 ARG A O 1
ATOM 3829 N N . PRO A 1 506 ? 50.975 11.219 26.153 1.00 44.09 506 PRO A N 1
ATOM 3830 C CA . PRO A 1 506 ? 50.158 12.352 25.681 1.00 44.09 506 PRO A CA 1
ATOM 3831 C C . PRO A 1 506 ? 50.709 13.753 26.086 1.00 44.09 506 PRO A C 1
ATOM 3833 O O . PRO A 1 506 ? 51.669 13.858 26.840 1.00 44.09 506 PRO A O 1
ATOM 3836 N N . ALA A 1 507 ? 50.020 14.831 25.684 1.00 27.59 507 ALA A N 1
ATOM 3837 C CA . ALA A 1 507 ? 50.020 16.145 26.359 1.00 27.59 507 ALA A CA 1
ATOM 3838 C C . ALA A 1 507 ? 48.662 16.859 26.127 1.00 27.59 507 ALA A C 1
ATOM 3840 O O . ALA A 1 507 ? 47.944 16.497 25.194 1.00 27.59 507 ALA A O 1
ATOM 3841 N N . ARG A 1 508 ? 48.268 17.812 26.992 1.00 31.88 508 ARG A N 1
ATOM 3842 C CA . ARG A 1 508 ? 46.918 18.431 27.044 1.00 31.88 508 ARG A CA 1
ATOM 3843 C C . ARG A 1 508 ? 46.925 19.954 26.801 1.00 31.88 508 ARG A C 1
ATOM 3845 O O . ARG A 1 508 ? 47.698 20.645 27.451 1.00 31.88 508 ARG A O 1
ATOM 3852 N N . GLY A 1 509 ? 45.913 20.440 26.066 1.00 27.59 509 GLY A N 1
ATOM 3853 C CA . GLY A 1 509 ? 45.292 21.779 26.201 1.00 27.59 509 GLY A CA 1
ATOM 3854 C C . GLY A 1 509 ? 45.973 22.968 25.492 1.00 27.59 509 GLY A C 1
ATOM 3855 O O . GLY A 1 509 ? 47.136 22.843 25.117 1.00 27.59 509 GLY A O 1
ATOM 3856 N N . PRO A 1 510 ? 45.283 24.127 25.333 1.00 34.78 510 PRO A N 1
ATOM 3857 C CA . PRO A 1 510 ? 43.937 24.482 25.820 1.00 34.78 510 PRO A CA 1
ATOM 3858 C C . PRO A 1 510 ? 42.868 24.655 24.702 1.00 34.78 510 PRO A C 1
ATOM 3860 O O . PRO A 1 510 ? 43.074 24.259 23.560 1.00 34.78 510 PRO A O 1
ATOM 3863 N N . ALA A 1 511 ? 41.688 25.171 25.068 1.00 29.95 511 ALA A N 1
ATOM 3864 C CA . ALA A 1 511 ? 40.446 25.180 24.277 1.00 29.95 511 ALA A CA 1
ATOM 3865 C C . ALA A 1 511 ? 40.230 26.431 23.394 1.00 29.95 511 ALA A C 1
ATOM 3867 O O . ALA A 1 511 ? 40.822 27.475 23.656 1.00 29.95 511 ALA A O 1
ATOM 3868 N N . GLY A 1 512 ? 39.283 26.354 22.439 1.00 26.22 512 GLY A N 1
ATOM 3869 C CA . GLY A 1 512 ? 38.620 27.552 21.893 1.00 26.22 512 GLY A CA 1
ATOM 3870 C C . GLY A 1 512 ? 38.245 27.567 20.403 1.00 26.22 512 GLY A C 1
ATOM 3871 O O . GLY A 1 512 ? 38.714 28.446 19.692 1.00 26.22 512 GLY A O 1
ATOM 3872 N N . ALA A 1 513 ? 37.363 26.675 19.935 1.00 27.69 513 ALA A N 1
ATOM 3873 C CA . ALA A 1 513 ? 36.552 26.896 18.725 1.00 27.69 513 ALA A CA 1
ATOM 3874 C C . ALA A 1 513 ? 35.331 25.959 18.728 1.00 27.69 513 ALA A C 1
ATOM 3876 O O . ALA A 1 513 ? 35.489 24.754 18.919 1.00 27.69 513 ALA A O 1
ATOM 3877 N N . ALA A 1 514 ? 34.125 26.497 18.531 1.00 28.23 514 ALA A N 1
ATOM 3878 C CA . ALA A 1 514 ? 32.918 25.685 18.374 1.00 28.23 514 ALA A CA 1
ATOM 3879 C C . ALA A 1 514 ? 32.823 25.149 16.929 1.00 28.23 514 ALA A C 1
ATOM 3881 O O . ALA A 1 514 ? 33.043 25.930 15.998 1.00 28.23 514 ALA A O 1
ATOM 3882 N N . PRO A 1 515 ? 32.497 23.861 16.710 1.00 30.97 515 PRO A N 1
ATOM 3883 C CA . PRO A 1 515 ? 32.148 23.372 15.379 1.00 30.97 515 PRO A CA 1
ATOM 3884 C C . PRO A 1 515 ? 30.792 23.959 14.931 1.00 30.97 515 PRO A C 1
ATOM 3886 O O . PRO A 1 515 ? 29.957 24.283 15.781 1.00 30.97 515 PRO A O 1
ATOM 3889 N N . PRO A 1 516 ? 30.561 24.127 13.615 1.00 28.02 516 PRO A N 1
ATOM 3890 C CA . PRO A 1 516 ? 29.287 24.618 13.097 1.00 28.02 516 PRO A CA 1
ATOM 3891 C C . PRO A 1 516 ? 28.160 23.616 13.377 1.00 28.02 516 PRO A C 1
ATOM 3893 O O . PRO A 1 516 ? 28.397 22.413 13.445 1.00 28.02 516 PRO A O 1
ATOM 3896 N N . ALA A 1 517 ? 26.944 24.139 13.547 1.00 26.95 517 ALA A N 1
ATOM 3897 C CA . ALA A 1 517 ? 25.786 23.381 14.010 1.00 26.95 517 ALA A CA 1
ATOM 3898 C C . ALA A 1 517 ? 25.477 22.149 13.146 1.00 26.95 517 ALA A C 1
ATOM 3900 O O . ALA A 1 517 ? 25.450 22.228 11.916 1.00 26.95 517 ALA A O 1
ATOM 3901 N N . ASP A 1 518 ? 25.166 21.039 13.816 1.00 24.28 518 ASP A N 1
ATOM 3902 C CA . ASP A 1 518 ? 24.660 19.829 13.182 1.00 24.28 518 ASP A CA 1
ATOM 3903 C C . ASP A 1 518 ? 23.375 20.141 12.406 1.00 24.28 518 ASP A C 1
ATOM 3905 O O . ASP A 1 518 ? 22.331 20.454 12.987 1.00 24.28 518 ASP A O 1
ATOM 3909 N N . HIS A 1 519 ? 23.424 20.003 11.080 1.00 22.69 519 HIS A N 1
ATOM 3910 C CA . HIS A 1 519 ? 22.218 19.917 10.264 1.00 22.69 519 HIS A CA 1
ATOM 3911 C C . HIS A 1 519 ? 21.563 18.551 10.486 1.00 22.69 519 HIS A C 1
ATOM 3913 O O . HIS A 1 519 ? 21.645 17.646 9.655 1.00 22.69 519 HIS A O 1
ATOM 3919 N N . VAL A 1 520 ? 20.888 18.412 11.629 1.00 20.94 520 VAL A N 1
ATOM 3920 C CA . VAL A 1 520 ? 19.905 17.355 11.845 1.00 20.94 520 VAL A CA 1
ATOM 3921 C C . VAL A 1 520 ? 18.798 17.573 10.819 1.00 20.94 520 VAL A C 1
ATOM 3923 O O . VAL A 1 520 ? 17.964 18.465 10.974 1.00 20.94 520 VAL A O 1
ATOM 3926 N N . ILE A 1 521 ? 18.789 16.767 9.755 1.00 23.34 521 ILE A N 1
ATOM 3927 C CA . ILE A 1 521 ? 17.640 16.683 8.852 1.00 23.34 521 ILE A CA 1
ATOM 3928 C C . ILE A 1 521 ? 16.545 15.942 9.618 1.00 23.34 521 ILE A C 1
ATOM 3930 O O . ILE A 1 521 ? 16.408 14.721 9.546 1.00 23.34 521 ILE A O 1
ATOM 3934 N N . THR A 1 522 ? 15.786 16.697 10.408 1.00 20.77 522 THR A N 1
ATOM 3935 C CA . THR A 1 522 ? 14.539 16.222 10.989 1.00 20.77 522 THR A CA 1
ATOM 3936 C C . THR A 1 522 ? 13.567 15.968 9.849 1.00 20.77 522 THR A C 1
ATOM 3938 O O . THR A 1 522 ? 13.069 16.911 9.230 1.00 20.77 522 THR A O 1
ATOM 3941 N N . TRP A 1 523 ? 13.267 14.698 9.593 1.00 28.84 523 TRP A N 1
ATOM 3942 C CA . TRP A 1 523 ? 12.081 14.313 8.838 1.00 28.84 523 TRP A CA 1
ATOM 3943 C C . TRP A 1 523 ? 10.850 14.695 9.665 1.00 28.84 523 TRP A C 1
ATOM 3945 O O . TRP A 1 523 ? 10.323 13.893 10.434 1.00 28.84 523 TRP A O 1
ATOM 3955 N N . GLU A 1 524 ? 10.428 15.959 9.562 1.00 23.77 524 GLU A N 1
ATOM 3956 C CA . GLU A 1 524 ? 9.222 16.448 10.224 1.00 23.77 524 GLU A CA 1
ATOM 3957 C C . GLU A 1 524 ? 8.020 15.641 9.732 1.00 23.77 524 GLU A C 1
ATOM 3959 O O . GLU A 1 524 ? 7.603 15.745 8.575 1.00 23.77 524 GLU A O 1
ATOM 3964 N N . GLY A 1 525 ? 7.464 14.826 10.630 1.00 25.97 525 GLY A N 1
ATOM 3965 C CA . GLY A 1 525 ? 6.340 13.940 10.358 1.00 25.97 525 GLY A CA 1
ATOM 3966 C C . GLY A 1 525 ? 5.056 14.700 10.040 1.00 25.97 525 GLY A C 1
ATOM 3967 O O . GLY A 1 525 ? 4.174 14.838 10.889 1.00 25.97 525 GLY A O 1
ATOM 3968 N N . ARG A 1 526 ? 4.914 15.149 8.792 1.00 22.78 526 ARG A N 1
ATOM 3969 C CA . ARG A 1 526 ? 3.616 15.501 8.216 1.00 22.78 526 ARG A CA 1
ATOM 3970 C C . ARG A 1 526 ? 2.840 14.200 7.969 1.00 22.78 526 ARG A C 1
ATOM 3972 O O . ARG A 1 526 ? 3.406 13.278 7.394 1.00 22.78 526 ARG A O 1
ATOM 3979 N N . PRO A 1 527 ? 1.567 14.080 8.384 1.00 24.66 527 PRO A N 1
ATOM 3980 C CA . PRO A 1 527 ? 0.761 12.915 8.034 1.00 24.66 527 PRO A CA 1
ATOM 3981 C C . PRO A 1 527 ? 0.525 12.897 6.514 1.00 24.66 527 PRO A C 1
ATOM 3983 O O . PRO A 1 527 ? -0.087 13.817 5.964 1.00 24.66 527 PRO A O 1
ATOM 3986 N N . TRP A 1 528 ? 1.039 11.860 5.849 1.00 35.22 528 TRP A N 1
ATOM 3987 C CA . TRP A 1 528 ? 1.169 11.758 4.387 1.00 35.22 528 TRP A CA 1
ATOM 3988 C C . TRP A 1 528 ? -0.082 11.253 3.649 1.00 35.22 528 TRP A C 1
ATOM 3990 O O . TRP A 1 528 ? 0.032 10.611 2.613 1.00 35.22 528 TRP A O 1
ATOM 4000 N N . TRP A 1 529 ? -1.273 11.599 4.143 1.00 37.09 529 TRP A N 1
ATOM 4001 C CA . TRP A 1 529 ? -2.561 11.355 3.479 1.00 37.09 529 TRP A CA 1
ATOM 4002 C C . TRP A 1 529 ? -3.489 12.540 3.704 1.00 37.09 529 TRP A C 1
ATOM 4004 O O . TRP A 1 529 ? -3.473 13.115 4.819 1.00 37.09 529 TRP A O 1
#

Organism: NCBI:txid1909395

pLDDT: mean 75.35, std 30.96, range [20.77, 98.88]